Protein AF-A0A8S3D7Y6-F1 (afdb_monomer)

Radius of gyration: 38.4 Å; Cα contacts (8 Å, |Δi|>4): 483; chains: 1; bounding box: 90×96×100 Å

pLDDT: mean 84.09, std 14.49, range [37.97, 96.81]

Solvent-accessible surface area (backbone atoms only — not comparable to full-atom values): 26790 Å² total; per-residue (Å²): 106,71,67,51,52,53,56,48,54,53,51,51,55,49,44,54,53,48,50,54,42,43,53,51,52,54,58,54,55,74,76,58,75,82,68,70,77,77,54,84,73,83,47,72,82,68,55,43,58,68,57,62,67,68,50,87,51,67,66,55,52,50,36,53,50,51,38,42,45,76,76,41,55,83,48,51,62,57,41,55,50,50,51,53,53,50,52,52,49,52,52,50,52,52,49,52,53,51,52,55,58,51,62,74,69,60,90,73,94,79,87,77,86,89,74,68,84,71,60,84,60,49,69,67,58,50,51,52,53,48,36,60,73,70,60,66,58,90,62,79,60,83,73,71,49,69,59,55,57,37,53,77,61,54,37,60,69,58,43,62,50,74,27,66,53,42,67,48,45,16,52,10,60,68,71,74,43,67,79,55,78,67,51,76,57,92,65,45,67,67,68,62,25,58,82,55,55,40,94,92,24,80,40,48,68,52,32,48,53,47,34,37,51,45,43,16,52,50,38,59,39,27,55,52,39,41,52,47,50,45,53,52,45,63,73,46,24,15,38,30,29,38,54,32,86,59,17,62,72,66,53,40,90,87,34,90,42,38,92,54,43,73,35,71,71,41,48,56,86,73,62,56,64,54,54,54,44,43,50,51,50,33,35,75,72,54,24,34,47,77,46,83,39,65,63,60,94,84,54,94,66,46,70,67,57,58,55,37,58,49,58,50,70,101,52,92,49,70,56,49,50,54,49,34,52,52,43,41,50,19,51,53,48,20,42,69,72,50,46,48,64,48,49,50,51,55,48,51,52,50,49,45,49,53,14,49,52,42,52,53,51,51,54,51,48,56,51,47,56,66,68,64,60,70,82,86,70,83,81,77,63,98,78,67,90,63,90,66,89,70,47,62,25,36,30,38,36,42,39,44,86,50,77,88,47,56,22,40,37,39,34,28,39,46,85,68,46,82,73,51,74,51,81,29,59,35,68,75,60,62,59,91,78,38,76,68,46,37,54,50,26,49,50,38,51,50,51,50,51,52,51,43,70,74,66,60,53,76,42,78,46,80,46,76,58,74,91,129

Sequence (468 aa):
WMIFKSHKDKLISMFERMDKYRNYQYEQLGDTNEDALATRLLTDCDIDKERLTRAQTLDEIADLREQFHVYYNEDIPNMRLREKVLEYREEREKRKKLISNMEQNENDEQPQPTIDDEEELDEEALVDQIRTQLNIKATPLAKTDYYNVCKQARLEGLVKKFGLKPDKLGENLYENYQKNEIDQYPIGPTATCEEFICKQFPTTQTVLQAAIFMHARQLCLDPLVRYVIRREYISRCMINARPTRNGLQSITEDHACYTMKYLVEKPVHTFTKDQFLYLYQSVKDGLMKIEYVIDRKNSQLTYADEIKRSYTRDEYSDNVLEWNKIRAMCIDLMLSKFLYPKFQRELEETLLDEARQYVIKQCSNCLNDWLKVAPYRLSNDENVTSISDVGVRVLSITYSTDPDDASYAVILSSEGQVMDFIRLPNLMLRENYSADNRIKKDKDFEAIRTFISQRVPDVICIGKIIRI

Mean predicted aligned error: 11.93 Å

Organism: NCBI:txid392030

InterPro domains:
  IPR017072 Transcription elongation factor Spt6 [PTHR10145] (1-463)
  IPR023323 Tex-like domain superfamily [G3DSA:1.10.3500.10] (146-405)

Foldseek 3Di:
DVVLVVLLVVLLVVLVLVVVVLVVLVVVVVPDDDPSVLQDRQDCLLSVNVQSVVDDDPVLSVLNVVLNCVRCVVVVLVSVLVVVLVVVVVVVVVVVVVVVVVVVVDPDDDDDDPDDPPDPCPSVNVSVVSCVVSVVDPPPPPPCDLLVVCSVLVLVVVLVQLFDALVQLLVCLLVLHQPDDGDHDPDALLVSQVVRQDPVQNHSVSSLVSSLVNNLVRNLSPSSSLVSVLVLLLQQKFKFKAFDPQLVVVLDPPQPCVVVNGDDRHRLVPDDAQNLVSRVVCVVVRGMDMDIDRDDPPDPADPLNSSLNNSADPDDDPRSVSSSVSSSSSSVCNCPPPRVVVSVVVSSVVSVVNNVVRVVVVVVVVVVVVVPDDQDDDDDPPPPPDPPLQAFWEWEWEDELDLQDWIKIWIAHSVRHTDDIDTQNLCNPDCPPDPVSVVSNVVSVVVVVVVCVVPVGPYYHYHYDDDD

Secondary structure (DSSP, 8-state):
-HHHHHHHHHHHHHHHHHHHHHHHHHHHHTTS-SGGGSS-PPPTTTS-HHHHHH--SHHHHHHHHHHHHHHHTTTHHHHHHHHHHHHHHHHHHHHHHHHHHHHTT-----------------HHHHHHHHHHHTT------TT--HHHHHHHTTTHHHHGGGS--HHHHHHHHHHTS--S-----SS-HHHHHHTT--SS--SHHHHHHHHHHHHHHHHHH-HHHHHHHHHHHHHH-EEEEEE-HHHHHH--TTSTTGGGSSEEEEEGGG--TTHHHHHHHHHHTTSEEEEEESS-TT-SS-HHHHHHHTT------HHHHHHHHHHHHHHHHIIIIIIHHHHHHHHHHHHHHHHHHHHHHHHHHHHHHHHT-PPP-PPPPTT-------PPPEEEEEEESSTTSPEEEEEE-TTS-EEEEEEETTTT--GGG-HHHHHHHHHHHHHHHHHHHHH--SEEEEEEE---

Structure (mmCIF, N/CA/C/O backbone):
data_AF-A0A8S3D7Y6-F1
#
_entry.id   AF-A0A8S3D7Y6-F1
#
loop_
_atom_site.group_PDB
_atom_site.id
_atom_site.type_symbol
_atom_site.label_atom_id
_atom_site.label_alt_id
_atom_site.label_comp_id
_atom_site.label_asym_id
_atom_site.label_entity_id
_atom_site.label_seq_id
_atom_site.pdbx_PDB_ins_code
_atom_site.Cartn_x
_atom_site.Cartn_y
_atom_site.Cartn_z
_atom_site.occupancy
_atom_site.B_iso_or_equiv
_atom_site.auth_seq_id
_atom_site.auth_comp_id
_atom_site.auth_asym_id
_atom_site.auth_atom_id
_atom_site.pdbx_PDB_model_num
ATOM 1 N N . TRP A 1 1 ? 9.955 15.072 -0.116 1.00 87.75 1 TRP A N 1
ATOM 2 C CA . TRP A 1 1 ? 10.031 15.782 1.181 1.00 87.75 1 TRP A CA 1
ATOM 3 C C . TRP A 1 1 ? 9.042 16.945 1.308 1.00 87.75 1 TRP A C 1
ATOM 5 O O . TRP A 1 1 ? 8.228 16.902 2.217 1.00 87.75 1 TRP A O 1
ATOM 15 N N . MET A 1 2 ? 9.032 17.951 0.416 1.00 92.88 2 MET A N 1
ATOM 16 C CA . MET A 1 2 ? 8.095 19.092 0.544 1.00 92.88 2 MET A CA 1
ATOM 17 C C . MET A 1 2 ? 6.614 18.673 0.578 1.00 92.88 2 MET A C 1
ATOM 19 O O . MET A 1 2 ? 5.852 19.199 1.381 1.00 92.88 2 MET A O 1
ATOM 23 N N . ILE A 1 3 ? 6.225 17.682 -0.236 1.00 92.31 3 ILE A N 1
ATOM 24 C CA . ILE A 1 3 ? 4.872 17.095 -0.221 1.00 92.31 3 ILE A CA 1
ATOM 25 C C . ILE A 1 3 ? 4.545 16.535 1.170 1.00 92.31 3 ILE A C 1
ATOM 27 O O . ILE A 1 3 ? 3.536 16.907 1.762 1.00 92.31 3 ILE A O 1
ATOM 31 N N . PHE A 1 4 ? 5.434 15.706 1.722 1.00 91.75 4 PHE A N 1
ATOM 32 C CA . PHE A 1 4 ? 5.307 15.155 3.072 1.00 91.75 4 PHE A CA 1
ATOM 33 C C . PHE A 1 4 ? 5.130 16.249 4.130 1.00 91.75 4 PHE A C 1
ATOM 35 O O . PHE A 1 4 ? 4.166 16.203 4.892 1.00 91.75 4 PHE A O 1
ATOM 42 N N . LYS A 1 5 ? 5.987 17.278 4.116 1.00 92.12 5 LYS A N 1
ATOM 43 C CA . LYS A 1 5 ? 5.881 18.418 5.034 1.00 92.12 5 LYS A CA 1
ATOM 44 C C . LYS A 1 5 ? 4.535 19.136 4.894 1.00 92.12 5 LYS A C 1
ATOM 46 O O . LYS A 1 5 ? 3.855 19.340 5.887 1.00 92.12 5 LYS A O 1
ATOM 51 N N . SER A 1 6 ? 4.094 19.429 3.669 1.00 93.44 6 SER A N 1
ATOM 52 C CA . SER A 1 6 ? 2.803 20.088 3.431 1.00 93.44 6 SER A CA 1
ATOM 53 C C . SER A 1 6 ? 1.617 19.279 3.969 1.00 93.44 6 SER A C 1
ATOM 55 O O . SER A 1 6 ? 0.712 19.849 4.575 1.00 93.44 6 SER A O 1
ATOM 57 N N . HIS A 1 7 ? 1.605 17.957 3.773 1.00 91.31 7 HIS A N 1
ATOM 58 C CA . HIS A 1 7 ? 0.551 17.096 4.319 1.00 91.31 7 HIS A CA 1
ATOM 59 C C . HIS A 1 7 ? 0.581 17.039 5.849 1.00 91.31 7 HIS A C 1
ATOM 61 O O . HIS A 1 7 ? -0.482 17.079 6.469 1.00 91.31 7 HIS A O 1
ATOM 67 N N . LYS A 1 8 ? 1.779 16.984 6.439 1.00 91.19 8 LYS A N 1
ATOM 68 C CA . LYS A 1 8 ? 1.982 17.014 7.888 1.00 91.19 8 LYS A CA 1
ATOM 69 C C . LYS A 1 8 ? 1.480 18.324 8.490 1.00 91.19 8 LYS A C 1
ATOM 71 O O . LYS A 1 8 ? 0.623 18.288 9.363 1.00 91.19 8 LYS A O 1
ATOM 76 N N . ASP A 1 9 ? 1.921 19.460 7.955 1.00 91.31 9 ASP A N 1
ATOM 77 C CA . ASP A 1 9 ? 1.555 20.798 8.432 1.00 91.31 9 ASP A CA 1
ATOM 78 C C . ASP A 1 9 ? 0.037 21.039 8.326 1.00 91.31 9 ASP A C 1
ATOM 80 O O . ASP A 1 9 ? -0.582 21.569 9.247 1.00 91.31 9 ASP A O 1
ATOM 84 N N . LYS A 1 10 ? -0.602 20.575 7.239 1.00 91.56 10 LYS A N 1
ATOM 85 C CA . LYS A 1 10 ? -2.068 20.637 7.083 1.00 91.56 10 LYS A CA 1
ATOM 86 C C . LYS A 1 10 ? -2.807 19.837 8.156 1.00 91.56 10 LYS A C 1
ATOM 88 O O . LYS A 1 10 ? -3.838 20.296 8.643 1.00 91.56 10 LYS A O 1
ATOM 93 N N . LEU A 1 11 ? -2.314 18.645 8.497 1.00 89.81 11 LEU A N 1
ATOM 94 C CA . LEU A 1 11 ? -2.941 17.807 9.518 1.00 89.81 11 LEU A CA 1
ATOM 95 C C . LEU A 1 11 ? -2.701 18.368 10.926 1.00 89.81 11 LEU A C 1
ATOM 97 O O . LEU A 1 11 ? -3.635 18.392 11.718 1.00 89.81 11 LEU A O 1
ATOM 101 N N . ILE A 1 12 ? -1.507 18.906 11.202 1.00 89.00 12 ILE A N 1
ATOM 102 C CA . ILE A 1 12 ? -1.200 19.610 12.458 1.00 89.00 12 ILE A CA 1
ATOM 103 C C . ILE A 1 12 ? -2.153 20.794 12.641 1.00 89.00 12 ILE A C 1
ATOM 105 O O . ILE A 1 12 ? -2.812 20.896 13.672 1.00 89.00 12 ILE A O 1
ATOM 109 N N . SER A 1 13 ? -2.300 21.636 11.615 1.00 90.12 13 SER A N 1
ATOM 110 C CA . SER A 1 13 ? -3.223 22.773 11.656 1.00 90.12 13 SER A CA 1
ATOM 111 C C . SER A 1 13 ? -4.672 22.331 11.895 1.00 90.12 13 SER A C 1
ATOM 113 O O . SER A 1 13 ? -5.389 22.949 12.677 1.00 90.12 13 SER A O 1
ATOM 115 N N . MET A 1 14 ? -5.114 21.233 11.272 1.00 87.81 14 MET A N 1
ATOM 116 C CA . MET A 1 14 ? -6.442 20.668 11.530 1.00 87.81 14 MET A CA 1
ATOM 117 C C . MET A 1 14 ? -6.597 20.214 12.990 1.00 87.81 14 MET A C 1
ATOM 119 O O . MET A 1 14 ? -7.618 20.499 13.611 1.00 87.81 14 MET A O 1
ATOM 123 N N . PHE A 1 15 ? -5.587 19.540 13.540 1.00 86.81 15 PHE A N 1
ATOM 124 C CA . PHE A 1 15 ? -5.579 19.061 14.922 1.00 86.81 15 PHE A CA 1
ATOM 125 C C . PHE A 1 15 ? -5.625 20.220 15.921 1.00 86.81 15 PHE A C 1
ATOM 127 O O . PHE A 1 15 ? -6.388 20.163 16.876 1.00 86.81 15 PHE A O 1
ATOM 134 N N . GLU A 1 16 ? -4.881 21.300 15.684 1.00 86.31 16 GLU A N 1
ATOM 135 C CA . GLU A 1 16 ? -4.927 22.518 16.509 1.00 86.31 16 GLU A CA 1
ATOM 136 C C . GLU A 1 16 ? -6.301 23.196 16.490 1.00 86.31 16 GLU A C 1
ATOM 138 O O . GLU A 1 16 ? -6.793 23.639 17.527 1.00 86.31 16 GLU A O 1
ATOM 143 N N . ARG A 1 17 ? -6.943 23.262 15.322 1.00 87.56 17 ARG A N 1
ATOM 144 C CA . ARG A 1 17 ? -8.296 23.819 15.175 1.00 87.56 17 ARG A CA 1
ATOM 145 C C . ARG A 1 17 ? -9.339 22.994 15.926 1.00 87.56 17 ARG A C 1
ATOM 147 O O . ARG A 1 17 ? -10.198 23.544 16.610 1.00 87.56 17 ARG A O 1
ATOM 154 N N . MET A 1 18 ? -9.227 21.671 15.853 1.00 84.31 18 MET A N 1
ATOM 155 C CA . MET A 1 18 ? -10.120 20.755 16.568 1.00 84.31 18 MET A CA 1
ATOM 156 C C . MET A 1 18 ? -9.869 20.747 18.074 1.00 84.31 18 MET A C 1
ATOM 158 O O . MET A 1 18 ? -10.817 20.631 18.839 1.00 84.31 18 MET A O 1
ATOM 162 N N . ASP A 1 19 ? -8.628 20.950 18.509 1.00 82.25 19 ASP A N 1
ATOM 163 C CA . ASP A 1 19 ? -8.268 21.105 19.921 1.00 82.25 19 ASP A CA 1
ATOM 164 C C . ASP A 1 19 ? -8.908 22.364 20.535 1.00 82.25 19 ASP A C 1
ATOM 166 O O . ASP A 1 19 ? -9.484 22.321 21.621 1.00 82.25 19 ASP A O 1
ATOM 170 N N . LYS A 1 20 ? -8.927 23.478 19.790 1.00 83.94 20 LYS A N 1
ATOM 171 C CA . LYS A 1 20 ? -9.677 24.683 20.188 1.00 83.94 20 LYS A CA 1
ATOM 172 C C . LYS A 1 20 ? -11.180 24.421 20.278 1.00 83.94 20 LYS A C 1
ATOM 174 O O . LYS A 1 20 ? -11.822 24.857 21.231 1.00 83.94 20 LYS A O 1
ATOM 179 N N . TYR A 1 21 ? -11.743 23.708 19.302 1.00 83.56 21 TYR A N 1
ATOM 180 C CA . TYR A 1 21 ? -13.161 23.347 19.315 1.00 83.56 21 TYR A CA 1
ATOM 181 C C . TYR A 1 21 ? -13.512 22.422 20.489 1.00 83.56 21 TYR A C 1
ATOM 183 O O . TYR A 1 21 ? -14.539 22.611 21.135 1.00 83.56 21 TYR A O 1
ATOM 191 N N . ARG A 1 22 ? -12.628 21.481 20.821 1.00 78.88 22 ARG A N 1
ATOM 192 C CA . ARG A 1 22 ? -12.744 20.621 21.999 1.00 78.88 22 ARG A CA 1
ATOM 193 C C . ARG A 1 22 ? -12.804 21.430 23.296 1.00 78.88 22 ARG A C 1
ATOM 195 O O . ARG A 1 22 ? -13.676 21.176 24.118 1.00 78.88 22 ARG A O 1
ATOM 202 N N . ASN A 1 23 ? -11.914 22.406 23.481 1.00 79.00 23 ASN A N 1
ATOM 203 C CA . ASN A 1 23 ? -11.938 23.261 24.675 1.00 79.00 23 ASN A CA 1
ATOM 204 C C . ASN A 1 23 ? -13.271 24.009 24.803 1.00 79.00 23 ASN A C 1
ATOM 206 O O . ASN A 1 23 ? -13.848 24.051 25.883 1.00 79.00 23 ASN A O 1
ATOM 210 N N . TYR A 1 24 ? -13.814 24.491 23.684 1.00 80.00 24 TYR A N 1
ATOM 211 C CA . TYR A 1 24 ? -15.149 25.084 23.658 1.00 80.00 24 TYR A CA 1
ATOM 212 C C . TYR A 1 24 ? -16.252 24.088 24.058 1.00 80.00 24 TYR A C 1
ATOM 214 O O . TYR A 1 24 ? -17.142 24.443 24.826 1.00 80.00 24 TYR A O 1
ATOM 222 N N . GLN A 1 25 ? -16.200 22.837 23.587 1.00 75.50 25 GLN A N 1
ATOM 223 C CA . GLN A 1 25 ? -17.158 21.810 24.018 1.00 75.50 25 GLN A CA 1
ATOM 224 C C . GLN A 1 25 ? -17.102 21.586 25.537 1.00 75.50 25 GLN A C 1
ATOM 226 O O . GLN A 1 25 ? -18.152 21.475 26.163 1.00 75.50 25 GLN A O 1
ATOM 231 N N . TYR A 1 26 ? -15.904 21.567 26.133 1.00 73.38 26 TYR A N 1
ATOM 232 C CA . TYR A 1 26 ? -15.737 21.454 27.586 1.00 73.38 26 TYR A CA 1
ATOM 233 C C . TYR A 1 26 ? -16.300 22.655 28.354 1.00 73.38 26 TYR A C 1
ATOM 235 O O . TYR A 1 26 ? -16.926 22.457 29.391 1.00 73.38 26 TYR A O 1
ATOM 243 N N . GLU A 1 27 ? -16.114 23.876 27.850 1.00 76.31 27 GLU A N 1
ATOM 244 C CA . GLU A 1 27 ? -16.692 25.088 28.447 1.00 76.31 27 GLU A CA 1
ATOM 245 C C . GLU A 1 27 ? -18.228 25.030 28.458 1.00 76.31 27 GLU A C 1
ATOM 247 O O . GLU A 1 27 ? -18.841 25.305 29.482 1.00 76.31 27 GLU A O 1
ATOM 252 N N . GLN A 1 28 ? -18.853 24.593 27.359 1.00 68.50 28 GLN A N 1
ATOM 253 C CA . GLN A 1 28 ? -20.317 24.454 27.259 1.00 68.50 28 GLN A CA 1
ATOM 254 C C . GLN A 1 28 ? -20.879 23.376 28.199 1.00 68.50 28 GLN A C 1
ATOM 256 O O . GLN A 1 28 ? -21.952 23.530 28.781 1.00 68.50 28 GLN A O 1
ATOM 261 N N . LEU A 1 29 ? -20.131 22.285 28.368 1.00 62.84 29 LEU A N 1
ATOM 262 C CA . LEU A 1 29 ? -20.435 21.186 29.286 1.00 62.84 29 LEU A CA 1
ATOM 263 C C . LEU A 1 29 ? -20.430 21.604 30.762 1.00 62.84 29 LEU A C 1
ATOM 265 O O . LEU A 1 29 ? -21.096 20.964 31.573 1.00 62.84 29 LEU A O 1
ATOM 269 N N . GLY A 1 30 ? -19.686 22.658 31.110 1.00 56.19 30 GLY A N 1
ATOM 270 C CA . GLY A 1 30 ? -19.709 23.248 32.447 1.00 56.19 30 GLY A CA 1
ATOM 271 C C . GLY A 1 30 ? -21.059 23.872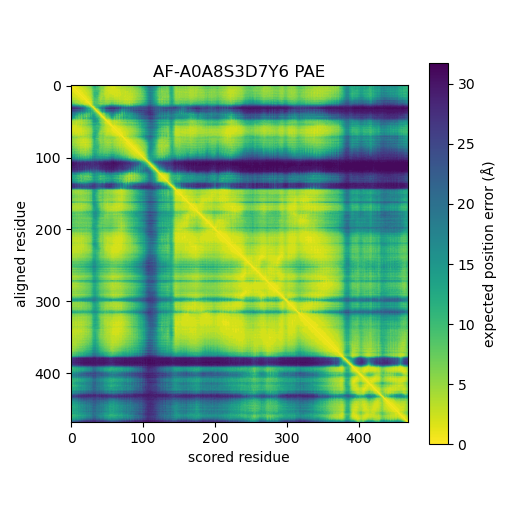 32.815 1.00 56.19 30 GLY A C 1
ATOM 272 O O . GLY A 1 30 ? -21.357 23.969 34.003 1.00 56.19 30 GLY A O 1
ATOM 273 N N . ASP A 1 31 ? -21.883 24.221 31.816 1.00 53.62 31 ASP A N 1
ATOM 274 C CA . ASP A 1 31 ? -23.102 25.015 31.995 1.00 53.62 31 ASP A CA 1
ATOM 275 C C . ASP A 1 31 ? -24.427 24.252 31.756 1.00 53.62 31 ASP A C 1
ATOM 277 O O . ASP A 1 31 ? -25.472 24.758 32.164 1.00 53.62 31 ASP A O 1
ATOM 281 N N . THR A 1 32 ? -24.464 23.039 31.167 1.00 43.94 32 THR A N 1
ATOM 282 C CA . THR A 1 32 ? -25.739 22.289 30.972 1.00 43.94 32 THR A CA 1
ATOM 283 C C . THR A 1 32 ? -25.667 20.744 30.939 1.00 43.94 32 THR A C 1
ATOM 285 O O . THR A 1 32 ? -24.678 20.134 30.543 1.00 43.94 32 THR A O 1
ATOM 288 N N . ASN A 1 33 ? -26.791 20.145 31.376 1.00 49.88 33 ASN A N 1
ATOM 289 C CA . ASN A 1 33 ? -27.127 18.736 31.673 1.00 49.88 33 ASN A CA 1
ATOM 290 C C . ASN A 1 33 ? -26.966 17.675 30.555 1.00 49.88 33 ASN A C 1
ATOM 292 O O . ASN A 1 33 ? -27.147 17.958 29.378 1.00 49.88 33 ASN A O 1
ATOM 296 N N . GLU A 1 34 ? -26.776 16.423 31.011 1.00 49.28 34 GLU A N 1
ATOM 297 C CA . GLU A 1 34 ? -27.072 15.071 30.461 1.00 49.28 34 GLU A CA 1
ATOM 298 C C . GLU A 1 34 ? -26.863 14.728 28.962 1.00 49.28 34 GLU A C 1
ATOM 300 O O . GLU A 1 34 ? -26.354 13.641 28.681 1.00 49.28 34 GLU A O 1
ATOM 305 N N . ASP A 1 35 ? -27.171 15.595 27.993 1.00 45.34 35 ASP A N 1
ATOM 306 C CA . ASP A 1 35 ? -27.055 15.294 26.547 1.00 45.34 35 ASP A CA 1
ATOM 307 C C . ASP A 1 35 ? -25.598 15.222 26.059 1.00 45.34 35 ASP A C 1
ATOM 309 O O . ASP A 1 35 ? -25.268 14.545 25.080 1.00 45.34 35 ASP A O 1
ATOM 313 N N . ALA A 1 36 ? -24.681 15.849 26.791 1.00 44.50 36 ALA A N 1
ATOM 314 C CA . ALA A 1 36 ? -23.260 15.842 26.480 1.00 44.50 36 ALA A CA 1
ATOM 315 C C . ALA A 1 36 ? -22.550 14.500 26.782 1.00 44.50 36 ALA A C 1
ATOM 317 O O . ALA A 1 36 ? -21.395 14.315 26.402 1.00 44.50 36 ALA A O 1
ATOM 318 N N . LEU A 1 37 ? -23.244 13.526 27.392 1.00 42.09 37 LEU A N 1
ATOM 319 C CA . LEU A 1 37 ? -22.770 12.138 27.512 1.00 42.09 37 LEU A CA 1
ATOM 320 C C . LEU A 1 37 ? -22.942 11.316 26.221 1.00 42.09 37 LEU A C 1
ATOM 322 O O . LEU A 1 37 ? -22.336 10.247 26.102 1.00 42.09 37 LEU A O 1
ATOM 326 N N . ALA A 1 38 ? -23.761 11.774 25.267 1.00 42.41 38 ALA A N 1
ATOM 327 C CA . ALA A 1 38 ? -24.013 11.056 24.015 1.00 42.41 38 ALA A CA 1
ATOM 328 C C . ALA A 1 38 ? -22.934 11.309 22.948 1.00 42.41 38 ALA A C 1
ATOM 330 O O . ALA A 1 38 ? -22.697 10.453 22.092 1.00 42.41 38 ALA A O 1
ATOM 331 N N . THR A 1 39 ? -22.256 12.456 23.013 1.00 49.38 39 THR A N 1
ATOM 332 C CA . THR A 1 39 ? -21.180 12.823 22.087 1.00 49.38 39 THR A CA 1
ATOM 333 C C . THR A 1 39 ? -19.839 12.475 22.719 1.00 49.38 39 THR A C 1
ATOM 335 O O . THR A 1 39 ? -19.465 13.018 23.756 1.00 49.38 39 THR A O 1
ATOM 338 N N . ARG A 1 40 ? -19.087 11.554 22.106 1.00 57.34 40 ARG A N 1
ATOM 339 C CA . ARG A 1 40 ? -17.716 11.256 22.536 1.00 57.34 40 ARG A CA 1
ATOM 340 C C . ARG A 1 40 ? -16.870 12.527 22.406 1.00 57.34 40 ARG A C 1
ATOM 342 O O . ARG A 1 40 ? -16.589 12.961 21.294 1.00 57.34 40 ARG A O 1
ATOM 349 N N . LEU A 1 41 ? -16.437 13.079 23.536 1.00 59.03 41 LEU A N 1
ATOM 350 C CA . LEU A 1 41 ? -15.493 14.194 23.574 1.00 59.03 41 LEU A CA 1
ATOM 351 C C . LEU A 1 41 ? -14.163 13.793 22.927 1.00 59.03 41 LEU A C 1
ATOM 353 O O . LEU A 1 41 ? -13.693 12.667 23.122 1.00 59.03 41 LEU A O 1
ATOM 357 N N . LEU A 1 42 ? -13.553 14.719 22.180 1.00 60.75 42 LEU A N 1
ATOM 358 C CA . LEU A 1 42 ? -12.198 14.534 21.661 1.00 60.75 42 LEU A CA 1
ATOM 359 C C . LEU A 1 42 ? -11.247 14.303 22.845 1.00 60.75 42 LEU A C 1
ATOM 361 O O . LEU A 1 42 ? -11.151 15.140 23.737 1.00 60.75 42 LEU A O 1
ATOM 365 N N . THR A 1 43 ? -10.513 13.194 22.867 1.00 60.91 43 THR A N 1
ATOM 366 C CA . THR A 1 43 ? -9.494 12.958 23.904 1.00 60.91 43 THR A CA 1
ATOM 367 C C . THR A 1 43 ? -8.099 13.328 23.407 1.00 60.91 43 THR A C 1
ATOM 369 O O . THR A 1 43 ? -7.880 13.502 22.210 1.00 60.91 43 THR A O 1
ATOM 372 N N . ASP A 1 44 ? -7.123 13.452 24.307 1.00 59.78 44 ASP A N 1
ATOM 373 C CA . ASP A 1 44 ? -5.725 13.692 23.907 1.00 59.78 44 ASP A CA 1
ATOM 374 C C . ASP A 1 44 ? -5.153 12.549 23.057 1.00 59.78 44 ASP A C 1
ATOM 376 O O . ASP A 1 44 ? -4.286 12.776 22.220 1.00 59.78 44 ASP A O 1
ATOM 380 N N . CYS A 1 45 ? -5.696 11.335 23.201 1.00 59.09 45 CYS A N 1
ATOM 381 C CA . CYS A 1 45 ? -5.361 10.194 22.345 1.00 59.09 45 CYS A CA 1
ATOM 382 C C . CYS A 1 45 ? -5.876 10.367 20.904 1.00 59.09 45 CYS A C 1
ATOM 384 O O . CYS A 1 45 ? -5.356 9.752 19.981 1.00 59.09 45 CYS A O 1
ATOM 386 N N . ASP A 1 46 ? -6.897 11.202 20.702 1.00 59.12 46 ASP A N 1
ATOM 387 C CA . ASP A 1 46 ? -7.522 11.445 19.402 1.00 59.12 46 ASP A CA 1
ATOM 388 C C . ASP A 1 46 ? -6.863 12.593 18.624 1.00 59.12 46 ASP A C 1
ATOM 390 O O . ASP A 1 46 ? -6.867 12.605 17.392 1.00 59.12 46 ASP A O 1
ATOM 394 N N . ILE A 1 47 ? -6.262 13.539 19.351 1.00 65.06 47 ILE A N 1
ATOM 395 C CA . ILE A 1 47 ? -5.408 14.605 18.823 1.00 65.06 47 ILE A CA 1
ATOM 396 C C . ILE A 1 47 ? -3.954 14.271 19.172 1.00 65.06 47 ILE A C 1
ATOM 398 O O . ILE A 1 47 ? -3.271 15.015 19.877 1.00 65.06 47 ILE A O 1
ATOM 402 N N . ASP A 1 48 ? -3.472 13.130 18.680 1.00 68.94 48 ASP A N 1
ATOM 403 C CA . ASP A 1 48 ? -2.125 12.633 18.972 1.00 68.94 48 ASP A CA 1
ATOM 404 C C . ASP A 1 48 ? -1.049 13.443 18.214 1.00 68.94 48 ASP A C 1
ATOM 406 O O . ASP A 1 48 ? -0.434 13.010 17.230 1.00 68.94 48 ASP A O 1
ATOM 410 N N . LYS A 1 49 ? -0.852 14.693 18.659 1.00 73.25 49 LYS A N 1
ATOM 411 C CA . LYS A 1 49 ? 0.140 15.634 18.121 1.00 73.25 49 LYS A CA 1
ATOM 412 C C . LYS A 1 49 ? 1.549 15.077 18.274 1.00 73.25 49 LYS A C 1
ATOM 414 O O . LYS A 1 49 ? 2.376 15.296 17.388 1.00 73.25 49 LYS A O 1
ATOM 419 N N . GLU A 1 50 ? 1.834 14.346 19.352 1.00 76.75 50 GLU A N 1
ATOM 420 C CA . GLU A 1 50 ? 3.146 13.731 19.557 1.00 76.75 50 GLU A CA 1
ATOM 421 C C . GLU A 1 50 ? 3.462 12.738 18.446 1.00 76.75 50 GLU A C 1
ATOM 423 O O . GLU A 1 50 ? 4.521 12.805 17.815 1.00 76.75 50 GLU A O 1
ATOM 428 N N . ARG A 1 51 ? 2.524 11.843 18.154 1.00 78.38 51 ARG A N 1
ATOM 429 C CA . ARG A 1 51 ? 2.696 10.840 17.115 1.00 78.38 51 ARG A CA 1
ATOM 430 C C . ARG A 1 51 ? 2.726 11.434 15.722 1.00 78.38 51 ARG A C 1
ATOM 432 O O . ARG A 1 51 ? 3.575 11.039 14.924 1.00 78.38 51 ARG A O 1
ATOM 439 N N . LEU A 1 52 ? 1.884 12.427 15.442 1.00 84.00 52 LEU A N 1
ATOM 440 C CA . LEU A 1 52 ? 1.957 13.173 14.187 1.00 84.00 52 LEU A CA 1
ATOM 441 C C . LEU A 1 52 ? 3.324 13.851 14.024 1.00 84.00 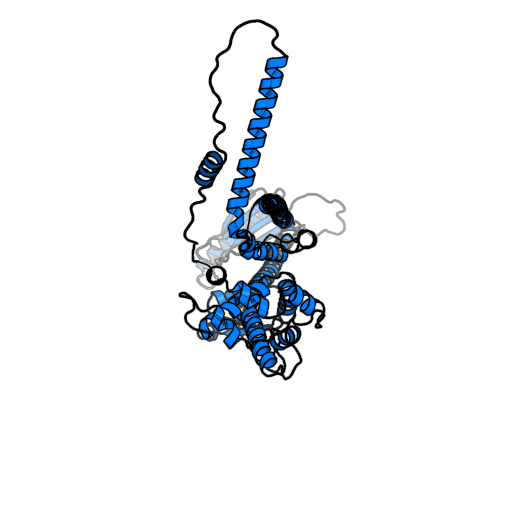52 LEU A C 1
ATOM 443 O O . LEU A 1 52 ? 3.903 13.847 12.937 1.00 84.00 52 LEU A O 1
ATOM 447 N N . THR A 1 53 ? 3.887 14.378 15.111 1.00 84.44 53 THR A N 1
ATOM 448 C CA . THR A 1 53 ? 5.224 14.981 15.116 1.00 84.44 53 THR A CA 1
ATOM 449 C C . THR A 1 53 ? 6.315 13.939 14.872 1.00 84.44 53 THR A C 1
ATOM 451 O O . THR A 1 53 ? 7.255 14.222 14.125 1.00 84.44 53 THR A O 1
ATOM 454 N N . ARG A 1 54 ? 6.172 12.722 15.408 1.00 85.75 54 ARG A N 1
ATOM 455 C CA . ARG A 1 54 ? 7.104 11.603 15.177 1.00 85.75 54 ARG A CA 1
ATOM 456 C C . ARG A 1 54 ? 6.947 10.929 13.811 1.00 85.75 54 ARG A C 1
ATOM 458 O O . ARG A 1 54 ? 7.898 10.283 13.382 1.00 85.75 54 ARG A O 1
ATOM 465 N N . ALA A 1 55 ? 5.812 11.097 13.128 1.00 87.25 55 ALA A N 1
ATOM 466 C CA . ALA A 1 55 ? 5.561 10.482 11.826 1.00 87.25 55 ALA A CA 1
ATOM 467 C C . ALA A 1 55 ? 6.632 10.875 10.796 1.00 87.25 55 ALA A C 1
ATOM 469 O O . ALA A 1 55 ? 7.015 12.054 10.717 1.00 87.25 55 ALA A O 1
ATOM 470 N N . GLN A 1 56 ? 7.079 9.893 10.009 1.00 87.44 56 GLN A N 1
ATOM 471 C CA . GLN A 1 56 ? 8.171 9.992 9.030 1.00 87.44 56 GLN A CA 1
ATOM 472 C C . GLN A 1 56 ? 7.733 9.663 7.599 1.00 87.44 56 GLN A C 1
ATOM 474 O O . GLN A 1 56 ? 8.393 10.087 6.649 1.00 87.44 56 GLN A O 1
ATOM 479 N N . THR A 1 57 ? 6.621 8.945 7.427 1.00 89.06 57 THR A N 1
ATOM 480 C CA . THR A 1 57 ? 6.132 8.503 6.112 1.00 89.06 57 THR A CA 1
ATOM 481 C C . THR A 1 57 ? 4.780 9.123 5.755 1.00 89.06 57 THR A C 1
ATOM 483 O O . THR A 1 57 ? 4.014 9.562 6.616 1.00 89.06 57 THR A O 1
ATOM 486 N N . LEU A 1 58 ? 4.478 9.196 4.454 1.00 90.19 58 LEU A N 1
ATOM 487 C CA . LEU A 1 58 ? 3.169 9.666 3.984 1.00 90.19 58 LEU A CA 1
ATOM 488 C C . LEU A 1 58 ? 2.036 8.735 4.437 1.00 90.19 58 LEU A C 1
ATOM 490 O O . LEU A 1 58 ? 0.943 9.223 4.726 1.00 90.19 58 LEU A O 1
ATOM 494 N N . ASP A 1 59 ? 2.316 7.437 4.554 1.00 90.31 59 ASP A N 1
ATOM 495 C CA . ASP A 1 59 ? 1.348 6.423 4.973 1.00 90.31 59 ASP A CA 1
ATOM 496 C C . ASP A 1 59 ? 0.955 6.587 6.443 1.00 90.31 59 ASP A C 1
ATOM 498 O O . ASP A 1 59 ? -0.227 6.529 6.773 1.00 90.31 59 ASP A O 1
ATOM 502 N N . GLU A 1 60 ? 1.910 6.909 7.322 1.00 89.62 60 GLU A N 1
ATOM 503 C CA . GLU A 1 60 ? 1.632 7.227 8.730 1.00 89.62 60 GLU A CA 1
ATOM 504 C C . GLU A 1 60 ? 0.747 8.473 8.877 1.00 89.62 60 GLU A C 1
ATOM 506 O O . GLU A 1 60 ? -0.197 8.483 9.669 1.00 89.62 60 GLU A O 1
ATOM 511 N N . ILE A 1 61 ? 1.002 9.522 8.084 1.00 91.12 61 ILE A N 1
ATOM 512 C CA . ILE A 1 61 ? 0.152 10.724 8.071 1.00 91.12 61 ILE A CA 1
ATOM 513 C C . ILE A 1 61 ? -1.245 10.384 7.541 1.00 91.12 61 ILE A C 1
ATOM 515 O O . ILE A 1 61 ? -2.249 10.877 8.059 1.00 91.12 61 ILE A O 1
ATOM 519 N N . ALA A 1 62 ? -1.329 9.558 6.496 1.00 90.50 62 ALA A N 1
ATOM 520 C CA . ALA A 1 62 ? -2.600 9.117 5.939 1.00 90.50 62 ALA A CA 1
ATOM 521 C C . ALA A 1 62 ? -3.399 8.271 6.941 1.00 90.50 62 ALA A C 1
ATOM 523 O O . ALA A 1 62 ? -4.619 8.417 7.000 1.00 90.50 62 ALA A O 1
ATOM 524 N N . ASP A 1 63 ? -2.729 7.446 7.747 1.00 91.06 63 ASP A N 1
ATOM 525 C CA . ASP A 1 63 ? -3.349 6.648 8.802 1.00 91.06 63 ASP A CA 1
ATOM 526 C C . ASP A 1 63 ? -3.956 7.510 9.903 1.00 91.06 63 ASP A C 1
ATOM 528 O O . ASP A 1 63 ? -5.139 7.352 10.204 1.00 91.06 63 ASP A O 1
ATOM 532 N N . LEU A 1 64 ? -3.182 8.457 10.439 1.00 88.56 64 LEU A N 1
ATOM 533 C CA . LEU A 1 64 ? -3.660 9.402 11.453 1.00 88.56 64 LEU A CA 1
ATOM 534 C C . LEU A 1 64 ? -4.846 10.217 10.935 1.00 88.56 64 LEU A C 1
ATOM 536 O O . LEU A 1 64 ? -5.841 10.409 11.631 1.00 88.56 64 LEU A O 1
ATOM 540 N N . ARG A 1 65 ? -4.775 10.653 9.674 1.00 88.12 65 ARG A N 1
ATOM 541 C CA . ARG A 1 65 ? -5.873 11.366 9.020 1.00 88.12 65 ARG A CA 1
ATOM 542 C C . ARG A 1 65 ? -7.123 10.493 8.879 1.00 88.12 65 ARG A C 1
ATOM 544 O O . ARG A 1 65 ? -8.227 10.986 9.082 1.00 88.12 65 ARG A O 1
ATOM 551 N N . GLU A 1 66 ? -6.979 9.223 8.501 1.00 88.25 66 GLU A N 1
ATOM 552 C CA . GLU A 1 66 ? -8.115 8.303 8.354 1.00 88.25 66 GLU A CA 1
ATOM 553 C C . GLU A 1 66 ? -8.779 8.013 9.703 1.00 88.25 66 GLU A C 1
ATOM 555 O O . GLU A 1 66 ? -10.002 8.098 9.797 1.00 88.25 66 GLU A O 1
ATOM 560 N N . GLN A 1 67 ? -7.986 7.732 10.743 1.00 86.94 67 GLN A N 1
ATOM 561 C CA . GLN A 1 67 ? -8.484 7.561 12.109 1.00 86.94 67 GLN A CA 1
ATOM 562 C C . GLN A 1 67 ? -9.281 8.793 12.544 1.00 86.94 67 GLN A C 1
ATOM 564 O O . GLN A 1 67 ? -10.432 8.672 12.962 1.00 86.94 67 GLN A O 1
ATOM 569 N N . PHE A 1 68 ? -8.695 9.978 12.360 1.00 84.75 68 PHE A N 1
ATOM 570 C CA . PHE A 1 68 ? -9.329 11.241 12.704 1.00 84.75 68 PHE A CA 1
ATOM 571 C C . PHE A 1 68 ? -10.667 11.438 11.972 1.00 84.75 68 PHE A C 1
ATOM 573 O O . PHE A 1 68 ? -11.677 11.748 12.601 1.00 84.75 68 PHE A O 1
ATOM 580 N N . HIS A 1 69 ? -10.720 11.213 10.655 1.00 84.06 69 HIS A N 1
ATOM 581 C CA . HIS A 1 69 ? -11.965 11.378 9.902 1.00 84.06 69 HIS A CA 1
ATOM 582 C C . HIS A 1 69 ? -13.052 10.384 10.318 1.00 84.06 69 HIS A C 1
ATOM 584 O O . HIS A 1 69 ? -14.214 10.767 10.372 1.00 84.06 69 HIS A O 1
ATOM 590 N N . VAL A 1 70 ? -12.730 9.128 10.629 1.00 83.00 70 VAL A N 1
ATOM 591 C CA . VAL A 1 70 ? -13.785 8.177 11.021 1.00 83.00 70 VAL A CA 1
ATOM 592 C C . VAL A 1 70 ? -14.462 8.594 12.329 1.00 83.00 70 VAL A C 1
ATOM 594 O O . VAL A 1 70 ? -15.677 8.456 12.449 1.00 83.00 70 VAL A O 1
ATOM 597 N N . TYR A 1 71 ? -13.711 9.136 13.289 1.00 79.25 71 TYR A N 1
ATOM 598 C CA . TYR A 1 71 ? -14.283 9.539 14.574 1.00 79.25 71 TYR A CA 1
ATOM 599 C C . TYR A 1 71 ? -14.903 10.943 14.558 1.00 79.25 71 TYR A C 1
ATOM 601 O O . TYR A 1 71 ? -15.969 11.121 15.142 1.00 79.25 71 TYR A O 1
ATOM 609 N N . TYR A 1 72 ? -14.289 11.908 13.862 1.00 78.25 72 TYR A N 1
ATOM 610 C CA . TYR A 1 72 ? -14.595 13.339 14.027 1.00 78.25 72 TYR A CA 1
ATOM 611 C C . TYR A 1 72 ? -15.155 14.030 12.790 1.00 78.25 72 TYR A C 1
ATOM 613 O O . TYR A 1 72 ? -15.346 15.244 12.796 1.00 78.25 72 TYR A O 1
ATOM 621 N N . ASN A 1 73 ? -15.433 13.307 11.702 1.00 81.38 73 ASN A N 1
ATOM 622 C CA . ASN A 1 73 ? -15.954 13.948 10.493 1.00 81.38 73 ASN A CA 1
ATOM 623 C C . ASN A 1 73 ? -17.321 14.626 10.701 1.00 81.38 73 ASN A C 1
ATOM 625 O O . ASN A 1 73 ? -17.618 15.591 10.002 1.00 81.38 73 ASN A O 1
ATOM 629 N N . GLU A 1 74 ? -18.118 14.171 11.673 1.00 79.44 74 GLU A N 1
ATOM 630 C CA . GLU A 1 74 ? -19.380 14.819 12.070 1.00 79.44 74 GLU A CA 1
ATOM 631 C C . GLU A 1 74 ? -19.157 16.166 12.781 1.00 79.44 74 GLU A C 1
ATOM 633 O O . GLU A 1 74 ? -19.976 17.072 12.639 1.00 79.44 74 GLU A O 1
ATOM 638 N N . ASP A 1 75 ? -18.022 16.335 13.465 1.00 80.25 75 ASP A N 1
ATOM 639 C CA . ASP A 1 75 ? -17.695 17.539 14.236 1.00 80.25 75 ASP A CA 1
ATOM 640 C C . ASP A 1 75 ? -16.998 18.619 13.397 1.00 80.25 75 ASP A C 1
ATOM 642 O O . ASP A 1 75 ? -17.044 19.801 13.740 1.00 80.25 75 ASP A O 1
ATOM 646 N N . ILE A 1 76 ? -16.382 18.257 12.262 1.00 84.12 76 ILE A N 1
ATOM 647 C CA . ILE A 1 76 ? -15.665 19.205 11.387 1.00 84.12 76 ILE A CA 1
ATOM 648 C C . ILE A 1 76 ? -16.549 20.388 10.938 1.00 84.12 76 ILE A C 1
ATOM 650 O O . ILE A 1 76 ? -16.068 21.525 10.980 1.00 84.12 76 ILE A O 1
ATOM 654 N N . PRO A 1 77 ? -17.809 20.194 10.492 1.00 85.56 77 PRO A N 1
ATOM 655 C CA . PRO A 1 77 ? -18.684 21.311 10.141 1.00 85.56 77 PRO A CA 1
ATOM 656 C C . PRO A 1 77 ? -18.960 22.241 11.327 1.00 85.56 77 PRO A C 1
ATOM 658 O O . PRO A 1 77 ? -18.932 23.460 11.157 1.00 85.56 77 PRO A O 1
ATOM 661 N N . ASN A 1 78 ? -19.161 21.681 12.522 1.00 83.06 78 ASN A N 1
ATOM 662 C CA . ASN A 1 78 ? -19.432 22.447 13.740 1.00 83.06 78 ASN A CA 1
ATOM 663 C C . ASN A 1 78 ? -18.198 23.230 14.206 1.00 83.06 78 ASN A C 1
ATOM 665 O O . ASN A 1 78 ? -18.317 24.388 14.604 1.00 83.06 78 ASN A O 1
ATOM 669 N N . MET A 1 79 ? -17.005 22.646 14.073 1.00 84.75 79 MET A N 1
ATOM 670 C CA . MET A 1 79 ? -15.742 23.344 14.312 1.00 84.75 79 MET A CA 1
ATOM 671 C C . MET A 1 79 ? -15.580 24.544 13.370 1.00 84.75 79 MET A C 1
ATOM 673 O O . MET A 1 79 ? -15.309 25.651 13.829 1.00 84.75 79 MET A O 1
ATOM 677 N N . ARG A 1 80 ? -15.831 24.369 12.065 1.00 85.88 80 ARG A N 1
ATOM 678 C CA . ARG A 1 80 ? -15.744 25.468 11.080 1.00 85.88 80 ARG A CA 1
ATOM 679 C C . ARG A 1 80 ? -16.765 26.572 11.333 1.00 85.88 80 ARG A C 1
ATOM 681 O O . ARG A 1 80 ? -16.466 27.745 11.129 1.00 85.88 80 ARG A O 1
ATOM 688 N N . LEU A 1 81 ? -17.975 26.191 11.740 1.00 85.12 81 LEU A N 1
ATOM 689 C CA . LEU A 1 81 ? -19.016 27.126 12.151 1.00 85.12 81 LEU A CA 1
ATOM 690 C C . LEU A 1 81 ? -18.533 27.969 13.333 1.00 85.12 81 LEU A C 1
ATOM 692 O O . LEU A 1 81 ? -18.604 29.193 13.275 1.00 85.12 81 LEU A O 1
ATOM 696 N N . ARG A 1 82 ? -17.971 27.325 14.362 1.00 83.56 82 ARG A N 1
ATOM 697 C CA . ARG A 1 82 ? -17.453 28.013 15.546 1.00 83.56 82 ARG A CA 1
ATOM 698 C C . ARG A 1 82 ? -16.306 28.964 15.218 1.00 83.56 82 ARG A C 1
ATOM 700 O O . ARG A 1 82 ? -16.296 30.079 15.726 1.00 83.56 82 ARG A O 1
ATOM 707 N N . GLU A 1 83 ? -15.369 28.556 14.370 1.00 85.19 83 GLU A N 1
ATOM 708 C CA . GLU A 1 83 ? -14.272 29.430 13.940 1.00 85.19 83 GLU A CA 1
ATOM 709 C C . GLU A 1 83 ? -14.784 30.701 13.267 1.00 85.19 83 GLU A C 1
ATOM 711 O O . GLU A 1 83 ? -14.365 31.789 13.642 1.00 85.19 83 GLU A O 1
ATOM 716 N N . LYS A 1 84 ? -15.753 30.582 12.353 1.00 85.38 84 LYS A N 1
ATOM 717 C CA . LYS A 1 84 ? -16.360 31.752 11.706 1.00 85.38 84 LYS A CA 1
ATOM 718 C C . LYS A 1 84 ? -17.096 32.664 12.685 1.00 85.38 84 LYS A C 1
ATOM 720 O O . LYS A 1 84 ? -17.043 33.881 12.538 1.00 85.38 84 LYS A O 1
ATOM 725 N N . VAL A 1 85 ? -17.777 32.096 13.681 1.00 85.00 85 VAL A N 1
ATOM 726 C CA . VAL A 1 85 ? -18.428 32.884 14.741 1.00 85.00 85 VAL A CA 1
ATOM 727 C C . VAL A 1 85 ? -17.383 33.667 15.545 1.00 85.00 85 VAL A C 1
ATOM 729 O O . VAL A 1 85 ? -17.593 34.842 15.837 1.00 85.00 85 VAL A O 1
ATOM 732 N N . LEU A 1 86 ? -16.243 33.049 15.872 1.00 85.06 86 LEU A N 1
ATOM 733 C CA . LEU A 1 86 ? -15.141 33.721 16.567 1.00 85.06 86 LEU A CA 1
ATOM 734 C C . LEU A 1 86 ? -14.495 34.813 15.705 1.00 85.06 86 LEU A C 1
ATOM 736 O O . LEU A 1 86 ? -14.302 35.919 16.199 1.00 85.06 86 LEU A O 1
ATOM 740 N N . GLU A 1 87 ? -14.233 34.545 14.423 1.00 85.62 87 GLU A N 1
ATOM 741 C CA . GLU A 1 87 ? -13.725 35.547 13.472 1.00 85.62 87 GLU A CA 1
ATOM 742 C C . GLU A 1 87 ? -14.654 36.766 13.406 1.00 85.62 87 GLU A C 1
ATOM 744 O O . GLU A 1 87 ? -14.204 37.904 13.534 1.00 85.62 87 GLU A O 1
ATOM 749 N N . TYR A 1 88 ? -15.966 36.536 13.308 1.00 82.56 88 TYR A N 1
ATOM 750 C CA . TYR A 1 88 ? -16.959 37.607 13.284 1.00 82.56 88 TYR A CA 1
ATOM 751 C C . TYR A 1 88 ? -16.999 38.405 14.598 1.00 82.56 88 TYR A C 1
ATOM 753 O O . TYR A 1 88 ? -17.069 39.636 14.578 1.00 82.56 88 TYR A O 1
ATOM 761 N N . ARG A 1 89 ? -16.909 37.730 15.754 1.00 81.06 89 ARG A N 1
ATOM 762 C CA . ARG A 1 89 ? -16.810 38.390 17.070 1.00 81.06 89 ARG A CA 1
ATOM 763 C C . ARG A 1 89 ? -15.562 39.273 17.157 1.00 81.06 89 ARG A C 1
ATOM 765 O O . ARG A 1 89 ? -15.668 40.435 17.547 1.00 81.06 89 ARG A O 1
ATOM 772 N N . GLU A 1 90 ? -14.403 38.768 16.739 1.00 84.81 90 GLU A N 1
ATOM 773 C CA . GLU A 1 90 ? -13.156 39.540 16.731 1.00 84.81 90 GLU A CA 1
ATOM 774 C C . GLU A 1 90 ? -13.222 40.752 15.792 1.00 84.81 90 GLU A C 1
ATOM 776 O O . GLU A 1 90 ? -12.727 41.829 16.132 1.00 84.81 90 GLU A O 1
ATOM 781 N N . GLU A 1 91 ? -13.826 40.605 14.610 1.00 84.69 91 GLU A N 1
ATOM 782 C CA . GLU A 1 91 ? -14.038 41.713 13.675 1.00 84.69 91 GLU A CA 1
ATOM 783 C C . GLU A 1 91 ? -14.963 42.785 14.264 1.00 84.69 91 GLU A C 1
ATOM 785 O O . GLU A 1 91 ? -14.654 43.977 14.160 1.00 84.69 91 GLU A O 1
ATOM 790 N N . ARG A 1 92 ? -16.047 42.388 14.947 1.00 78.56 92 ARG A N 1
ATOM 791 C CA . ARG A 1 92 ? -16.927 43.321 15.673 1.00 78.56 92 ARG A CA 1
ATOM 792 C C . ARG A 1 92 ? -16.178 44.058 16.775 1.00 78.56 92 ARG A C 1
ATOM 794 O O . ARG A 1 92 ? -16.297 45.276 16.873 1.00 78.56 92 ARG A O 1
ATOM 801 N N . GLU A 1 93 ? -15.384 43.362 17.584 1.00 80.69 93 GLU A N 1
ATOM 802 C CA . GLU A 1 93 ? -14.593 44.004 18.639 1.00 80.69 93 GLU A CA 1
ATOM 803 C C . GLU A 1 93 ? -13.559 44.986 18.082 1.00 80.69 93 GLU A C 1
ATOM 805 O O . GLU A 1 93 ? -13.389 46.077 18.628 1.00 80.69 93 GLU A O 1
ATOM 810 N N . LYS A 1 94 ? -12.881 44.631 16.983 1.00 84.81 94 LYS A N 1
ATOM 811 C CA . LYS A 1 94 ? -11.939 45.528 16.296 1.00 84.81 94 LYS A CA 1
ATOM 812 C C . LYS A 1 94 ? -12.652 46.775 15.771 1.00 84.81 94 LYS A C 1
ATOM 814 O O . LYS A 1 94 ? -12.141 47.874 15.969 1.00 84.81 94 LYS A O 1
ATOM 819 N N . ARG A 1 95 ? -13.845 46.632 15.178 1.00 79.25 95 ARG A N 1
ATOM 820 C CA . ARG A 1 95 ? -14.678 47.768 14.741 1.00 79.25 95 ARG A CA 1
ATOM 821 C C . ARG A 1 95 ? -15.100 48.656 15.912 1.00 79.25 95 ARG A C 1
ATOM 823 O O . ARG A 1 95 ? -14.891 49.861 15.841 1.00 79.25 95 ARG A O 1
ATOM 830 N N . LYS A 1 96 ? -15.595 48.077 17.013 1.00 80.31 96 LYS A N 1
ATOM 831 C CA . LYS A 1 96 ? -15.964 48.829 18.229 1.00 80.31 96 LYS A CA 1
ATOM 832 C C . LYS A 1 96 ? -14.779 49.614 18.803 1.00 80.31 96 LYS A C 1
ATOM 834 O O . LYS A 1 96 ? -14.924 50.785 19.135 1.00 80.31 96 LYS A O 1
ATOM 839 N N . LYS A 1 97 ? -13.590 49.000 18.867 1.00 82.19 97 LYS A N 1
ATOM 840 C CA . LYS A 1 97 ? -12.356 49.666 19.326 1.00 82.19 97 LYS A CA 1
ATOM 841 C C . LYS A 1 97 ? -11.929 50.810 18.400 1.00 82.19 97 LYS A C 1
ATOM 843 O O . LYS A 1 97 ? -11.468 51.835 18.886 1.00 82.19 97 LYS A O 1
ATOM 848 N N . LEU A 1 98 ? -12.087 50.655 17.084 1.00 80.75 98 LEU A N 1
ATOM 849 C CA . LEU A 1 98 ? -11.789 51.717 16.116 1.00 80.75 98 LEU A CA 1
ATOM 850 C C . LEU A 1 98 ? -12.737 52.911 16.265 1.00 80.75 98 LEU A C 1
ATOM 852 O O . LEU A 1 98 ? -12.260 54.040 16.287 1.00 80.75 98 LEU A O 1
ATOM 856 N N . ILE A 1 99 ? -14.039 52.659 16.421 1.00 77.81 99 ILE A N 1
ATOM 857 C CA . ILE A 1 99 ? -15.052 53.707 16.618 1.00 77.81 99 ILE A CA 1
ATOM 858 C C . ILE A 1 99 ? -14.786 54.462 17.927 1.00 77.81 99 ILE A C 1
ATOM 860 O O . ILE A 1 99 ? -14.672 55.682 17.913 1.00 77.81 99 ILE A O 1
ATOM 864 N N . SER A 1 100 ? -14.546 53.746 19.030 1.00 75.31 100 SER A N 1
ATOM 865 C CA . SER A 1 100 ? -14.216 54.369 20.320 1.00 75.31 100 SER A CA 1
ATOM 866 C C . SER A 1 100 ? -12.939 55.225 20.267 1.00 75.31 100 SER A C 1
ATOM 868 O O . SER A 1 100 ? -12.876 56.285 20.884 1.00 75.31 100 SER A O 1
ATOM 870 N N . ASN A 1 101 ? -11.927 54.813 19.495 1.00 74.56 101 ASN A N 1
ATOM 871 C CA . ASN A 1 101 ? -10.707 55.602 19.301 1.00 74.56 101 ASN A CA 1
ATOM 872 C C . ASN A 1 101 ? -10.913 56.832 18.393 1.00 74.56 101 ASN A C 1
ATOM 874 O O . ASN A 1 101 ? -10.142 57.786 18.490 1.00 74.56 101 ASN A O 1
ATOM 878 N N . MET A 1 102 ? -11.906 56.814 17.498 1.00 66.38 102 MET A N 1
ATOM 879 C CA . MET A 1 102 ? -12.291 57.979 16.691 1.00 66.38 102 MET A CA 1
ATOM 880 C C . MET A 1 102 ? -13.064 58.998 17.539 1.00 66.38 102 MET A C 1
ATOM 882 O O . MET A 1 102 ? -12.738 60.180 17.497 1.00 66.38 102 MET A O 1
ATOM 886 N N . GLU A 1 103 ? -13.978 58.536 18.396 1.00 61.69 103 GLU A N 1
ATOM 887 C CA . GLU A 1 103 ? -14.736 59.379 19.336 1.00 61.69 103 GLU A CA 1
ATOM 888 C C . GLU A 1 103 ? -13.842 60.093 20.366 1.00 61.69 103 GLU A C 1
ATOM 890 O O . GLU A 1 103 ? -14.158 61.194 20.804 1.00 61.69 103 GLU A O 1
ATOM 895 N N . GLN A 1 104 ? -12.696 59.512 20.741 1.00 58.19 104 GLN A N 1
ATOM 896 C CA . GLN A 1 104 ? -11.741 60.153 21.659 1.00 58.19 104 GLN A CA 1
ATOM 897 C C . GLN A 1 104 ? -10.858 61.233 21.006 1.00 58.19 104 GLN A C 1
ATOM 899 O O . GLN A 1 104 ? -10.187 61.972 21.726 1.00 58.19 104 GLN A O 1
ATOM 904 N N . ASN A 1 105 ? -10.843 61.337 19.672 1.00 56.16 105 ASN A N 1
ATOM 905 C CA . ASN A 1 105 ? -10.034 62.317 18.938 1.00 56.16 105 ASN A CA 1
ATOM 906 C C . ASN A 1 105 ? -10.834 63.525 18.417 1.00 56.16 105 ASN A C 1
ATOM 908 O O . ASN A 1 105 ? -10.216 64.500 17.989 1.00 56.16 105 ASN A O 1
ATOM 912 N N . GLU A 1 106 ? -12.169 63.508 18.480 1.00 52.56 106 GLU A N 1
ATOM 913 C CA . GLU A 1 106 ? -13.027 64.632 18.080 1.00 52.56 106 GLU A CA 1
ATOM 914 C C . GLU A 1 106 ? -13.662 65.313 19.305 1.00 52.56 106 GLU A C 1
ATOM 916 O O . GLU A 1 106 ? -14.754 64.972 19.749 1.00 52.56 106 GLU A O 1
ATOM 921 N N . ASN A 1 107 ? -12.972 66.326 19.839 1.00 49.53 107 ASN A N 1
ATOM 922 C CA . ASN A 1 107 ? -13.622 67.431 20.545 1.00 49.53 107 ASN A CA 1
ATOM 923 C C . ASN A 1 107 ? -14.001 68.489 19.497 1.00 49.53 107 ASN A C 1
ATOM 925 O O . ASN A 1 107 ? -13.169 69.338 19.192 1.00 49.53 107 ASN A O 1
ATOM 929 N N . ASP A 1 108 ? -15.210 68.427 18.941 1.00 45.34 108 ASP A N 1
ATOM 930 C CA . ASP A 1 108 ? -15.987 69.623 18.585 1.00 45.34 108 ASP A CA 1
ATOM 931 C C . ASP A 1 108 ? -17.455 69.264 18.293 1.00 45.34 108 ASP A C 1
ATOM 933 O O . ASP A 1 108 ? -17.785 68.208 17.758 1.00 45.34 108 ASP A O 1
ATOM 937 N N . GLU A 1 109 ? -18.344 70.153 18.733 1.00 54.88 109 GLU A N 1
ATOM 938 C CA . GLU A 1 109 ? -19.797 70.000 18.822 1.00 54.88 109 GLU A CA 1
ATOM 939 C C . GLU A 1 109 ? -20.491 69.741 17.469 1.00 54.88 109 GLU A C 1
ATOM 941 O O . GLU A 1 109 ? -20.433 70.590 16.582 1.00 54.88 109 GLU A O 1
ATOM 946 N N . GLN A 1 110 ? -21.273 68.653 17.360 1.00 39.47 110 GLN A N 1
ATOM 947 C CA . GLN A 1 110 ? -22.649 68.655 16.817 1.00 39.47 110 GLN A CA 1
ATOM 948 C C . GLN A 1 110 ? -23.372 67.297 17.015 1.00 39.47 110 GLN A C 1
ATOM 950 O O . GLN A 1 110 ? -22.718 66.267 17.167 1.00 39.47 110 GLN A O 1
ATOM 955 N N . PRO A 1 111 ? -24.724 67.275 17.069 1.00 46.41 111 PRO A N 1
ATOM 956 C CA . PRO A 1 111 ? -25.492 66.126 17.542 1.00 46.41 111 PRO A CA 1
ATOM 957 C C . PRO A 1 111 ? -25.684 65.025 16.488 1.00 46.41 111 PRO A C 1
ATOM 959 O O . PRO A 1 111 ? -26.032 65.302 15.344 1.00 46.41 111 PRO A O 1
ATOM 962 N N . GLN A 1 112 ? -25.502 63.788 16.964 1.00 47.19 112 GLN A N 1
ATOM 963 C CA . GLN A 1 112 ? -25.927 62.470 16.460 1.00 47.19 112 GLN A CA 1
ATOM 964 C C . GLN A 1 112 ? -26.695 62.390 15.123 1.00 47.19 112 GLN A C 1
ATOM 966 O O . GLN A 1 112 ? -27.759 62.991 14.975 1.00 47.19 112 GLN A O 1
ATOM 971 N N . PRO A 1 113 ? -26.381 61.367 14.311 1.00 38.66 113 PRO A N 1
ATOM 972 C CA . PRO A 1 113 ? -27.362 60.376 13.909 1.00 38.66 113 PRO A CA 1
ATOM 973 C C . PRO A 1 113 ? -27.356 59.214 14.915 1.00 38.66 113 PRO A C 1
ATOM 975 O O . PRO A 1 113 ? -26.413 58.432 14.994 1.00 38.66 113 PRO A O 1
ATOM 978 N N . THR A 1 114 ? -28.431 59.106 15.693 1.00 56.28 114 THR A N 1
ATOM 979 C CA . THR A 1 114 ? -28.884 57.839 16.264 1.00 56.28 114 THR A CA 1
ATOM 980 C C . THR A 1 114 ? -29.428 57.021 15.105 1.00 56.28 114 THR A C 1
ATOM 982 O O . THR A 1 114 ? -30.491 57.338 14.578 1.00 56.28 114 THR A O 1
ATOM 985 N N . ILE A 1 115 ? -28.678 56.015 14.669 1.00 42.81 115 ILE A N 1
ATOM 986 C CA . ILE A 1 115 ? -29.197 54.922 13.847 1.00 42.81 115 ILE A CA 1
ATOM 987 C C . ILE A 1 115 ? -28.572 53.655 14.410 1.00 42.81 115 ILE A C 1
ATOM 989 O O . ILE A 1 115 ? -27.396 53.396 14.178 1.00 42.81 115 ILE A O 1
ATOM 993 N N . ASP A 1 116 ? -29.414 52.971 15.182 1.00 39.09 116 ASP A N 1
ATOM 994 C CA . ASP A 1 116 ? -29.408 51.562 15.547 1.00 39.09 116 ASP A CA 1
ATOM 995 C C . ASP A 1 116 ? -28.125 51.101 16.271 1.00 39.09 116 ASP A C 1
ATOM 997 O O . ASP A 1 116 ? -27.009 51.132 15.766 1.00 39.09 116 ASP A O 1
ATOM 1001 N N . ASP A 1 117 ? -28.195 50.601 17.504 1.00 43.88 117 ASP A N 1
ATOM 1002 C CA . ASP A 1 117 ? -28.708 49.248 17.742 1.00 43.88 117 ASP A CA 1
ATOM 1003 C C . ASP A 1 117 ? -28.605 48.373 16.475 1.00 43.88 117 ASP A C 1
ATOM 1005 O O . ASP A 1 117 ? -29.569 47.711 16.109 1.00 43.88 117 ASP A O 1
ATOM 1009 N N . GLU A 1 118 ? -27.466 48.406 15.752 1.00 45.88 118 GLU A N 1
ATOM 1010 C CA . GLU A 1 118 ? -27.099 47.373 14.786 1.00 45.88 118 GLU A CA 1
ATOM 1011 C C . GLU A 1 118 ? -27.237 46.101 15.590 1.00 45.88 118 GLU A C 1
ATOM 1013 O O . GLU A 1 118 ? -26.432 45.875 16.506 1.00 45.88 118 GLU A O 1
ATOM 1018 N N . GLU A 1 119 ? -28.344 45.409 15.306 1.00 49.66 119 GLU A N 1
ATOM 1019 C CA . GLU A 1 119 ? -28.990 44.443 16.171 1.00 49.66 119 GLU A CA 1
ATOM 1020 C C . GLU A 1 119 ? -27.901 43.665 16.899 1.00 49.66 119 GLU A C 1
ATOM 1022 O O . GLU A 1 119 ? -26.895 43.242 16.302 1.00 49.66 119 GLU A O 1
ATOM 1027 N N . GLU A 1 120 ? -28.045 43.493 18.211 1.00 51.06 120 GLU A N 1
ATOM 1028 C CA . GLU A 1 120 ? -27.424 42.347 18.848 1.00 51.06 120 GLU A CA 1
ATOM 1029 C C . GLU A 1 120 ? -28.001 41.145 18.099 1.00 51.06 120 GLU A C 1
ATOM 1031 O O . GLU A 1 120 ? -29.085 40.673 18.410 1.00 51.06 120 GLU A O 1
ATOM 1036 N N . LEU A 1 121 ? -27.367 40.812 16.967 1.00 51.47 121 LEU A N 1
ATOM 1037 C CA . LEU A 1 121 ? -27.842 39.854 15.999 1.00 51.47 121 LEU A CA 1
ATOM 1038 C C . LEU A 1 121 ? -27.859 38.605 16.832 1.00 51.47 121 LEU A C 1
ATOM 1040 O O . LEU A 1 121 ? -26.779 38.172 17.258 1.00 51.47 121 LEU A O 1
ATOM 1044 N N . ASP A 1 122 ? -29.079 38.185 17.174 1.00 64.06 122 ASP A N 1
ATOM 1045 C CA . ASP A 1 122 ? -29.322 37.165 18.177 1.00 64.06 122 ASP A CA 1
ATOM 1046 C C . ASP A 1 122 ? -28.333 36.052 17.871 1.00 64.06 122 ASP A C 1
ATOM 1048 O O . ASP A 1 122 ? -28.180 35.679 16.701 1.00 64.06 122 ASP A O 1
ATOM 1052 N N . GLU A 1 123 ? -27.517 35.648 18.841 1.00 63.31 123 GLU A N 1
ATOM 1053 C CA . GLU A 1 123 ? -26.312 34.879 18.518 1.00 63.31 123 GLU A CA 1
ATOM 1054 C C . GLU A 1 123 ? -26.676 33.601 17.736 1.00 63.31 123 GLU A C 1
ATOM 1056 O O . GLU A 1 123 ? -25.954 33.144 16.847 1.00 63.31 123 GLU A O 1
ATOM 1061 N N . GLU A 1 124 ? -27.882 33.110 18.002 1.00 68.00 124 GLU A N 1
ATOM 1062 C CA . GLU A 1 124 ? -28.582 32.047 17.303 1.00 68.00 124 GLU A CA 1
ATOM 1063 C C . GLU A 1 124 ? -28.877 32.361 15.817 1.00 68.00 124 GLU A C 1
ATOM 1065 O O . GLU A 1 124 ? -28.580 31.543 14.944 1.00 68.00 124 GLU A O 1
ATOM 1070 N N . ALA A 1 125 ? -29.341 33.570 15.485 1.00 74.94 125 ALA A N 1
ATOM 1071 C CA . ALA A 1 125 ? -29.555 34.029 14.110 1.00 74.94 125 ALA A CA 1
ATOM 1072 C C . ALA A 1 125 ? -28.239 34.191 13.321 1.00 74.94 125 ALA A C 1
ATOM 1074 O O . ALA A 1 125 ? -28.184 33.847 12.134 1.00 74.94 125 ALA A O 1
ATOM 1075 N N . LEU A 1 126 ? -27.151 34.635 13.968 1.00 76.19 126 LEU A N 1
ATOM 1076 C CA . LEU A 1 126 ? -25.817 34.678 13.349 1.00 76.19 126 LEU A CA 1
ATOM 1077 C C . LEU A 1 126 ? -25.319 33.261 13.032 1.00 76.19 126 LEU A C 1
ATOM 1079 O O . LEU A 1 126 ? -24.811 32.992 11.938 1.00 76.19 126 LEU A O 1
ATOM 1083 N N . VAL A 1 127 ? -25.477 32.342 13.986 1.00 77.62 127 VAL A N 1
ATOM 1084 C CA . VAL A 1 127 ? -25.127 30.928 13.821 1.00 77.62 127 VAL A CA 1
ATOM 1085 C C . VAL A 1 127 ? -25.903 30.310 12.656 1.00 77.62 127 VAL A C 1
ATOM 1087 O O . VAL A 1 127 ? -25.298 29.632 11.821 1.00 77.62 127 VAL A O 1
ATOM 1090 N N . ASP A 1 128 ? -27.200 30.581 12.532 1.00 76.44 128 ASP A N 1
ATOM 1091 C CA . ASP A 1 128 ? -28.028 30.059 11.442 1.00 76.44 128 ASP A CA 1
ATOM 1092 C C . ASP A 1 128 ? -27.691 30.675 10.075 1.00 76.44 128 ASP A C 1
ATOM 1094 O O . ASP A 1 128 ? -27.644 29.964 9.057 1.00 76.44 128 ASP A O 1
ATOM 1098 N N . GLN A 1 129 ? -27.338 31.962 10.034 1.00 78.62 129 GLN A N 1
ATOM 1099 C CA . GLN A 1 129 ? -26.826 32.599 8.823 1.00 78.62 129 GLN A CA 1
ATOM 1100 C C . GLN A 1 129 ? -25.509 31.946 8.371 1.00 78.62 129 GLN A C 1
ATOM 1102 O O . GLN A 1 129 ? -25.357 31.589 7.196 1.00 78.62 129 GLN A O 1
ATOM 1107 N N . ILE A 1 130 ? -24.566 31.724 9.293 1.00 77.44 130 ILE A N 1
ATOM 1108 C CA . ILE A 1 130 ? -23.270 31.103 8.985 1.00 77.44 130 ILE A CA 1
ATOM 1109 C C . ILE A 1 130 ? -23.439 29.622 8.614 1.00 77.44 130 ILE A C 1
ATOM 1111 O O . ILE A 1 130 ? -22.786 29.160 7.674 1.00 77.44 130 ILE A O 1
ATOM 1115 N N . ARG A 1 131 ? -24.334 28.872 9.273 1.00 76.50 131 ARG A N 1
ATOM 1116 C CA . ARG A 1 131 ? -24.689 27.489 8.891 1.00 76.50 131 ARG A CA 1
ATOM 1117 C C . ARG A 1 131 ? -25.173 27.414 7.449 1.00 76.50 131 ARG A C 1
ATOM 1119 O O . ARG A 1 131 ? -24.728 26.546 6.692 1.00 76.50 131 ARG A O 1
ATOM 1126 N N . THR A 1 132 ? -26.033 28.355 7.062 1.00 76.25 132 THR A N 1
ATOM 1127 C CA . THR A 1 132 ? -26.565 28.460 5.700 1.00 76.25 132 THR A CA 1
ATOM 1128 C C . THR A 1 132 ? -25.456 28.795 4.697 1.00 76.25 132 THR A C 1
ATOM 1130 O O . THR A 1 132 ? -25.353 28.140 3.660 1.00 76.25 132 THR A O 1
ATOM 1133 N N . GLN A 1 133 ? -24.559 29.735 5.023 1.00 75.25 133 GLN A N 1
ATOM 1134 C CA . GLN A 1 133 ? -23.400 30.080 4.182 1.00 75.25 133 GLN A CA 1
ATOM 1135 C C . GLN A 1 133 ? -22.397 28.933 4.023 1.00 75.25 133 GLN A C 1
ATOM 1137 O O . GLN A 1 133 ? -21.849 28.721 2.943 1.00 75.25 133 GLN A O 1
ATOM 1142 N N . LEU A 1 134 ? -22.130 28.192 5.099 1.00 69.50 134 LEU A N 1
ATOM 1143 C CA . LEU A 1 134 ? -21.268 27.012 5.076 1.00 69.50 134 LEU A CA 1
ATOM 1144 C C . LEU A 1 134 ? -21.933 25.819 4.375 1.00 69.50 134 LEU A C 1
ATOM 1146 O O . LEU A 1 134 ? -21.292 24.780 4.217 1.00 69.50 134 LEU A O 1
ATOM 1150 N N . ASN A 1 135 ? -23.193 25.972 3.947 1.00 66.88 135 ASN A N 1
ATOM 1151 C CA . ASN A 1 135 ? -24.019 24.928 3.363 1.00 66.88 135 ASN A CA 1
ATOM 1152 C C . ASN A 1 135 ? -23.979 23.655 4.223 1.00 66.88 135 ASN A C 1
ATOM 1154 O O . ASN A 1 135 ? -23.927 22.540 3.698 1.00 66.88 135 ASN A O 1
ATOM 1158 N N . ILE A 1 136 ? -24.001 23.830 5.553 1.00 62.56 136 ILE A N 1
ATOM 1159 C CA . ILE A 1 136 ? -24.183 22.749 6.527 1.00 62.56 136 ILE A CA 1
ATOM 1160 C C . ILE A 1 136 ? -25.658 22.348 6.455 1.00 62.56 136 ILE A C 1
ATOM 1162 O O . ILE A 1 136 ? -26.435 22.516 7.387 1.00 62.56 136 ILE A O 1
ATOM 1166 N N . LYS A 1 137 ? -26.097 21.860 5.295 1.00 53.12 137 LYS A N 1
ATOM 1167 C CA . LYS A 1 137 ? -27.316 21.068 5.233 1.00 53.12 137 LYS A CA 1
ATOM 1168 C C . LYS A 1 137 ? -27.008 19.776 5.973 1.00 53.12 137 LYS A C 1
ATOM 1170 O O . LYS A 1 137 ? -25.899 19.247 5.833 1.00 53.12 137 LYS A O 1
ATOM 1175 N N . ALA A 1 138 ? -27.990 19.256 6.708 1.00 47.78 138 ALA A N 1
ATOM 1176 C CA . ALA A 1 138 ? -28.049 17.848 7.084 1.00 47.78 138 ALA A CA 1
ATOM 1177 C C . ALA A 1 138 ? -27.998 17.037 5.783 1.00 47.78 138 ALA A C 1
ATOM 1179 O O . ALA A 1 138 ? -29.012 16.721 5.165 1.00 47.78 138 ALA A O 1
ATOM 1180 N N . THR A 1 139 ? -26.791 16.852 5.264 1.00 39.38 139 THR A N 1
ATOM 1181 C CA . THR A 1 139 ? -26.574 16.227 3.976 1.00 39.38 139 THR A CA 1
ATOM 1182 C C . THR A 1 139 ? -26.899 14.768 4.235 1.00 39.38 139 THR A C 1
ATOM 1184 O O . THR A 1 139 ? -26.277 14.189 5.130 1.00 39.38 139 THR A O 1
ATOM 1187 N N . PRO A 1 140 ? -27.874 14.160 3.538 1.00 37.97 140 PRO A N 1
ATOM 1188 C CA . PRO A 1 140 ? -28.047 12.722 3.629 1.00 37.97 140 PRO A CA 1
ATOM 1189 C C . PRO A 1 140 ? -26.696 12.113 3.262 1.00 37.97 140 PRO A C 1
ATOM 1191 O O . PRO A 1 140 ? -26.195 12.354 2.161 1.00 37.97 140 PRO A O 1
ATOM 1194 N N . LEU A 1 141 ? -26.070 11.450 4.241 1.00 42.88 141 LEU A N 1
ATOM 1195 C CA . LEU A 1 141 ? -24.716 10.915 4.152 1.00 42.88 141 LEU A CA 1
ATOM 1196 C C . LEU A 1 141 ? -24.533 10.260 2.782 1.00 42.88 141 LEU A C 1
ATOM 1198 O O . LEU A 1 141 ? -25.249 9.317 2.437 1.00 42.88 141 LEU A O 1
ATOM 1202 N N . ALA A 1 142 ? -23.575 10.759 2.002 1.00 43.50 142 ALA A N 1
ATOM 1203 C CA . ALA A 1 142 ? -23.087 10.054 0.829 1.00 43.50 142 ALA A CA 1
ATOM 1204 C C . ALA A 1 142 ? -22.770 8.613 1.259 1.00 43.50 142 ALA A C 1
ATOM 1206 O O . ALA A 1 142 ? -21.884 8.437 2.083 1.00 43.50 142 ALA A O 1
ATOM 1207 N N . LYS A 1 143 ? -23.555 7.629 0.779 1.00 43.94 143 LYS A N 1
ATOM 1208 C CA . LYS A 1 143 ? -23.549 6.212 1.209 1.00 43.94 143 LYS A CA 1
ATOM 1209 C C . LYS A 1 143 ? -23.193 6.045 2.694 1.00 43.94 143 LYS A C 1
ATOM 1211 O O . LYS A 1 143 ? -22.027 5.832 3.003 1.00 43.94 143 LYS A O 1
ATOM 1216 N N . THR A 1 144 ? -24.184 6.119 3.586 1.00 54.06 144 THR A N 1
ATOM 1217 C CA . THR A 1 144 ? -24.036 5.870 5.031 1.00 54.06 144 THR A CA 1
ATOM 1218 C C . THR A 1 144 ? -23.012 4.766 5.302 1.00 54.06 144 THR A C 1
ATOM 1220 O O . THR A 1 144 ? -23.268 3.598 5.002 1.00 54.06 144 THR A O 1
ATOM 1223 N N . ASP A 1 145 ? -21.831 5.147 5.803 1.00 76.12 145 ASP A N 1
ATOM 1224 C CA . ASP A 1 145 ? -20.793 4.189 6.178 1.00 76.12 145 ASP A CA 1
ATOM 1225 C C . ASP A 1 145 ? -21.405 3.215 7.192 1.00 76.12 145 ASP A C 1
ATOM 1227 O O . ASP A 1 145 ? -22.117 3.633 8.110 1.00 76.12 145 ASP A O 1
ATOM 1231 N N . TYR A 1 146 ? -21.175 1.914 7.020 1.00 86.31 146 TYR A N 1
ATOM 1232 C CA . TYR A 1 146 ? -21.766 0.891 7.886 1.00 86.31 146 TYR A CA 1
ATOM 1233 C C . TYR A 1 146 ? -21.335 1.096 9.350 1.00 86.31 146 TYR A C 1
ATOM 1235 O O . TYR A 1 146 ? -22.103 0.817 10.270 1.00 86.31 146 TYR A O 1
ATOM 1243 N N . TYR A 1 147 ? -20.159 1.700 9.566 1.00 87.12 147 TYR A N 1
ATOM 1244 C CA . TYR A 1 147 ? -19.719 2.173 10.879 1.00 87.12 147 TYR A CA 1
ATOM 1245 C C . TYR A 1 147 ? -20.679 3.206 11.499 1.00 87.12 147 TYR A C 1
ATOM 1247 O O . TYR A 1 147 ? -21.058 3.074 12.661 1.00 87.12 147 TYR A O 1
ATOM 1255 N N . ASN A 1 148 ? -21.146 4.187 10.720 1.00 85.31 148 ASN A N 1
ATOM 1256 C CA . ASN A 1 148 ? -22.081 5.211 11.196 1.00 85.31 148 ASN A CA 1
ATOM 1257 C C . ASN A 1 148 ? -23.464 4.624 11.495 1.00 85.31 148 ASN A C 1
ATOM 1259 O O . ASN A 1 148 ? -24.107 5.040 12.454 1.00 85.31 148 ASN A O 1
ATOM 1263 N N . VAL A 1 149 ? -23.903 3.611 10.739 1.00 88.50 149 VAL A N 1
ATOM 1264 C CA . VAL A 1 149 ? -25.128 2.856 11.064 1.00 88.50 149 VAL A CA 1
ATOM 1265 C C . VAL A 1 149 ? -24.992 2.168 12.429 1.00 88.50 149 VAL A C 1
ATOM 1267 O O . VAL A 1 149 ? -25.907 2.232 13.249 1.00 88.50 149 VAL A O 1
ATOM 1270 N N . CYS A 1 150 ? -23.833 1.563 12.709 1.00 89.19 150 CYS A N 1
ATOM 1271 C CA . CYS A 1 150 ? -23.546 0.945 14.008 1.00 89.19 150 CYS A CA 1
ATOM 1272 C C . CYS A 1 150 ? -23.500 1.982 15.146 1.00 89.19 150 CYS A C 1
ATOM 1274 O O . CYS A 1 150 ? -24.033 1.731 16.230 1.00 89.19 150 CYS A O 1
ATOM 1276 N N . LYS A 1 151 ? -22.925 3.165 14.885 1.00 86.88 151 LYS A N 1
ATOM 1277 C CA . LYS A 1 151 ? -22.890 4.300 15.822 1.00 86.88 151 LYS A CA 1
ATOM 1278 C C . LYS A 1 151 ? -24.299 4.801 16.156 1.00 86.88 151 LYS A C 1
ATOM 1280 O O . LYS A 1 151 ? -24.640 4.924 17.328 1.00 86.88 151 LYS A O 1
ATOM 1285 N N . GLN A 1 152 ? -25.154 4.995 15.148 1.00 86.25 152 GLN A N 1
ATOM 1286 C CA . GLN A 1 152 ? -26.556 5.406 15.329 1.00 86.25 152 GLN A CA 1
ATOM 1287 C C . GLN A 1 152 ? -27.374 4.386 16.135 1.00 86.25 152 GLN A C 1
ATOM 1289 O O . GLN A 1 152 ? -28.255 4.767 16.903 1.00 86.25 152 GLN A O 1
ATOM 1294 N N . ALA A 1 153 ? -27.053 3.096 16.009 1.00 87.69 153 ALA A N 1
ATOM 1295 C CA . ALA A 1 153 ? -27.648 2.024 16.805 1.00 87.69 153 ALA A CA 1
ATOM 1296 C C . ALA A 1 153 ? -27.049 1.883 18.222 1.00 87.69 153 ALA A C 1
ATOM 1298 O O . ALA A 1 153 ? -27.403 0.950 18.938 1.00 87.69 153 ALA A O 1
ATOM 1299 N N . ARG A 1 154 ? -26.155 2.793 18.642 1.00 88.44 154 ARG A N 1
ATOM 1300 C CA . ARG A 1 154 ? -25.506 2.816 19.968 1.00 88.44 154 ARG A CA 1
ATOM 1301 C C . ARG A 1 154 ? -24.708 1.546 20.299 1.00 88.44 154 ARG A C 1
ATOM 1303 O O . ARG A 1 154 ? -24.493 1.231 21.470 1.00 88.44 154 ARG A O 1
ATOM 1310 N N . LEU A 1 155 ? -24.194 0.850 19.279 1.00 90.50 155 LEU A N 1
ATOM 1311 C CA . LEU A 1 155 ? -23.397 -0.371 19.463 1.00 90.50 155 LEU A CA 1
ATOM 1312 C C . LEU A 1 155 ? -22.031 -0.117 20.126 1.00 90.50 155 LEU A C 1
ATOM 1314 O O . LEU A 1 155 ? -21.402 -1.060 20.596 1.00 90.50 155 LEU A O 1
ATOM 1318 N N . GLU A 1 156 ? -21.590 1.139 20.254 1.00 87.94 156 GLU A N 1
ATOM 1319 C CA . GLU A 1 156 ? -20.370 1.505 20.993 1.00 87.94 156 GLU A CA 1
ATOM 1320 C C . GLU A 1 156 ? -20.377 0.998 22.439 1.00 87.94 156 GLU A C 1
ATOM 1322 O O . GLU A 1 156 ? -19.342 0.570 22.953 1.00 87.94 156 GLU A O 1
ATOM 1327 N N . GLY A 1 157 ? -21.544 1.017 23.095 1.00 88.31 157 GLY A N 1
ATOM 1328 C CA . GLY A 1 157 ? -21.699 0.498 24.454 1.00 88.31 157 GLY A CA 1
ATOM 1329 C C . GLY A 1 157 ? -21.440 -1.007 24.536 1.00 88.31 157 GLY A C 1
ATOM 1330 O O . GLY A 1 157 ? -20.831 -1.471 25.497 1.00 88.31 157 GLY A O 1
ATOM 1331 N N . LEU A 1 158 ? -21.840 -1.757 23.505 1.00 91.56 158 LEU A N 1
ATOM 1332 C CA . LEU A 1 158 ? -21.583 -3.191 23.385 1.00 91.56 158 LEU A CA 1
ATOM 1333 C C . LEU A 1 158 ? -20.110 -3.468 23.063 1.00 91.56 158 LEU A C 1
ATOM 1335 O O . LEU A 1 158 ? -19.499 -4.323 23.695 1.00 91.56 158 LEU A O 1
ATOM 1339 N N . VAL A 1 159 ? -19.517 -2.715 22.134 1.00 92.00 159 VAL A N 1
ATOM 1340 C CA . VAL A 1 159 ? -18.113 -2.883 21.724 1.00 92.00 159 VAL A CA 1
ATOM 1341 C C . VAL A 1 159 ? -17.145 -2.658 22.889 1.00 92.00 159 VAL A C 1
ATOM 1343 O O . VAL A 1 159 ? -16.197 -3.421 23.056 1.00 92.00 159 VAL A O 1
ATOM 1346 N N . LYS A 1 160 ? -17.419 -1.693 23.777 1.00 90.50 160 LYS A N 1
ATOM 1347 C CA . LYS A 1 160 ? -16.622 -1.487 25.003 1.00 90.50 160 LYS A CA 1
ATOM 1348 C C . LYS A 1 160 ? -16.567 -2.731 25.902 1.00 90.50 160 LYS A C 1
ATOM 1350 O O . LYS A 1 160 ? -15.574 -2.926 26.595 1.00 90.50 160 LYS A O 1
ATOM 1355 N N . LYS A 1 161 ? -17.587 -3.600 25.863 1.00 92.25 161 LYS A N 1
ATOM 1356 C CA . LYS A 1 161 ? -17.647 -4.851 26.644 1.00 92.25 161 LYS A CA 1
ATOM 1357 C C . LYS A 1 161 ? -16.750 -5.966 26.066 1.00 92.25 161 LYS A C 1
ATOM 1359 O O . LYS A 1 161 ? -16.575 -6.994 26.710 1.00 92.25 161 LYS A O 1
ATOM 1364 N N . PHE A 1 162 ? -16.139 -5.775 24.888 1.00 91.25 162 PHE A N 1
ATOM 1365 C CA . PHE A 1 162 ? -15.236 -6.761 24.270 1.00 91.25 162 PHE A CA 1
ATOM 1366 C C . PHE A 1 162 ? -13.874 -6.834 24.985 1.00 91.25 162 PHE A C 1
ATOM 1368 O O . PHE A 1 162 ? -13.122 -7.794 24.788 1.00 91.25 162 PHE A O 1
ATOM 1375 N N . GLY A 1 163 ? -13.543 -5.844 25.817 1.00 87.94 163 GLY A N 1
ATOM 1376 C CA . GLY A 1 163 ? -12.412 -5.865 26.744 1.00 87.94 163 GLY A CA 1
ATOM 1377 C C . GLY A 1 163 ? -11.317 -4.861 26.402 1.00 87.94 163 GLY A C 1
ATOM 1378 O O . GLY A 1 163 ? -11.234 -3.815 27.031 1.00 87.94 163 GLY A O 1
ATOM 1379 N N . LEU A 1 164 ? -10.469 -5.145 25.408 1.00 88.75 164 LEU A N 1
ATOM 1380 C CA . LEU A 1 164 ? -9.370 -4.237 25.056 1.00 88.75 164 LEU A CA 1
ATOM 1381 C C . LEU A 1 164 ? -9.816 -3.085 24.154 1.00 88.75 164 LEU A C 1
ATOM 1383 O O . LEU A 1 164 ? -10.498 -3.281 23.145 1.00 88.75 164 LEU A O 1
ATOM 1387 N N . LYS A 1 165 ? -9.330 -1.885 24.481 1.00 89.81 165 LYS A N 1
ATOM 1388 C CA . LYS A 1 165 ? -9.360 -0.729 23.578 1.00 89.81 165 LYS A CA 1
ATOM 1389 C C . LYS A 1 165 ? -8.348 -0.907 22.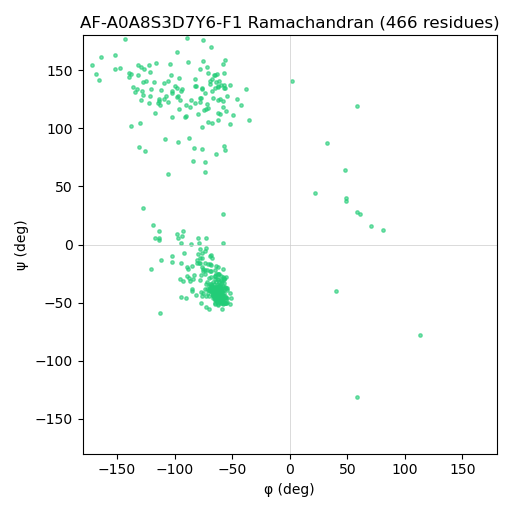431 1.00 89.81 165 LYS A C 1
ATOM 1391 O O . LYS A 1 165 ? -7.315 -1.546 22.651 1.00 89.81 165 LYS A O 1
ATOM 1396 N N . PRO A 1 166 ? -8.589 -0.300 21.251 1.00 90.44 166 PRO A N 1
ATOM 1397 C CA . PRO A 1 166 ? -7.662 -0.353 20.117 1.00 90.44 166 PRO A CA 1
ATOM 1398 C C . PRO A 1 166 ? -6.219 0.024 20.474 1.00 90.44 166 PRO A C 1
ATOM 1400 O O . PRO A 1 166 ? -5.305 -0.736 20.169 1.00 90.44 166 PRO A O 1
ATOM 1403 N N . ASP A 1 167 ? -6.027 1.115 21.216 1.00 88.06 167 ASP A N 1
ATOM 1404 C CA . ASP A 1 167 ? -4.700 1.613 21.607 1.00 88.06 167 ASP A CA 1
ATOM 1405 C C . ASP A 1 167 ? -3.928 0.578 22.449 1.00 88.06 167 ASP A C 1
ATOM 1407 O O . ASP A 1 167 ? -2.730 0.359 22.272 1.00 88.06 167 ASP A O 1
ATOM 1411 N N . LYS A 1 168 ? -4.642 -0.130 23.336 1.00 90.88 168 LYS A N 1
ATOM 1412 C CA . LYS A 1 168 ? -4.078 -1.168 24.212 1.00 90.88 168 LYS A CA 1
ATOM 1413 C C . LYS A 1 168 ? -3.732 -2.446 23.464 1.00 90.88 168 LYS A C 1
ATOM 1415 O O . LYS A 1 168 ? -2.724 -3.078 23.782 1.00 90.88 168 LYS A O 1
ATOM 1420 N N . LEU A 1 169 ? -4.514 -2.799 22.442 1.00 93.06 169 LEU A N 1
ATOM 1421 C CA . LEU A 1 169 ? -4.128 -3.857 21.511 1.00 93.06 169 LEU A CA 1
ATOM 1422 C C . LEU A 1 169 ? -2.869 -3.455 20.735 1.00 93.06 169 LEU A C 1
ATOM 1424 O O . LEU A 1 169 ? -1.959 -4.268 20.605 1.00 93.06 169 LEU A O 1
ATOM 1428 N N . GLY A 1 170 ? -2.795 -2.208 20.263 1.00 91.94 170 GLY A N 1
ATOM 1429 C CA . GLY A 1 170 ? -1.613 -1.669 19.593 1.00 91.94 170 GLY A CA 1
ATOM 1430 C C . GLY A 1 170 ? -0.349 -1.810 20.443 1.00 91.94 170 GLY A C 1
ATOM 1431 O O . GLY A 1 170 ? 0.662 -2.303 19.948 1.00 91.94 170 GLY A O 1
ATOM 1432 N N . GLU A 1 171 ? -0.419 -1.457 21.730 1.00 91.88 171 GLU A N 1
ATOM 1433 C CA . GLU A 1 171 ? 0.681 -1.657 22.686 1.00 91.88 171 GLU A CA 1
ATOM 1434 C C . GLU A 1 171 ? 1.068 -3.142 22.817 1.00 91.88 171 GLU A C 1
ATOM 1436 O O . GLU A 1 171 ? 2.250 -3.468 22.732 1.00 91.88 171 GLU A O 1
ATOM 1441 N N . ASN A 1 172 ? 0.094 -4.051 22.959 1.00 93.75 172 ASN A N 1
ATOM 1442 C CA . ASN A 1 172 ? 0.365 -5.494 23.056 1.00 93.75 172 ASN A CA 1
ATOM 1443 C C . ASN A 1 172 ? 1.058 -6.038 21.797 1.00 93.75 172 ASN A C 1
ATOM 1445 O O . ASN A 1 172 ? 1.971 -6.858 21.882 1.00 93.75 172 ASN A O 1
ATOM 1449 N N . LEU A 1 173 ? 0.631 -5.585 20.614 1.00 93.50 173 LEU A N 1
ATOM 1450 C CA . LEU A 1 173 ? 1.232 -5.991 19.343 1.00 93.50 173 LEU A CA 1
ATOM 1451 C C . LEU A 1 173 ? 2.638 -5.422 19.165 1.00 93.50 173 LEU A C 1
ATOM 1453 O O . LEU A 1 173 ? 3.518 -6.117 18.665 1.00 93.50 173 LEU A O 1
ATOM 1457 N N . TYR A 1 174 ? 2.856 -4.173 19.572 1.00 91.81 174 TYR A N 1
ATOM 1458 C CA . TYR A 1 174 ? 4.155 -3.520 19.459 1.00 91.81 174 TYR A CA 1
ATOM 1459 C C . TYR A 1 174 ? 5.210 -4.175 20.356 1.00 91.81 174 TYR A C 1
ATOM 1461 O O . TYR A 1 174 ? 6.337 -4.400 19.918 1.00 91.81 174 TYR A O 1
ATOM 1469 N N . GLU A 1 175 ? 4.826 -4.517 21.585 1.00 90.69 175 GLU A N 1
ATOM 1470 C CA . GLU A 1 175 ? 5.692 -5.161 22.576 1.00 90.69 175 GLU A CA 1
ATOM 1471 C C . GLU A 1 175 ? 5.869 -6.670 22.329 1.00 90.69 175 GLU A C 1
ATOM 1473 O O . GLU A 1 175 ? 6.796 -7.282 22.855 1.00 90.69 175 GLU A O 1
ATOM 1478 N N . ASN A 1 176 ? 5.009 -7.276 21.501 1.00 87.06 176 ASN A N 1
ATOM 1479 C CA . ASN A 1 176 ? 4.990 -8.711 21.197 1.00 87.06 176 ASN A CA 1
ATOM 1480 C C . ASN A 1 176 ? 4.740 -9.614 22.429 1.00 87.06 176 ASN A C 1
ATOM 1482 O O . ASN A 1 176 ? 5.141 -10.778 22.462 1.00 87.06 176 ASN A O 1
ATOM 1486 N N . TYR A 1 177 ? 4.066 -9.077 23.447 1.00 86.56 177 TYR A N 1
ATOM 1487 C CA . TYR A 1 177 ? 3.496 -9.812 24.577 1.00 86.56 177 TYR A CA 1
ATOM 1488 C C . TYR A 1 177 ? 2.272 -9.064 25.118 1.00 86.56 177 TYR A C 1
ATOM 1490 O O . TYR A 1 177 ? 2.062 -7.881 24.839 1.00 86.56 177 TYR A O 1
ATOM 1498 N N . GLN A 1 178 ? 1.440 -9.748 25.903 1.00 85.69 178 GLN A N 1
ATOM 1499 C CA . GLN A 1 178 ? 0.236 -9.156 26.479 1.00 85.69 178 GLN A CA 1
ATOM 1500 C C . GLN A 1 178 ? 0.586 -8.239 27.661 1.00 85.69 178 GLN A C 1
ATOM 1502 O O . GLN A 1 178 ? 0.533 -8.642 28.818 1.00 85.69 178 GLN A O 1
ATOM 1507 N N . LYS A 1 179 ? 0.969 -6.995 27.359 1.00 88.94 179 LYS A N 1
ATOM 1508 C CA . LYS A 1 179 ? 1.241 -5.949 28.357 1.00 88.94 179 LYS A CA 1
ATOM 1509 C C . LYS A 1 179 ? -0.033 -5.475 29.057 1.00 88.94 179 LYS A C 1
ATOM 1511 O O . LYS A 1 179 ? -0.018 -5.203 30.252 1.00 88.94 179 L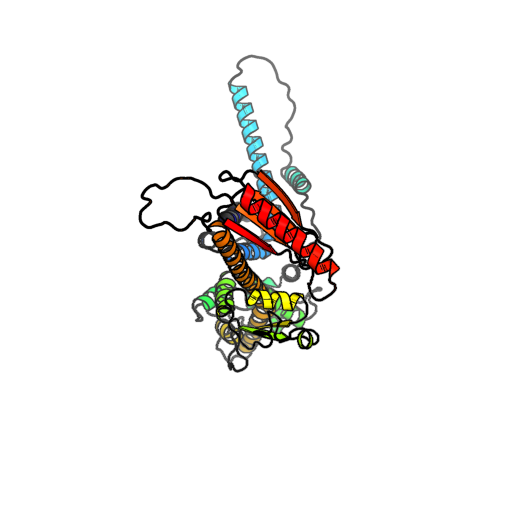YS A O 1
ATOM 1516 N N . ASN A 1 180 ? -1.120 -5.359 28.301 1.00 90.44 180 ASN A N 1
ATOM 1517 C CA . ASN A 1 180 ? -2.436 -4.963 28.777 1.00 90.44 180 ASN A CA 1
ATOM 1518 C C . ASN A 1 180 ? -3.356 -6.185 28.827 1.00 90.44 180 ASN A C 1
ATOM 1520 O O . ASN A 1 180 ? -3.582 -6.853 27.810 1.00 90.44 180 ASN A O 1
ATOM 1524 N N . GLU A 1 181 ? -3.896 -6.456 30.011 1.00 88.62 181 GLU A N 1
ATOM 1525 C CA . GLU A 1 181 ? -4.845 -7.541 30.246 1.00 88.62 181 GLU A CA 1
ATOM 1526 C C . GLU A 1 181 ? -6.241 -7.211 29.707 1.00 88.62 181 GLU A C 1
ATOM 1528 O O . GLU A 1 181 ? -6.599 -6.056 29.479 1.00 88.62 181 GLU A O 1
ATOM 1533 N N . ILE A 1 182 ? -7.032 -8.255 29.464 1.00 90.88 182 ILE A N 1
ATOM 1534 C CA . ILE A 1 182 ? -8.371 -8.119 28.893 1.00 90.88 182 ILE A CA 1
ATOM 1535 C C . ILE A 1 182 ? -9.406 -7.962 30.005 1.00 90.88 182 ILE A C 1
ATOM 1537 O O . ILE A 1 182 ? -9.641 -8.894 30.786 1.00 90.88 182 ILE A O 1
ATOM 1541 N N . ASP A 1 183 ? -10.113 -6.834 29.973 1.00 89.31 183 ASP A N 1
ATOM 1542 C CA . ASP A 1 183 ? -11.289 -6.588 30.805 1.00 89.31 183 ASP A CA 1
ATOM 1543 C C . ASP A 1 183 ? -12.435 -7.522 30.388 1.00 89.31 183 ASP A C 1
ATOM 1545 O O . ASP A 1 183 ? -13.065 -7.368 29.340 1.00 89.31 183 ASP A O 1
ATOM 1549 N N . GLN A 1 184 ? -12.685 -8.556 31.189 1.00 89.38 184 GLN A N 1
ATOM 1550 C CA . GLN A 1 184 ? -13.694 -9.565 30.880 1.00 89.38 184 GLN A CA 1
ATOM 1551 C C . GLN A 1 184 ? -15.073 -9.126 31.366 1.00 89.38 184 GLN A C 1
ATOM 1553 O O . GLN A 1 184 ? -15.278 -8.885 32.555 1.00 89.38 184 GLN A O 1
ATOM 1558 N N . TYR A 1 185 ? -16.045 -9.096 30.454 1.00 91.69 185 TYR A N 1
ATOM 1559 C CA . TYR A 1 185 ? -17.431 -8.835 30.818 1.00 91.69 185 TYR A CA 1
ATOM 1560 C C . TYR A 1 185 ? -18.066 -10.080 31.473 1.00 91.69 185 TYR A C 1
ATOM 1562 O O . TYR A 1 185 ? -17.884 -11.195 30.964 1.00 91.69 185 TYR A O 1
ATOM 1570 N N . PRO A 1 186 ? -18.796 -9.929 32.597 1.00 90.88 186 PRO A N 1
ATOM 1571 C CA . PRO A 1 186 ? -19.308 -11.065 33.366 1.00 90.88 186 PRO A CA 1
ATOM 1572 C C . PRO A 1 186 ? -20.484 -11.787 32.697 1.00 90.88 186 PRO A C 1
ATOM 1574 O O . PRO A 1 186 ? -20.724 -12.951 33.001 1.00 90.88 186 PRO A O 1
ATOM 1577 N N . ILE A 1 187 ? -21.207 -11.122 31.792 1.00 93.12 187 ILE A N 1
ATOM 1578 C CA . ILE A 1 187 ? -22.362 -11.695 31.091 1.00 93.12 187 ILE A CA 1
ATOM 1579 C C . ILE A 1 187 ? -21.910 -12.242 29.732 1.00 93.12 187 ILE A C 1
ATOM 1581 O O . ILE A 1 187 ? -21.060 -11.651 29.057 1.00 93.12 187 ILE A O 1
ATOM 1585 N N . GLY A 1 188 ? -22.511 -13.360 29.324 1.00 91.88 188 GLY A N 1
ATOM 1586 C CA . GLY A 1 188 ? -22.287 -13.966 28.015 1.00 91.88 188 GLY A CA 1
ATOM 1587 C C . GLY A 1 188 ? -22.599 -13.003 26.861 1.00 91.88 188 GLY A C 1
ATOM 1588 O O . GLY A 1 188 ? -23.514 -12.174 26.965 1.00 91.88 188 GLY A O 1
ATOM 1589 N N . PRO A 1 189 ? -21.880 -13.096 25.734 1.00 92.44 189 PRO A N 1
ATOM 1590 C CA . PRO A 1 189 ? -22.038 -12.171 24.618 1.00 92.44 189 PRO A CA 1
ATOM 1591 C C . PRO A 1 189 ? -23.444 -12.197 24.009 1.00 92.44 189 PRO A C 1
ATOM 1593 O O . PRO A 1 189 ? -23.967 -11.143 23.655 1.00 92.44 189 PRO A O 1
ATOM 1596 N N . THR A 1 190 ? -24.086 -13.367 23.933 1.00 92.12 190 THR A N 1
ATOM 1597 C CA . THR A 1 190 ? -25.441 -13.508 23.373 1.00 92.12 190 THR A CA 1
ATOM 1598 C C . THR A 1 190 ? -26.473 -12.735 24.192 1.00 92.12 190 THR A C 1
ATOM 1600 O O . THR A 1 190 ? -27.203 -11.928 23.624 1.00 92.12 190 THR A O 1
ATOM 1603 N N . ALA A 1 191 ? -26.474 -12.914 25.518 1.00 92.81 191 ALA A N 1
ATOM 1604 C CA . ALA A 1 191 ? -27.359 -12.188 26.430 1.00 92.81 191 ALA A CA 1
ATOM 1605 C C . ALA A 1 191 ? -27.054 -10.681 26.425 1.00 92.81 191 ALA A C 1
ATOM 1607 O O . ALA A 1 191 ? -27.956 -9.853 26.407 1.00 92.81 191 ALA A O 1
ATOM 1608 N N . THR A 1 192 ? -25.773 -10.312 26.335 1.00 91.81 192 THR A N 1
ATOM 1609 C CA . THR A 1 192 ? -25.358 -8.905 26.244 1.00 91.81 192 THR A CA 1
ATOM 1610 C C . THR A 1 192 ? -25.879 -8.223 24.968 1.00 91.81 192 THR A C 1
ATOM 1612 O O . THR A 1 192 ? -26.125 -7.020 24.977 1.00 91.81 192 THR A O 1
ATOM 1615 N N . CYS A 1 193 ? -26.064 -8.965 23.869 1.00 92.94 193 CYS A N 1
ATOM 1616 C CA . CYS A 1 193 ? -26.594 -8.428 22.610 1.00 92.94 193 CYS A CA 1
ATOM 1617 C C . CYS A 1 193 ? -28.110 -8.178 22.638 1.00 92.94 193 CYS A C 1
ATOM 1619 O O . CYS A 1 193 ? -28.594 -7.399 21.818 1.00 92.94 193 CYS A O 1
ATOM 1621 N N . GLU A 1 194 ? -28.863 -8.812 23.543 1.00 92.94 194 GLU A N 1
ATOM 1622 C CA . GLU A 1 194 ? -30.326 -8.655 23.630 1.00 92.94 194 GLU A CA 1
ATOM 1623 C C . GLU A 1 194 ? -30.727 -7.208 23.953 1.00 92.94 194 GLU A C 1
ATOM 1625 O O . GLU A 1 194 ? -31.705 -6.702 23.405 1.00 92.94 194 GLU A O 1
ATOM 1630 N N . GLU A 1 195 ? -29.909 -6.506 24.745 1.00 91.25 195 GLU A N 1
ATOM 1631 C CA . GLU A 1 195 ? -30.087 -5.090 25.105 1.00 91.25 195 GLU A CA 1
ATOM 1632 C C . GLU A 1 195 ? -30.000 -4.133 23.900 1.00 91.25 195 GLU A C 1
ATOM 1634 O O . GLU A 1 195 ? -30.449 -2.990 23.981 1.00 91.25 195 GLU A O 1
ATOM 1639 N N . PHE A 1 196 ? -29.420 -4.579 22.781 1.00 90.56 196 PHE A N 1
ATOM 1640 C CA . PHE A 1 196 ? -29.103 -3.745 21.615 1.00 90.56 196 PHE A CA 1
ATOM 1641 C C . PHE A 1 196 ? -29.922 -4.111 20.367 1.00 90.56 196 PHE A C 1
ATOM 1643 O O . PHE A 1 196 ? -29.618 -3.643 19.267 1.00 90.56 196 PHE A O 1
ATOM 1650 N N . ILE A 1 197 ? -30.966 -4.936 20.510 1.00 92.38 197 ILE A N 1
ATOM 1651 C CA . ILE A 1 197 ? -31.880 -5.261 19.410 1.00 92.38 197 ILE A CA 1
ATOM 1652 C C . ILE A 1 197 ? -32.665 -4.007 19.016 1.00 92.38 197 ILE A C 1
ATOM 1654 O O . ILE A 1 197 ? -33.321 -3.364 19.836 1.00 92.38 197 ILE A O 1
ATOM 1658 N N . CYS A 1 198 ? -32.626 -3.663 17.732 1.00 90.25 198 CYS A N 1
ATOM 1659 C CA . CYS A 1 198 ? -33.300 -2.483 17.198 1.00 90.25 198 CYS A CA 1
ATOM 1660 C C . CYS A 1 198 ? -33.882 -2.757 15.806 1.00 90.25 198 CYS A C 1
ATOM 1662 O O . CYS A 1 198 ? -33.707 -3.833 15.237 1.00 90.25 198 CYS A O 1
ATOM 1664 N N . LYS A 1 199 ? -34.582 -1.774 15.221 1.00 89.75 199 LYS A N 1
ATOM 1665 C CA . LYS A 1 199 ? -35.190 -1.924 13.884 1.00 89.75 199 LYS A CA 1
ATOM 1666 C C . LYS A 1 199 ? -34.151 -2.239 12.799 1.00 89.75 199 LYS A C 1
ATOM 1668 O O . LYS A 1 199 ? -34.469 -2.933 11.841 1.00 89.75 199 LYS A O 1
ATOM 1673 N N . GLN A 1 200 ? -32.931 -1.724 12.950 1.00 87.81 200 GLN A N 1
ATOM 1674 C CA . GLN A 1 200 ? -31.811 -1.939 12.034 1.00 87.81 200 GLN A CA 1
ATOM 1675 C C . GLN A 1 200 ? -31.152 -3.315 12.230 1.00 87.81 200 GLN A C 1
ATOM 1677 O O . GLN A 1 200 ? -30.667 -3.898 11.263 1.00 87.81 200 GLN A O 1
ATOM 1682 N N . PHE A 1 201 ? -31.166 -3.843 13.457 1.00 92.38 201 PHE A N 1
ATOM 1683 C CA . PHE A 1 201 ? -30.559 -5.119 13.837 1.00 92.38 201 PHE A CA 1
ATOM 1684 C C . PHE A 1 201 ? -31.572 -5.960 14.636 1.00 92.38 201 PHE A C 1
ATOM 1686 O O . PHE A 1 201 ? -31.571 -5.924 15.868 1.00 92.38 201 PHE A O 1
ATOM 1693 N N . PRO A 1 202 ? -32.468 -6.699 13.953 1.00 92.00 202 PRO A N 1
ATOM 1694 C CA . PRO A 1 202 ? -33.630 -7.329 14.586 1.00 92.00 202 PRO A CA 1
ATOM 1695 C C . PRO A 1 202 ? -33.309 -8.599 15.388 1.00 92.00 202 PRO A C 1
ATOM 1697 O O . PRO A 1 202 ? -34.171 -9.098 16.103 1.00 92.00 202 PRO A O 1
ATOM 1700 N N . THR A 1 203 ? -32.102 -9.158 15.262 1.00 94.69 203 THR A N 1
ATOM 1701 C CA . THR A 1 203 ? -31.701 -10.406 15.937 1.00 94.69 203 THR A CA 1
ATOM 1702 C C . THR A 1 203 ? -30.377 -10.248 16.679 1.00 94.69 203 THR A C 1
ATOM 1704 O O . THR A 1 203 ? -29.509 -9.480 16.251 1.00 94.69 203 THR A O 1
ATOM 1707 N N . THR A 1 204 ? -30.169 -11.038 17.737 1.00 94.19 204 THR A N 1
ATOM 1708 C CA . THR A 1 204 ? -28.898 -11.085 18.488 1.00 94.19 204 THR A CA 1
ATOM 1709 C C . THR A 1 204 ? -27.703 -11.380 17.581 1.00 94.19 204 THR A C 1
ATOM 1711 O O . THR A 1 204 ? -26.652 -10.763 17.722 1.00 94.19 204 THR A O 1
ATOM 1714 N N . GLN A 1 205 ? -27.874 -12.250 16.580 1.00 94.12 205 GLN A N 1
ATOM 1715 C CA . GLN A 1 205 ? -26.838 -12.555 15.591 1.00 94.12 205 GLN A CA 1
ATOM 1716 C C . GLN A 1 205 ? -26.476 -11.339 14.728 1.00 94.12 205 GLN A C 1
ATOM 1718 O O . GLN A 1 205 ? -25.294 -11.066 14.526 1.00 94.12 205 GLN A O 1
ATOM 1723 N N . THR A 1 206 ? -27.470 -10.584 14.245 1.00 94.69 206 THR A N 1
ATOM 1724 C CA . THR A 1 206 ? -27.216 -9.367 13.452 1.00 94.69 206 THR A CA 1
ATOM 1725 C C . THR A 1 206 ? -26.552 -8.266 14.275 1.00 94.69 206 THR A C 1
ATOM 1727 O O . THR A 1 206 ? -25.644 -7.606 13.777 1.00 94.69 206 THR A O 1
ATOM 1730 N N . VAL A 1 207 ? -26.946 -8.115 15.546 1.00 95.44 207 VAL A N 1
ATOM 1731 C CA . VAL A 1 207 ? -26.308 -7.187 16.493 1.00 95.44 207 VAL A CA 1
ATOM 1732 C C . VAL A 1 207 ? -24.849 -7.582 16.711 1.00 95.44 207 VAL A C 1
ATOM 1734 O O . VAL A 1 207 ? -23.960 -6.741 16.597 1.00 95.44 207 VAL A O 1
ATOM 1737 N N . LEU A 1 208 ? -24.584 -8.869 16.954 1.00 94.50 208 LEU A N 1
ATOM 1738 C CA . LEU A 1 208 ? -23.233 -9.376 17.174 1.00 94.50 208 LEU A CA 1
ATOM 1739 C C . LEU A 1 208 ? -22.338 -9.167 15.945 1.00 94.50 208 LEU A C 1
ATOM 1741 O O . LEU A 1 208 ? -21.212 -8.701 16.080 1.00 94.50 208 LEU A O 1
ATOM 1745 N N . GLN A 1 209 ? -22.832 -9.458 14.738 1.00 94.69 209 GLN A N 1
ATOM 1746 C CA . GLN A 1 209 ? -22.085 -9.220 13.496 1.00 94.69 209 GLN A CA 1
ATOM 1747 C C . GLN A 1 209 ? -21.776 -7.733 13.280 1.00 94.69 209 GLN A C 1
ATOM 1749 O O . GLN A 1 209 ? -20.665 -7.388 12.875 1.00 94.69 209 GLN A O 1
ATOM 1754 N N . ALA A 1 210 ? -22.733 -6.849 13.573 1.00 94.25 210 ALA A N 1
ATOM 1755 C CA . ALA A 1 210 ? -22.533 -5.407 13.499 1.00 94.25 210 ALA A CA 1
ATOM 1756 C C . ALA A 1 210 ? -21.508 -4.916 14.536 1.00 94.25 210 ALA A C 1
ATOM 1758 O O . ALA A 1 210 ? -20.618 -4.139 14.195 1.00 94.25 210 ALA A O 1
ATOM 1759 N N . ALA A 1 211 ? -21.559 -5.431 15.767 1.00 95.06 211 ALA A N 1
ATOM 1760 C CA . ALA A 1 211 ? -20.589 -5.121 16.814 1.00 95.06 211 ALA A CA 1
ATOM 1761 C C . ALA A 1 211 ? -19.177 -5.627 16.474 1.00 95.06 211 ALA A C 1
ATOM 1763 O O . ALA A 1 211 ? -18.210 -4.886 16.638 1.00 95.06 211 ALA A O 1
ATOM 1764 N N . ILE A 1 212 ? -19.051 -6.844 15.927 1.00 95.50 212 ILE A N 1
ATOM 1765 C CA . ILE A 1 212 ? -17.779 -7.393 15.429 1.00 95.50 212 ILE A CA 1
ATOM 1766 C C . ILE A 1 212 ? -17.209 -6.502 14.327 1.00 95.50 212 ILE A C 1
ATOM 1768 O O . ILE A 1 212 ? -16.027 -6.164 14.360 1.00 95.50 212 ILE A O 1
ATOM 1772 N N . PHE A 1 213 ? -18.040 -6.087 13.366 1.00 95.50 213 PHE A N 1
ATOM 1773 C CA . PHE A 1 213 ? -17.612 -5.168 12.315 1.00 95.50 213 PHE A CA 1
ATOM 1774 C C . PHE A 1 213 ? -17.133 -3.838 12.892 1.00 95.50 213 PHE A C 1
ATOM 1776 O O . PHE A 1 213 ? -16.062 -3.359 12.519 1.00 95.50 213 PHE A O 1
ATOM 1783 N N . MET A 1 214 ? -17.916 -3.247 13.795 1.00 93.50 214 MET A N 1
ATOM 1784 C CA . MET A 1 214 ? -17.598 -1.965 14.408 1.00 93.50 214 MET A CA 1
ATOM 1785 C C . MET A 1 214 ? -16.275 -2.038 15.168 1.00 93.50 214 MET A C 1
ATOM 1787 O O . MET A 1 214 ? -15.403 -1.201 14.940 1.00 93.50 214 MET A O 1
ATOM 1791 N N . HIS A 1 215 ? -16.085 -3.068 15.996 1.00 94.06 215 HIS A N 1
ATOM 1792 C CA . HIS A 1 215 ? -14.844 -3.261 16.742 1.00 94.06 215 HIS A CA 1
ATOM 1793 C C . HIS A 1 215 ? -13.659 -3.518 15.814 1.00 94.06 215 HIS A C 1
ATOM 1795 O O . HIS A 1 215 ? -12.644 -2.839 15.914 1.00 94.06 215 HIS A O 1
ATOM 1801 N N . ALA A 1 216 ? -13.793 -4.419 14.837 1.00 95.44 216 ALA A N 1
ATOM 1802 C CA . ALA A 1 216 ? -12.745 -4.672 13.846 1.00 95.44 216 ALA A CA 1
ATOM 1803 C C . ALA A 1 216 ? -12.357 -3.399 13.077 1.00 95.44 216 ALA A C 1
ATOM 1805 O O . ALA A 1 216 ? -11.177 -3.186 12.794 1.00 95.44 216 ALA A O 1
ATOM 1806 N N . ARG A 1 217 ? -13.329 -2.526 12.771 1.00 92.88 217 ARG A N 1
ATOM 1807 C CA . ARG A 1 217 ? -13.076 -1.221 12.152 1.00 92.88 217 ARG A CA 1
ATOM 1808 C C . ARG A 1 217 ? -12.313 -0.296 13.103 1.00 92.88 217 ARG A C 1
ATOM 1810 O O . ARG A 1 217 ? -11.363 0.334 12.656 1.00 92.88 217 ARG A O 1
ATOM 1817 N N . GLN A 1 218 ? -12.661 -0.244 14.387 1.00 91.81 218 GLN A N 1
ATOM 1818 C CA . GLN A 1 218 ? -11.934 0.558 15.382 1.00 91.81 218 GLN A CA 1
ATOM 1819 C C . GLN A 1 218 ? -10.493 0.068 15.575 1.00 91.81 218 GLN A C 1
ATOM 1821 O O . GLN A 1 218 ? -9.568 0.875 15.522 1.00 91.81 218 GLN A O 1
ATOM 1826 N N . LEU A 1 219 ? -10.292 -1.248 15.705 1.00 93.56 219 LEU A N 1
ATOM 1827 C CA . LEU A 1 219 ? -8.966 -1.867 15.790 1.00 93.56 219 LEU A CA 1
ATOM 1828 C C . LEU A 1 219 ? -8.127 -1.568 14.543 1.00 93.56 219 LEU A C 1
ATOM 1830 O O . LEU A 1 219 ? -6.963 -1.199 14.652 1.00 93.56 219 LEU A O 1
ATOM 1834 N N . CYS A 1 220 ? -8.723 -1.669 13.348 1.00 93.88 220 CYS A N 1
ATOM 1835 C CA . CYS A 1 220 ? -7.996 -1.416 12.107 1.00 93.88 220 CYS A CA 1
ATOM 1836 C C . CYS A 1 220 ? -7.618 0.054 11.917 1.00 93.88 220 CYS A C 1
ATOM 1838 O O . CYS A 1 220 ? -6.816 0.333 11.034 1.00 93.88 220 CYS A O 1
ATOM 1840 N N . LEU A 1 221 ? -8.235 0.990 12.643 1.00 90.50 221 LEU A N 1
ATOM 1841 C CA . LEU A 1 221 ? -7.968 2.426 12.534 1.00 90.50 221 LEU A CA 1
ATOM 1842 C C . LEU A 1 221 ? -6.860 2.888 13.473 1.00 90.50 221 LEU A C 1
ATOM 1844 O O . LEU A 1 221 ? -6.289 3.944 13.215 1.00 90.50 221 LEU A O 1
ATOM 1848 N N . ASP A 1 222 ? -6.543 2.115 14.514 1.00 90.94 222 ASP A N 1
ATOM 1849 C CA . ASP A 1 222 ? -5.443 2.458 15.404 1.00 90.94 222 ASP A CA 1
ATOM 1850 C C . ASP A 1 222 ? -4.113 2.471 14.621 1.00 90.94 222 ASP A C 1
ATOM 1852 O O . ASP A 1 222 ? -3.743 1.470 13.989 1.00 90.94 222 ASP A O 1
ATOM 1856 N N . PRO A 1 223 ? -3.357 3.583 14.633 1.00 89.00 223 PRO A N 1
ATOM 1857 C CA . PRO A 1 223 ? -2.156 3.662 13.831 1.00 89.00 223 PRO A CA 1
ATOM 1858 C C . PRO A 1 223 ? -1.031 2.772 14.376 1.00 89.00 223 PRO A C 1
ATOM 1860 O O . PRO A 1 223 ? -0.075 2.520 13.648 1.00 89.00 223 PRO A O 1
ATOM 1863 N N . LEU A 1 224 ? -1.070 2.298 15.637 1.00 89.38 224 LEU A N 1
ATOM 1864 C CA . LEU A 1 224 ? -0.010 1.445 16.211 1.00 89.38 224 LEU A CA 1
ATOM 1865 C C . LEU A 1 224 ? -0.204 0.004 15.768 1.00 89.38 224 LEU A C 1
ATOM 1867 O O . LEU A 1 224 ? 0.741 -0.609 15.275 1.00 89.38 224 LEU A O 1
ATOM 1871 N N . VAL A 1 225 ? -1.448 -0.465 15.802 1.00 93.81 225 VAL A N 1
ATOM 1872 C CA . VAL A 1 225 ? -1.896 -1.686 15.136 1.00 93.81 225 VAL A CA 1
ATOM 1873 C C . VAL A 1 225 ? -1.484 -1.655 13.661 1.00 93.81 225 VAL A C 1
ATOM 1875 O O . VAL A 1 225 ? -0.823 -2.583 13.192 1.00 93.81 225 VAL A O 1
ATOM 1878 N N . ARG A 1 226 ? -1.786 -0.570 12.928 1.00 94.44 226 ARG A N 1
ATOM 1879 C CA . ARG A 1 226 ? -1.372 -0.438 11.518 1.00 94.44 226 ARG A CA 1
ATOM 1880 C C . ARG A 1 226 ? 0.133 -0.465 11.337 1.00 94.44 226 ARG A C 1
ATOM 1882 O O . ARG A 1 226 ? 0.603 -1.162 10.450 1.00 94.44 226 ARG A O 1
ATOM 1889 N N . TYR A 1 227 ? 0.879 0.274 12.151 1.00 92.00 227 TYR A N 1
ATOM 1890 C CA . TYR A 1 227 ? 2.335 0.332 12.070 1.00 92.00 227 TYR A CA 1
ATOM 1891 C C . TYR A 1 227 ? 2.966 -1.060 12.215 1.00 92.00 227 TYR A C 1
ATOM 1893 O O . TYR A 1 227 ? 3.753 -1.470 11.360 1.00 92.00 227 TYR A O 1
ATOM 1901 N N . VAL A 1 228 ? 2.579 -1.812 13.251 1.00 94.12 228 VAL A N 1
ATOM 1902 C CA . VAL A 1 228 ? 3.115 -3.157 13.506 1.00 94.12 228 VAL A CA 1
ATOM 1903 C C . VAL A 1 228 ? 2.720 -4.117 12.386 1.00 94.12 228 VAL A C 1
ATOM 1905 O O . VAL A 1 228 ? 3.584 -4.773 11.806 1.00 94.12 228 VAL A O 1
ATOM 1908 N N . ILE A 1 229 ? 1.434 -4.161 12.029 1.00 95.50 229 ILE A N 1
ATOM 1909 C CA . ILE A 1 229 ? 0.929 -5.103 11.023 1.00 95.50 229 ILE A CA 1
ATOM 1910 C C . ILE A 1 229 ? 1.471 -4.765 9.635 1.00 95.50 229 ILE A C 1
ATOM 1912 O O . ILE A 1 229 ? 1.831 -5.681 8.906 1.00 95.50 229 ILE A O 1
ATOM 1916 N N . ARG A 1 230 ? 1.593 -3.484 9.263 1.00 95.06 230 ARG A N 1
ATOM 1917 C CA . ARG A 1 230 ? 2.207 -3.062 7.993 1.00 95.06 230 ARG A CA 1
ATOM 1918 C C . ARG A 1 230 ? 3.644 -3.555 7.895 1.00 95.06 230 ARG A C 1
ATOM 1920 O O . ARG A 1 230 ? 4.027 -4.108 6.867 1.00 95.06 230 ARG A O 1
ATOM 1927 N N . ARG A 1 231 ? 4.433 -3.378 8.960 1.00 93.56 231 ARG A N 1
ATOM 1928 C CA . ARG A 1 231 ? 5.831 -3.822 9.003 1.00 93.56 231 ARG A CA 1
ATOM 1929 C C . ARG A 1 231 ? 5.938 -5.334 8.808 1.00 93.56 231 ARG A C 1
ATOM 1931 O O . ARG A 1 231 ? 6.717 -5.784 7.971 1.00 93.56 231 ARG A O 1
ATOM 1938 N N . GLU A 1 232 ? 5.143 -6.111 9.543 1.00 94.31 232 GLU A N 1
ATOM 1939 C CA . GLU A 1 232 ? 5.130 -7.572 9.409 1.00 94.31 232 GLU A CA 1
ATOM 1940 C C . GLU A 1 232 ? 4.592 -8.016 8.044 1.00 94.31 232 GLU A C 1
ATOM 1942 O O . GLU A 1 232 ? 5.155 -8.924 7.437 1.00 94.31 232 GLU A O 1
ATOM 1947 N N . TYR A 1 233 ? 3.564 -7.342 7.519 1.00 95.31 233 TYR A N 1
ATOM 1948 C CA . TYR A 1 233 ? 3.009 -7.603 6.193 1.00 95.31 233 TYR A CA 1
ATOM 1949 C C . TYR A 1 233 ? 4.082 -7.428 5.122 1.00 95.31 233 TYR A C 1
ATOM 1951 O O . TYR A 1 233 ? 4.357 -8.366 4.387 1.00 95.31 233 TYR A O 1
ATOM 1959 N N . ILE A 1 234 ? 4.743 -6.270 5.057 1.00 92.81 234 ILE A N 1
ATOM 1960 C CA . ILE A 1 234 ? 5.777 -5.993 4.047 1.00 92.81 234 ILE A CA 1
ATOM 1961 C C . ILE A 1 234 ? 6.962 -6.960 4.188 1.00 92.81 234 ILE A C 1
ATOM 1963 O O . ILE A 1 234 ? 7.481 -7.441 3.184 1.00 92.81 234 ILE A O 1
ATOM 1967 N N . SER A 1 235 ? 7.365 -7.281 5.420 1.00 93.75 235 SER A N 1
ATOM 1968 C CA . SER A 1 235 ? 8.486 -8.189 5.696 1.00 93.75 235 SER A CA 1
ATOM 1969 C C . SER A 1 235 ? 8.203 -9.634 5.264 1.00 93.75 235 SER A C 1
ATOM 1971 O O . SER A 1 235 ? 9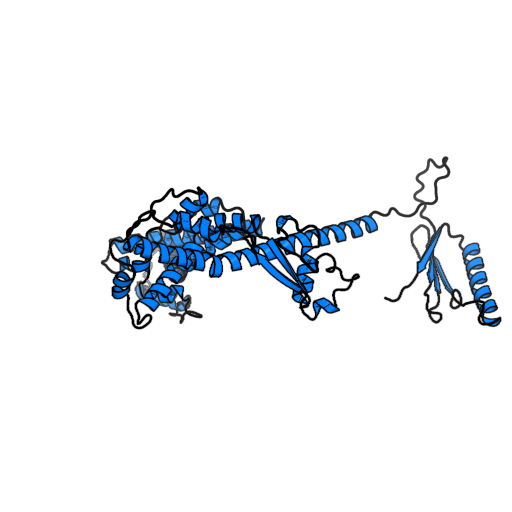.055 -10.287 4.661 1.00 93.75 235 SER A O 1
ATOM 1973 N N . ARG A 1 236 ? 6.998 -10.141 5.556 1.00 94.00 236 ARG A N 1
ATOM 1974 C CA . ARG A 1 236 ? 6.625 -11.549 5.341 1.00 94.00 236 ARG A CA 1
ATOM 1975 C C . ARG A 1 236 ? 5.921 -11.799 4.006 1.00 94.00 236 ARG A C 1
ATOM 1977 O O . ARG A 1 236 ? 5.812 -12.952 3.601 1.00 94.00 236 ARG A O 1
ATOM 1984 N N . CYS A 1 237 ? 5.429 -10.759 3.328 1.00 96.19 237 CYS A N 1
ATOM 1985 C CA . CYS A 1 237 ? 4.645 -10.923 2.109 1.00 96.19 237 CYS A CA 1
ATOM 1986 C C . CYS A 1 237 ? 5.462 -11.595 0.997 1.00 96.19 237 CYS A C 1
ATOM 1988 O O . CYS A 1 237 ? 6.614 -11.261 0.703 1.00 96.19 237 CYS A O 1
ATOM 1990 N N . MET A 1 238 ? 4.817 -12.553 0.349 1.00 96.00 238 MET A N 1
ATOM 1991 C CA . MET A 1 238 ? 5.313 -13.315 -0.776 1.00 96.00 238 MET A CA 1
ATOM 1992 C C . MET A 1 238 ? 4.314 -13.234 -1.927 1.00 96.00 238 MET A C 1
ATOM 1994 O O . MET A 1 238 ? 3.103 -13.122 -1.731 1.00 96.00 238 MET A O 1
ATOM 1998 N N . ILE A 1 239 ? 4.833 -13.334 -3.144 1.00 96.12 239 ILE A N 1
ATOM 1999 C CA . ILE A 1 239 ? 4.059 -13.304 -4.377 1.00 96.12 239 ILE A CA 1
ATOM 2000 C C . ILE A 1 239 ? 4.046 -14.697 -5.007 1.00 96.12 239 ILE A C 1
ATOM 2002 O O . ILE A 1 239 ? 5.090 -15.280 -5.314 1.00 96.12 239 ILE A O 1
ATOM 2006 N N . ASN A 1 240 ? 2.836 -15.192 -5.252 1.00 96.06 240 ASN A N 1
ATOM 2007 C CA . ASN A 1 240 ? 2.562 -16.292 -6.164 1.00 96.06 240 ASN A CA 1
ATOM 2008 C C . ASN A 1 240 ? 2.113 -15.713 -7.506 1.00 96.06 240 ASN A C 1
ATOM 2010 O O . ASN A 1 240 ? 1.259 -14.828 -7.544 1.00 96.06 240 ASN A O 1
ATOM 2014 N N . ALA A 1 241 ? 2.636 -16.230 -8.613 1.00 95.81 241 ALA A N 1
ATOM 2015 C CA . ALA A 1 241 ? 2.219 -15.816 -9.944 1.00 95.81 241 ALA A CA 1
ATOM 2016 C C . ALA A 1 241 ? 2.030 -17.022 -10.859 1.00 95.81 241 ALA A C 1
ATOM 2018 O O . ALA A 1 241 ? 2.852 -17.939 -10.887 1.00 95.81 241 ALA A O 1
ATOM 2019 N N . ARG A 1 242 ? 0.929 -17.013 -11.611 1.00 96.06 242 ARG A N 1
ATOM 2020 C CA . ARG A 1 242 ? 0.585 -18.070 -12.566 1.00 96.06 242 ARG A CA 1
ATOM 2021 C C . ARG A 1 242 ? -0.005 -17.487 -13.847 1.00 96.06 242 ARG A C 1
ATOM 2023 O O . ARG A 1 242 ? -0.721 -16.483 -13.765 1.00 96.06 242 ARG A O 1
ATOM 2030 N N . PRO A 1 243 ? 0.218 -18.118 -15.009 1.00 96.56 243 PRO A N 1
ATOM 2031 C CA . PRO A 1 243 ? -0.364 -17.649 -16.251 1.00 96.56 243 PRO A CA 1
ATOM 2032 C C . PRO A 1 243 ? -1.872 -17.911 -16.264 1.00 96.56 243 PRO A C 1
ATOM 2034 O O . PRO A 1 243 ? -2.369 -18.894 -15.704 1.00 96.56 243 PRO A O 1
ATOM 2037 N N . THR A 1 244 ? -2.614 -17.028 -16.923 1.00 96.19 244 THR A N 1
ATOM 2038 C CA . THR A 1 244 ? -4.005 -17.277 -17.305 1.00 96.19 244 THR A CA 1
ATOM 2039 C C . THR A 1 244 ? -4.050 -18.228 -18.502 1.00 96.19 244 THR A C 1
ATOM 2041 O O . THR A 1 244 ? -3.022 -18.582 -19.084 1.00 96.19 244 THR A O 1
ATOM 2044 N N . ARG A 1 245 ? -5.256 -18.625 -18.930 1.00 94.31 245 ARG A N 1
ATOM 2045 C CA . ARG A 1 245 ? -5.417 -19.434 -20.149 1.00 94.31 245 ARG A CA 1
ATOM 2046 C C . ARG A 1 245 ? -4.785 -18.758 -21.373 1.00 94.31 245 ARG A C 1
ATOM 2048 O O . ARG A 1 245 ? -4.195 -19.443 -22.201 1.00 94.31 245 ARG A O 1
ATOM 2055 N N . ASN A 1 246 ? -4.878 -17.430 -21.451 1.00 92.88 246 ASN A N 1
ATOM 2056 C CA . ASN A 1 246 ? -4.301 -16.642 -22.538 1.00 92.88 246 ASN A CA 1
ATOM 2057 C C . ASN A 1 246 ? -2.781 -16.511 -22.371 1.00 92.88 246 ASN A C 1
ATOM 2059 O O . ASN A 1 246 ? -2.041 -16.753 -23.320 1.00 92.88 246 ASN A O 1
ATOM 2063 N N . GLY A 1 247 ? -2.308 -16.229 -21.151 1.00 93.00 247 GLY A N 1
ATOM 2064 C CA . GLY A 1 247 ? -0.874 -16.138 -20.864 1.00 93.00 247 GLY A CA 1
ATOM 2065 C C . GLY A 1 247 ? -0.104 -17.434 -21.081 1.00 93.00 247 GLY A C 1
ATOM 2066 O O . GLY A 1 247 ? 1.088 -17.402 -21.366 1.00 93.00 247 GLY A O 1
ATOM 2067 N N . LEU A 1 248 ? -0.766 -18.592 -20.994 1.00 93.69 248 LEU A N 1
ATOM 2068 C CA . LEU A 1 248 ? -0.121 -19.868 -21.288 1.00 93.69 248 LEU A CA 1
ATOM 2069 C C . LEU A 1 248 ? 0.382 -19.926 -22.739 1.00 93.69 248 LEU A C 1
ATOM 2071 O O . LEU A 1 248 ? 1.474 -20.448 -22.962 1.00 93.69 248 LEU A O 1
ATOM 2075 N N . GLN A 1 249 ? -0.402 -19.370 -23.673 1.00 91.94 249 GLN A N 1
ATOM 2076 C CA . GLN A 1 249 ? -0.116 -19.345 -25.109 1.00 91.94 249 GLN A CA 1
ATOM 2077 C C . GLN A 1 249 ? 0.779 -18.168 -25.508 1.00 91.94 249 GLN A C 1
ATOM 2079 O O . GLN A 1 249 ? 1.663 -18.344 -26.338 1.00 91.94 249 GLN A O 1
ATOM 2084 N N . SER A 1 250 ? 0.562 -16.980 -24.934 1.00 91.69 250 SER A N 1
ATOM 2085 C CA . SER A 1 250 ? 1.278 -15.764 -25.343 1.00 91.69 250 SER A CA 1
ATOM 2086 C C . SER A 1 250 ? 2.645 -15.585 -24.682 1.00 91.69 250 SER A C 1
ATOM 2088 O O . SER A 1 250 ? 3.531 -14.985 -25.281 1.00 91.69 250 SER A O 1
ATOM 2090 N N . ILE A 1 251 ? 2.843 -16.094 -23.459 1.00 92.31 251 ILE A N 1
ATOM 2091 C CA . ILE A 1 251 ? 4.129 -15.998 -22.756 1.00 92.31 251 ILE A CA 1
ATOM 2092 C C . ILE A 1 251 ? 5.033 -17.136 -23.245 1.00 92.31 251 ILE A C 1
ATOM 2094 O O . ILE A 1 251 ? 5.098 -18.210 -22.627 1.00 92.31 251 ILE A O 1
ATOM 2098 N N . THR A 1 252 ? 5.688 -16.895 -24.378 1.00 91.81 252 THR A N 1
ATOM 2099 C CA . THR A 1 252 ? 6.746 -17.724 -24.978 1.00 91.81 252 THR A CA 1
ATOM 2100 C C . THR A 1 252 ? 8.129 -17.316 -24.456 1.00 91.81 252 THR A C 1
ATOM 2102 O O . THR A 1 252 ? 8.230 -16.389 -23.654 1.00 91.81 252 THR A O 1
ATOM 2105 N N . GLU A 1 253 ? 9.189 -18.009 -24.882 1.00 91.88 253 GLU A N 1
ATOM 2106 C CA . GLU A 1 253 ? 10.578 -17.780 -24.435 1.00 91.88 253 GLU A CA 1
ATOM 2107 C C . GLU A 1 253 ? 11.073 -16.343 -24.668 1.00 91.88 253 GLU A C 1
ATOM 2109 O O . GLU A 1 253 ? 11.852 -15.829 -23.867 1.00 91.88 253 GLU A O 1
ATOM 2114 N N . ASP A 1 254 ? 10.552 -15.669 -25.696 1.00 91.75 254 ASP A N 1
ATOM 2115 C CA . ASP A 1 254 ? 10.904 -14.286 -26.040 1.00 91.75 254 ASP A CA 1
ATOM 2116 C C . ASP A 1 254 ? 10.182 -13.235 -25.177 1.00 91.75 254 ASP A C 1
ATOM 2118 O O . ASP A 1 254 ? 10.525 -12.051 -25.197 1.00 91.75 254 ASP A O 1
ATOM 2122 N N . HIS A 1 255 ? 9.152 -13.627 -24.420 1.00 92.69 255 HIS A N 1
ATOM 2123 C CA . HIS A 1 255 ? 8.364 -12.686 -23.631 1.00 92.69 255 HIS A CA 1
ATOM 2124 C C . HIS A 1 255 ? 9.122 -12.259 -22.364 1.00 92.69 255 HIS A C 1
ATOM 2126 O O . HIS A 1 255 ? 9.589 -13.095 -21.593 1.00 92.69 255 HIS A O 1
ATOM 2132 N N . ALA A 1 256 ? 9.150 -10.959 -22.054 1.00 90.88 256 ALA A N 1
ATOM 2133 C CA . ALA A 1 256 ? 9.904 -10.420 -20.911 1.00 90.88 256 ALA A CA 1
ATOM 2134 C C . ALA A 1 256 ? 9.518 -11.037 -19.546 1.00 90.88 256 ALA A C 1
ATOM 2136 O O . ALA A 1 256 ? 10.341 -11.164 -18.642 1.00 90.88 256 ALA A O 1
ATOM 2137 N N . CYS A 1 257 ? 8.262 -11.472 -19.399 1.00 92.12 257 CYS A N 1
ATOM 2138 C CA . CYS A 1 257 ? 7.758 -12.147 -18.195 1.00 92.12 257 CYS A CA 1
ATOM 2139 C C . CYS A 1 257 ? 8.003 -13.675 -18.165 1.00 92.12 257 CYS A C 1
ATOM 2141 O O . CYS A 1 257 ? 7.624 -14.331 -17.198 1.00 92.12 257 CYS A O 1
ATOM 2143 N N . TYR A 1 258 ? 8.632 -14.274 -19.184 1.00 93.25 258 TYR A N 1
ATOM 2144 C CA . TYR A 1 258 ? 8.814 -15.731 -19.276 1.00 93.25 258 TYR A CA 1
ATOM 2145 C C . TYR A 1 258 ? 9.551 -16.321 -18.066 1.00 93.25 258 TYR A C 1
ATOM 2147 O O . TYR A 1 258 ? 9.115 -17.319 -17.492 1.00 93.25 258 TYR A O 1
ATOM 2155 N N . THR A 1 259 ? 10.599 -15.640 -17.596 1.00 91.94 259 THR A N 1
ATOM 2156 C CA . THR A 1 259 ? 11.390 -16.037 -16.414 1.00 91.94 259 THR A CA 1
ATOM 2157 C C . THR A 1 259 ? 10.583 -16.062 -15.112 1.00 91.94 259 THR A C 1
ATOM 2159 O O . THR A 1 259 ? 10.988 -16.702 -14.145 1.00 91.94 259 THR A O 1
ATOM 2162 N N . MET A 1 260 ? 9.433 -15.385 -15.081 1.00 92.81 260 MET A N 1
ATOM 2163 C CA . MET A 1 260 ? 8.534 -15.268 -13.930 1.00 92.81 260 MET A CA 1
ATOM 2164 C C . MET A 1 260 ? 7.147 -15.853 -14.216 1.00 92.81 260 MET A C 1
ATOM 2166 O O . MET A 1 260 ? 6.196 -15.587 -13.479 1.00 92.81 260 MET A O 1
ATOM 2170 N N . LYS A 1 261 ? 7.020 -16.673 -15.268 1.00 92.94 261 LYS A N 1
ATOM 2171 C CA . LYS A 1 261 ? 5.755 -17.307 -15.662 1.00 92.94 261 LYS A CA 1
ATOM 2172 C C . LYS A 1 261 ? 5.153 -18.141 -14.529 1.00 92.94 261 LYS A C 1
ATOM 2174 O O . LYS A 1 261 ? 3.936 -18.192 -14.396 1.00 92.94 261 LYS A O 1
ATOM 2179 N N . TYR A 1 262 ? 5.990 -18.757 -13.696 1.00 94.88 262 TYR A N 1
ATOM 2180 C CA . TYR A 1 262 ? 5.565 -19.513 -12.520 1.00 94.88 262 TYR A CA 1
ATOM 2181 C C . TYR A 1 262 ? 6.368 -19.067 -11.301 1.00 94.88 262 TYR A C 1
ATOM 2183 O O . TYR A 1 262 ? 7.532 -19.431 -11.151 1.00 94.88 262 TYR A O 1
ATOM 2191 N N . LEU A 1 263 ? 5.742 -18.281 -10.427 1.00 95.00 263 LEU A N 1
ATOM 2192 C CA . LEU A 1 263 ? 6.318 -17.892 -9.143 1.00 95.00 263 LEU A CA 1
ATOM 2193 C C . LEU A 1 263 ? 5.525 -18.541 -8.016 1.00 95.00 263 LEU A C 1
ATOM 2195 O O . LEU A 1 263 ? 4.294 -18.490 -8.002 1.00 95.00 263 LEU A O 1
ATOM 2199 N N . VAL A 1 264 ? 6.244 -19.126 -7.066 1.00 95.00 264 VAL A N 1
ATOM 2200 C CA . VAL A 1 264 ? 5.679 -19.694 -5.844 1.00 95.00 264 VAL A CA 1
ATOM 2201 C C . VAL A 1 264 ? 6.452 -19.125 -4.666 1.00 95.00 264 VAL A C 1
ATOM 2203 O O . VAL A 1 264 ? 7.674 -19.223 -4.630 1.00 95.00 264 VAL A O 1
ATOM 2206 N N . GLU A 1 265 ? 5.724 -18.518 -3.735 1.00 94.81 265 GLU A N 1
ATOM 2207 C CA . GLU A 1 265 ? 6.187 -17.991 -2.455 1.00 94.81 265 GLU A CA 1
ATOM 2208 C C . GLU A 1 265 ? 7.449 -17.117 -2.583 1.00 94.81 265 GLU A C 1
ATOM 2210 O O . GLU A 1 265 ? 8.328 -17.150 -1.72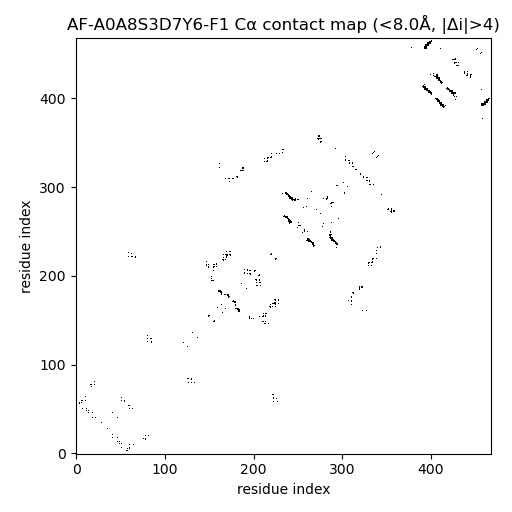6 1.00 94.81 265 GLU A O 1
ATOM 2215 N N . LYS A 1 266 ? 7.556 -16.311 -3.655 1.00 95.19 266 LYS A N 1
ATOM 2216 C CA . LYS A 1 266 ? 8.703 -15.411 -3.850 1.00 95.19 266 LYS A CA 1
ATOM 2217 C C . LYS A 1 266 ? 8.576 -14.214 -2.898 1.00 95.19 266 LYS A C 1
ATOM 2219 O O . LYS A 1 266 ? 7.640 -13.433 -3.083 1.00 95.19 266 LYS A O 1
ATOM 2224 N N . PRO A 1 267 ? 9.488 -14.009 -1.929 1.00 95.75 267 PRO A N 1
ATOM 2225 C CA . PRO A 1 267 ? 9.385 -12.887 -0.997 1.00 95.75 267 PRO A CA 1
ATOM 2226 C C . PRO A 1 267 ? 9.506 -11.543 -1.718 1.00 95.75 267 PRO A C 1
ATOM 2228 O O . PRO A 1 267 ? 10.341 -11.394 -2.617 1.00 95.75 267 PRO A O 1
ATOM 2231 N N . VAL A 1 268 ? 8.705 -10.554 -1.319 1.00 95.19 268 VAL A N 1
ATOM 2232 C CA . VAL A 1 268 ? 8.621 -9.267 -2.033 1.00 95.19 268 VAL A CA 1
ATOM 2233 C C . VAL A 1 268 ? 9.945 -8.502 -2.068 1.00 95.19 268 VAL A C 1
ATOM 2235 O O . VAL A 1 268 ? 10.312 -7.962 -3.105 1.00 95.19 268 VAL A O 1
ATOM 2238 N N . HIS A 1 269 ? 10.741 -8.574 -1.002 1.00 92.19 269 HIS A N 1
ATOM 2239 C CA . HIS A 1 269 ? 12.058 -7.930 -0.927 1.00 92.19 269 HIS A CA 1
ATOM 2240 C C . HIS A 1 269 ? 13.114 -8.552 -1.867 1.00 92.19 269 HIS A C 1
ATOM 2242 O O . HIS A 1 269 ? 14.228 -8.045 -1.973 1.00 92.19 269 HIS A O 1
ATOM 2248 N N . THR A 1 270 ? 12.823 -9.695 -2.502 1.00 94.44 270 THR A N 1
ATOM 2249 C CA . THR A 1 270 ? 13.734 -10.339 -3.472 1.00 94.44 270 THR A CA 1
ATOM 2250 C C . THR A 1 270 ? 13.479 -9.897 -4.909 1.00 94.44 270 THR A C 1
ATOM 2252 O O . THR A 1 270 ? 14.238 -10.265 -5.811 1.00 94.44 270 THR A O 1
ATOM 2255 N N . PHE A 1 271 ? 12.409 -9.137 -5.159 1.00 93.25 271 PHE A N 1
ATOM 2256 C CA . PHE A 1 271 ? 12.211 -8.517 -6.461 1.00 93.25 271 PHE A CA 1
ATOM 2257 C C . PHE A 1 271 ? 13.287 -7.459 -6.672 1.00 93.25 271 PHE A C 1
ATOM 2259 O O . PHE A 1 271 ? 13.590 -6.660 -5.795 1.00 93.25 271 PHE A O 1
ATOM 2266 N N . THR A 1 272 ? 13.909 -7.492 -7.844 1.00 90.56 272 THR A N 1
ATOM 2267 C CA . THR A 1 272 ? 14.989 -6.569 -8.194 1.00 90.56 272 THR A CA 1
ATOM 2268 C C . THR A 1 272 ? 14.729 -5.978 -9.569 1.00 90.56 272 THR A C 1
ATOM 2270 O O . THR A 1 272 ? 14.084 -6.612 -10.409 1.00 90.56 272 THR A O 1
ATOM 2273 N N . LYS A 1 273 ? 15.281 -4.786 -9.819 1.00 91.44 273 LYS A N 1
ATOM 2274 C CA . LYS A 1 273 ? 15.257 -4.136 -11.137 1.00 91.44 273 LYS A CA 1
ATOM 2275 C C . LYS A 1 273 ? 13.818 -3.916 -11.641 1.00 91.44 273 LYS A C 1
ATOM 2277 O O . LYS A 1 273 ? 12.971 -3.412 -10.919 1.00 91.44 273 LYS A O 1
ATOM 2282 N N . ASP A 1 274 ? 13.555 -4.302 -12.879 1.00 93.25 274 ASP A N 1
ATOM 2283 C CA . ASP A 1 274 ? 12.307 -4.199 -13.629 1.00 93.25 274 ASP A CA 1
ATOM 2284 C C . ASP A 1 274 ? 11.433 -5.468 -13.540 1.00 93.25 274 ASP A C 1
ATOM 2286 O O . ASP A 1 274 ? 10.392 -5.556 -14.192 1.00 93.25 274 ASP A O 1
ATOM 2290 N N . GLN A 1 275 ? 11.799 -6.446 -12.699 1.00 94.31 275 GLN A N 1
ATOM 2291 C CA . GLN A 1 275 ? 11.071 -7.717 -12.574 1.00 94.31 275 GLN A CA 1
ATOM 2292 C C . GLN A 1 275 ? 9.587 -7.520 -12.238 1.00 94.31 275 GLN A C 1
ATOM 2294 O O . GLN A 1 275 ? 8.707 -8.085 -12.893 1.00 94.31 275 GLN A O 1
ATOM 2299 N N . PHE A 1 276 ? 9.296 -6.710 -11.218 1.00 95.56 276 PHE A N 1
ATOM 2300 C CA . PHE A 1 276 ? 7.915 -6.477 -10.801 1.00 95.56 276 PHE A CA 1
ATOM 2301 C C . PHE A 1 276 ? 7.112 -5.725 -11.870 1.00 95.56 276 PHE A C 1
ATOM 2303 O O . PHE A 1 276 ? 5.929 -6.003 -12.054 1.00 95.56 276 PHE A O 1
ATOM 2310 N N . LEU A 1 277 ? 7.763 -4.848 -12.643 1.00 95.38 277 LEU A N 1
ATOM 2311 C CA . LEU A 1 277 ? 7.126 -4.097 -13.723 1.00 95.38 277 LEU A CA 1
ATOM 2312 C C . LEU A 1 277 ? 6.608 -5.023 -14.833 1.00 95.38 277 LEU A C 1
ATOM 2314 O O . LEU A 1 277 ? 5.454 -4.892 -15.237 1.00 95.38 277 LEU A O 1
ATOM 2318 N N . TYR A 1 278 ? 7.409 -5.997 -15.282 1.00 94.62 278 TYR A N 1
ATOM 2319 C CA . TYR A 1 278 ? 6.951 -6.975 -16.278 1.00 94.62 278 TYR A CA 1
ATOM 2320 C C . TYR A 1 278 ? 5.806 -7.839 -15.762 1.00 94.62 278 TYR A C 1
ATOM 2322 O O . TYR A 1 278 ? 4.877 -8.152 -16.512 1.00 94.62 278 TYR A O 1
ATOM 2330 N N . LEU A 1 279 ? 5.864 -8.229 -14.487 1.00 95.50 279 LEU A N 1
ATOM 2331 C CA . LEU A 1 279 ? 4.810 -9.018 -13.864 1.00 95.50 279 LEU A CA 1
ATOM 2332 C C . LEU A 1 279 ? 3.500 -8.220 -13.796 1.00 95.50 279 LEU A C 1
ATOM 2334 O O . LEU A 1 279 ? 2.458 -8.718 -14.217 1.00 95.50 279 LEU A O 1
ATOM 2338 N N . TYR A 1 280 ? 3.567 -6.965 -13.351 1.00 95.25 280 TYR A N 1
ATOM 2339 C CA . TYR A 1 280 ? 2.421 -6.062 -13.272 1.00 95.25 280 TYR A CA 1
ATOM 2340 C C . TYR A 1 280 ? 1.807 -5.775 -14.648 1.00 95.25 280 TYR A C 1
ATOM 2342 O O . TYR A 1 280 ? 0.591 -5.875 -14.817 1.00 95.25 280 TYR A O 1
ATOM 2350 N N . GLN A 1 281 ? 2.638 -5.491 -15.655 1.00 94.88 281 GLN A N 1
ATOM 2351 C CA . GLN A 1 281 ? 2.179 -5.286 -17.030 1.00 94.88 281 GLN A CA 1
ATOM 2352 C C . GLN A 1 281 ? 1.479 -6.542 -17.571 1.00 94.88 281 GLN A C 1
ATOM 2354 O O . GLN A 1 281 ? 0.372 -6.456 -18.093 1.00 94.88 281 GLN A O 1
ATOM 2359 N N . SER A 1 282 ? 2.049 -7.726 -17.330 1.00 95.19 282 SER A N 1
ATOM 2360 C CA . SER A 1 282 ? 1.448 -8.999 -17.754 1.00 95.19 282 SER A CA 1
ATOM 2361 C C . SER A 1 282 ? 0.114 -9.295 -17.057 1.00 95.19 282 SER A C 1
ATOM 2363 O O . SER A 1 282 ? -0.750 -9.953 -17.636 1.00 95.19 282 SER A O 1
ATOM 2365 N N . VAL A 1 283 ? -0.085 -8.826 -15.819 1.00 95.38 283 VAL A N 1
ATOM 2366 C CA . VAL A 1 283 ? -1.394 -8.888 -15.145 1.00 95.38 283 VAL A CA 1
ATOM 2367 C C . VAL A 1 283 ? -2.388 -7.935 -15.796 1.00 95.38 283 VAL A C 1
ATOM 2369 O O . VAL A 1 283 ? -3.524 -8.331 -16.054 1.00 95.38 283 VAL A O 1
ATOM 2372 N N . LYS A 1 284 ? -1.966 -6.702 -16.098 1.00 95.62 284 LYS A N 1
ATOM 2373 C CA . LYS A 1 284 ? -2.804 -5.699 -16.768 1.00 95.62 284 LYS A CA 1
ATOM 2374 C C . LYS A 1 284 ? -3.259 -6.165 -18.154 1.00 95.62 284 LYS A C 1
ATOM 2376 O O . LYS A 1 284 ? -4.412 -5.947 -18.517 1.00 95.62 284 LYS A O 1
ATOM 2381 N N . ASP A 1 285 ? -2.393 -6.880 -18.866 1.00 95.19 285 ASP A N 1
ATOM 2382 C CA . ASP A 1 285 ? -2.679 -7.480 -20.174 1.00 95.19 285 ASP A CA 1
ATOM 2383 C C . ASP A 1 285 ? -3.500 -8.785 -20.070 1.00 95.19 285 ASP A C 1
ATOM 2385 O O . ASP A 1 285 ? -3.807 -9.433 -21.071 1.00 95.19 285 ASP A O 1
ATOM 2389 N N . GLY A 1 286 ? -3.872 -9.204 -18.853 1.00 95.19 286 GLY A N 1
ATOM 2390 C CA . GLY A 1 286 ? -4.673 -10.404 -18.604 1.00 95.19 286 GLY A CA 1
ATOM 2391 C C . GLY A 1 286 ? -3.931 -11.718 -18.867 1.00 95.19 286 GLY A C 1
ATOM 2392 O O . GLY A 1 286 ? -4.564 -12.773 -18.979 1.00 95.19 286 GLY A O 1
ATOM 2393 N N . LEU A 1 287 ? -2.601 -11.682 -18.969 1.00 96.12 287 LEU A N 1
ATOM 2394 C CA . LEU A 1 287 ? -1.749 -12.846 -19.219 1.00 96.12 287 LEU A CA 1
ATOM 2395 C C . LEU A 1 287 ? -1.364 -13.561 -17.921 1.00 96.12 287 LEU A C 1
ATOM 2397 O O . LEU A 1 287 ? -1.215 -14.779 -17.902 1.00 96.12 287 LEU A O 1
ATOM 2401 N N . MET A 1 288 ? -1.243 -12.828 -16.818 1.00 96.12 288 MET A N 1
ATOM 2402 C CA . MET A 1 288 ? -0.833 -13.364 -15.519 1.00 96.12 288 MET A CA 1
ATOM 2403 C C . MET A 1 288 ? -1.886 -13.104 -14.442 1.00 96.12 288 MET A C 1
ATOM 2405 O O . MET A 1 288 ? -2.660 -12.153 -14.512 1.00 96.12 288 MET A O 1
ATOM 2409 N N . LYS A 1 289 ? -1.894 -13.951 -13.411 1.00 96.31 289 LYS A N 1
ATOM 2410 C CA . LYS A 1 289 ? -2.607 -13.728 -12.152 1.00 96.31 289 LYS A CA 1
ATOM 2411 C C . LYS A 1 289 ? -1.602 -13.766 -11.006 1.00 96.31 289 LYS A C 1
ATOM 2413 O O . LYS A 1 289 ? -0.868 -14.746 -10.879 1.00 96.31 289 LYS A O 1
ATOM 2418 N N . ILE A 1 290 ? -1.616 -12.723 -10.181 1.00 95.69 290 ILE A N 1
ATOM 2419 C CA . ILE A 1 290 ? -0.814 -12.611 -8.960 1.00 95.69 290 ILE A CA 1
ATOM 2420 C C . ILE A 1 290 ? -1.703 -12.871 -7.740 1.00 95.69 290 ILE A C 1
ATOM 2422 O O . ILE A 1 290 ? -2.887 -12.531 -7.735 1.00 95.69 290 ILE A O 1
ATOM 2426 N N . GLU A 1 291 ? -1.124 -13.485 -6.718 1.00 95.38 291 GLU A N 1
ATOM 2427 C CA . GLU A 1 291 ? -1.705 -13.653 -5.392 1.00 95.38 291 GLU A CA 1
ATOM 2428 C C . GLU A 1 291 ? -0.652 -13.300 -4.337 1.00 95.38 291 GLU A C 1
ATOM 2430 O O . GLU A 1 291 ? 0.486 -13.771 -4.407 1.00 95.38 291 GLU A O 1
ATOM 2435 N N . TYR A 1 292 ? -1.042 -12.467 -3.374 1.00 95.06 292 TYR A N 1
ATOM 2436 C CA . TYR A 1 292 ? -0.199 -12.032 -2.264 1.00 95.06 292 TYR A CA 1
ATOM 2437 C C . TYR A 1 292 ? -0.493 -12.904 -1.055 1.00 95.06 292 TYR A C 1
ATOM 2439 O O . TYR A 1 292 ? -1.649 -13.071 -0.669 1.00 95.06 292 TYR A O 1
ATOM 2447 N N . VAL A 1 293 ? 0.555 -13.470 -0.470 1.00 94.19 293 VAL A N 1
ATOM 2448 C CA . VAL A 1 293 ? 0.450 -14.433 0.623 1.00 94.19 293 VAL A CA 1
ATOM 2449 C C . VAL A 1 293 ? 1.428 -14.046 1.721 1.00 94.19 293 VAL A C 1
ATOM 2451 O O . VAL A 1 293 ? 2.582 -13.745 1.441 1.00 94.19 293 VAL A O 1
ATOM 2454 N N . ILE A 1 294 ? 0.974 -14.048 2.971 1.00 92.94 294 ILE A N 1
ATOM 2455 C CA . ILE A 1 294 ? 1.823 -13.781 4.144 1.00 92.94 294 ILE A CA 1
ATOM 2456 C C . ILE A 1 294 ? 2.330 -15.093 4.740 1.00 92.94 294 ILE A C 1
ATOM 2458 O O . ILE A 1 294 ? 3.511 -15.228 5.049 1.00 92.94 294 ILE A O 1
ATOM 2462 N N . ASP A 1 295 ? 1.436 -16.069 4.885 1.00 90.62 295 ASP A N 1
ATOM 2463 C CA . ASP A 1 295 ? 1.735 -17.343 5.525 1.00 90.62 295 ASP A CA 1
ATOM 2464 C C . ASP A 1 295 ? 2.122 -18.399 4.491 1.00 90.62 295 ASP A C 1
ATOM 2466 O O . ASP A 1 295 ? 1.436 -18.604 3.490 1.00 90.62 295 ASP A O 1
ATOM 2470 N N . ARG A 1 296 ? 3.216 -19.120 4.741 1.00 86.00 296 ARG A N 1
ATOM 2471 C CA . ARG A 1 296 ? 3.602 -20.249 3.885 1.00 86.00 296 ARG A CA 1
ATOM 2472 C C . ARG A 1 296 ? 2.553 -21.348 3.965 1.00 86.00 296 ARG A C 1
ATOM 2474 O O . ARG A 1 296 ? 2.044 -21.635 5.047 1.00 86.00 296 ARG A O 1
ATOM 2481 N N . LYS A 1 297 ? 2.320 -22.054 2.856 1.00 80.56 297 LYS A N 1
ATOM 2482 C CA . LYS A 1 297 ? 1.321 -23.141 2.795 1.00 80.56 297 LYS A CA 1
ATOM 2483 C C . LYS A 1 297 ? 1.524 -24.244 3.838 1.00 80.56 297 LYS A C 1
ATOM 2485 O O . LYS A 1 297 ? 0.558 -24.877 4.241 1.00 80.56 297 LYS A O 1
ATOM 2490 N N . ASN A 1 298 ? 2.766 -24.462 4.271 1.00 79.69 298 ASN A N 1
ATOM 2491 C CA . ASN A 1 298 ? 3.127 -25.492 5.250 1.00 79.69 298 ASN A CA 1
ATOM 2492 C C . ASN A 1 298 ? 3.274 -24.952 6.685 1.00 79.69 298 ASN A C 1
ATOM 2494 O O . ASN A 1 298 ? 3.786 -25.665 7.549 1.00 79.69 298 ASN A O 1
ATOM 2498 N N . SER A 1 299 ? 2.897 -23.697 6.948 1.00 83.31 299 SER A N 1
ATOM 2499 C CA . SER A 1 299 ? 2.977 -23.138 8.297 1.00 83.31 299 SER A CA 1
ATOM 2500 C C . SER A 1 299 ? 1.878 -23.719 9.185 1.00 83.31 299 SER A C 1
ATOM 2502 O O . SER A 1 299 ? 0.710 -23.725 8.810 1.00 83.31 299 SER A O 1
ATOM 2504 N N . GLN A 1 300 ? 2.252 -24.194 10.376 1.00 80.69 300 GLN A N 1
ATOM 2505 C CA . GLN A 1 300 ? 1.301 -24.689 11.385 1.00 80.69 300 GLN A CA 1
ATOM 2506 C C . GLN A 1 300 ? 0.564 -23.550 12.101 1.00 80.69 300 GLN A C 1
ATOM 2508 O O . GLN A 1 300 ? -0.500 -23.757 12.672 1.00 80.69 300 GLN A O 1
ATOM 2513 N N . LEU A 1 301 ? 1.158 -22.357 12.099 1.00 86.75 301 LEU A N 1
ATOM 2514 C CA . LEU A 1 301 ? 0.643 -21.154 12.740 1.00 86.75 301 LEU A CA 1
ATOM 2515 C C . LEU A 1 301 ? 0.623 -20.033 11.712 1.00 86.75 301 LEU A C 1
ATOM 2517 O O . LEU A 1 301 ? 1.629 -19.797 11.037 1.00 86.75 301 LEU A O 1
ATOM 2521 N N . THR A 1 302 ? -0.524 -19.373 11.585 1.00 91.12 302 THR A N 1
ATOM 2522 C CA . THR A 1 302 ? -0.655 -18.187 10.739 1.00 91.12 302 THR A CA 1
ATOM 2523 C C . THR A 1 302 ? -0.304 -16.932 11.525 1.00 91.12 302 THR A C 1
ATOM 2525 O O . THR A 1 302 ? -0.433 -16.888 12.752 1.00 91.12 302 THR A O 1
ATOM 2528 N N . TYR A 1 303 ? 0.078 -15.869 10.825 1.00 91.50 303 TYR A N 1
ATOM 2529 C CA . TYR A 1 303 ? 0.266 -14.561 11.443 1.00 91.50 303 TYR A CA 1
ATOM 2530 C C . TYR A 1 303 ? -1.026 -14.048 12.110 1.00 91.50 303 TYR A C 1
ATOM 2532 O O . TYR A 1 303 ? -0.980 -13.390 13.150 1.00 91.50 303 TYR A O 1
ATOM 2540 N N . ALA A 1 304 ? -2.199 -14.408 11.576 1.00 92.12 304 ALA A N 1
ATOM 2541 C CA . ALA A 1 304 ? -3.474 -14.125 12.231 1.00 92.12 304 ALA A CA 1
ATOM 2542 C C . ALA A 1 304 ? -3.587 -14.822 13.601 1.00 92.12 304 ALA A C 1
ATOM 2544 O O . ALA A 1 304 ? -4.073 -14.214 14.554 1.00 92.12 304 ALA A O 1
ATOM 2545 N N . ASP A 1 305 ? -3.097 -16.058 13.730 1.00 92.38 305 ASP A N 1
ATOM 2546 C CA . ASP A 1 305 ? -3.089 -16.789 15.003 1.00 92.38 305 ASP A CA 1
ATOM 2547 C C . ASP A 1 305 ? -2.105 -16.190 16.017 1.00 92.38 305 ASP A C 1
ATOM 2549 O O . ASP A 1 305 ? -2.402 -16.169 17.212 1.00 92.38 305 ASP A O 1
ATOM 2553 N N . GLU A 1 306 ? -0.972 -15.645 15.559 1.00 91.62 306 GLU A N 1
ATOM 2554 C CA . GLU A 1 306 ? -0.043 -14.882 16.408 1.00 91.62 306 GLU A CA 1
ATOM 2555 C C . GLU A 1 306 ? -0.742 -13.656 17.019 1.00 91.62 306 GLU A C 1
ATOM 2557 O O . GLU A 1 306 ? -0.712 -13.469 18.234 1.00 91.62 306 GLU A O 1
ATOM 2562 N N . ILE A 1 307 ? -1.449 -12.867 16.202 1.00 92.62 307 ILE A N 1
ATOM 2563 C CA . ILE A 1 307 ? -2.176 -11.668 16.656 1.00 92.62 307 ILE A CA 1
ATOM 2564 C C . ILE A 1 307 ? -3.324 -12.032 17.605 1.00 92.62 307 ILE A C 1
ATOM 2566 O O . ILE A 1 307 ? -3.551 -11.332 18.594 1.00 92.62 307 ILE A O 1
ATOM 2570 N N . LYS A 1 308 ? -4.047 -13.129 17.339 1.00 93.44 308 LYS A N 1
ATOM 2571 C CA . LYS A 1 308 ? -5.149 -13.586 18.204 1.00 93.44 308 LYS A CA 1
ATOM 2572 C C . LYS A 1 308 ? -4.684 -13.848 19.634 1.00 93.44 308 LYS A C 1
ATOM 2574 O O . LYS A 1 308 ? -5.423 -13.530 20.564 1.00 93.44 308 LYS A O 1
ATOM 2579 N N . ARG A 1 309 ? -3.464 -14.362 19.832 1.00 91.12 309 ARG A N 1
ATOM 2580 C CA . ARG A 1 309 ? -2.898 -14.592 21.176 1.00 91.12 309 ARG A CA 1
ATOM 2581 C C . ARG A 1 309 ? -2.785 -13.297 21.978 1.00 91.12 309 ARG A C 1
ATOM 2583 O O . ARG A 1 309 ? -3.123 -13.296 23.153 1.00 91.12 309 ARG A O 1
ATOM 2590 N N . SER A 1 310 ? -2.430 -12.188 21.332 1.00 90.44 310 SER A N 1
ATOM 2591 C CA . SER A 1 310 ? -2.351 -10.863 21.967 1.00 90.44 310 SER A CA 1
ATOM 2592 C C . SER A 1 310 ? -3.714 -10.278 22.362 1.00 90.44 310 SER A C 1
ATOM 2594 O O . SER A 1 310 ? -3.761 -9.271 23.074 1.00 90.44 310 SER A O 1
ATOM 2596 N N . TYR A 1 311 ? -4.816 -10.899 21.917 1.00 92.12 311 TYR A N 1
ATOM 2597 C CA . TYR A 1 311 ? -6.190 -10.538 22.267 1.00 92.12 311 TYR A CA 1
ATOM 2598 C C . TYR A 1 311 ? -7.017 -11.729 22.792 1.00 92.12 311 TYR A C 1
ATOM 2600 O O . TYR A 1 311 ? -8.235 -11.790 22.613 1.00 92.12 311 TYR A O 1
ATOM 2608 N N . THR A 1 312 ? -6.366 -12.680 23.462 1.00 91.31 312 THR A N 1
ATOM 2609 C CA . THR A 1 312 ? -7.026 -13.826 24.102 1.00 91.31 312 THR A CA 1
ATOM 2610 C C . THR A 1 312 ? -6.794 -13.787 25.608 1.00 91.31 312 THR A C 1
ATOM 2612 O O . THR A 1 312 ? -5.707 -13.446 26.061 1.00 91.31 312 THR A O 1
ATOM 2615 N N . ARG A 1 313 ? -7.825 -14.110 26.398 1.00 89.56 313 ARG A N 1
ATOM 2616 C CA . ARG A 1 313 ? -7.697 -14.293 27.853 1.00 89.56 313 ARG A CA 1
ATOM 2617 C C . ARG A 1 313 ? -7.564 -15.781 28.156 1.00 89.56 313 ARG A C 1
ATOM 2619 O O . ARG A 1 313 ? -8.407 -16.554 27.701 1.00 89.56 313 ARG A O 1
ATOM 2626 N N . ASP A 1 314 ? -6.532 -16.162 28.901 1.00 88.25 314 ASP A N 1
ATOM 2627 C CA . ASP A 1 314 ? -6.224 -17.562 29.216 1.00 88.25 314 ASP A CA 1
ATOM 2628 C C . ASP A 1 314 ? -7.038 -18.067 30.420 1.00 88.25 314 ASP A C 1
ATOM 2630 O O . ASP A 1 314 ? -6.538 -18.212 31.533 1.00 88.25 314 ASP A O 1
ATOM 2634 N N . GLU A 1 315 ? -8.341 -18.273 30.208 1.00 88.88 315 GLU A N 1
ATOM 2635 C CA . GLU A 1 315 ? -9.243 -18.890 31.186 1.00 88.88 315 GLU A CA 1
ATOM 2636 C C . GLU A 1 315 ? -10.224 -19.848 30.501 1.00 88.88 315 GLU A C 1
ATOM 2638 O O . GLU A 1 315 ? -10.728 -19.585 29.409 1.00 88.88 315 GLU A O 1
ATOM 2643 N N . TYR A 1 316 ? -10.546 -20.948 31.186 1.00 86.00 316 TYR A N 1
ATOM 2644 C CA . TYR A 1 316 ? -11.372 -22.043 30.658 1.00 86.00 316 TYR A CA 1
ATOM 2645 C C . TYR A 1 316 ? -12.874 -21.908 30.960 1.00 86.00 316 TYR A C 1
ATOM 2647 O O . TYR A 1 316 ? -13.624 -22.863 30.785 1.00 86.00 316 TYR A O 1
ATOM 2655 N N . SER A 1 317 ? -13.332 -20.748 31.436 1.00 92.62 317 SER A N 1
ATOM 2656 C CA . SER A 1 317 ? -14.763 -20.502 31.656 1.00 92.62 317 SER A CA 1
ATOM 2657 C C . SER A 1 317 ? -15.505 -20.407 30.320 1.00 92.62 317 SER A C 1
ATOM 2659 O O . SER A 1 317 ? -15.027 -19.728 29.410 1.00 92.62 317 SER A O 1
ATOM 2661 N N . ASP A 1 318 ? -16.694 -21.011 30.214 1.00 92.50 318 ASP A N 1
ATOM 2662 C CA . ASP A 1 318 ? -17.525 -20.968 28.998 1.00 92.50 318 ASP A CA 1
ATOM 2663 C C . ASP A 1 318 ? -17.741 -19.531 28.501 1.00 92.50 318 ASP A C 1
ATOM 2665 O O . ASP A 1 318 ? -17.578 -19.244 27.315 1.00 92.50 318 ASP A O 1
ATOM 2669 N N . ASN A 1 319 ? -17.993 -18.598 29.425 1.00 93.06 319 ASN A N 1
ATOM 2670 C CA . ASN A 1 319 ? -18.140 -17.178 29.110 1.00 93.06 319 ASN A CA 1
ATOM 2671 C C . ASN A 1 319 ? -16.870 -16.602 28.452 1.00 93.06 319 ASN A C 1
ATOM 2673 O O . ASN A 1 319 ? -16.937 -15.914 27.433 1.00 93.06 319 ASN A O 1
ATOM 2677 N N . VAL A 1 320 ? -15.691 -16.908 29.001 1.00 93.00 320 VAL A N 1
ATOM 2678 C CA . VAL A 1 320 ? -14.413 -16.421 28.457 1.00 93.00 320 VAL A CA 1
ATOM 2679 C C . VAL A 1 320 ? -14.148 -17.019 27.080 1.00 93.00 320 VAL A C 1
ATOM 2681 O O . VAL A 1 320 ? -13.734 -16.298 26.172 1.00 93.00 320 VAL A O 1
ATOM 2684 N N . LEU A 1 321 ? -14.444 -18.306 26.889 1.00 94.19 321 LEU A N 1
ATOM 2685 C CA . LEU A 1 321 ? -14.299 -18.979 25.600 1.00 94.19 321 LEU A CA 1
ATOM 2686 C C . LEU A 1 321 ? -15.215 -18.370 24.529 1.00 94.19 321 LEU A C 1
ATOM 2688 O O . LEU A 1 321 ? -14.782 -18.179 23.392 1.00 94.19 321 LEU A O 1
ATOM 2692 N N . GLU A 1 322 ? -16.459 -18.029 24.869 1.00 94.69 322 GLU A N 1
ATOM 2693 C CA . GLU A 1 322 ? -17.382 -17.350 23.952 1.00 94.69 322 GLU A CA 1
ATOM 2694 C C . GLU A 1 322 ? -16.894 -15.949 23.565 1.00 94.69 322 GLU A C 1
ATOM 2696 O O . GLU A 1 322 ? -16.868 -15.606 22.379 1.00 94.69 322 GLU A O 1
ATOM 2701 N N . TRP A 1 323 ? -16.426 -15.158 24.532 1.00 95.44 323 TRP A N 1
ATOM 2702 C CA . TRP A 1 323 ? -15.848 -13.843 24.255 1.00 95.44 323 TRP A CA 1
ATOM 2703 C C . TRP A 1 323 ? -14.551 -13.930 23.441 1.00 95.44 323 TRP A C 1
ATOM 2705 O O . TRP A 1 323 ? -14.358 -13.144 22.512 1.00 95.44 323 TRP A O 1
ATOM 2715 N N . ASN A 1 324 ? -13.685 -14.907 23.717 1.00 95.19 324 ASN A N 1
ATOM 2716 C CA . ASN A 1 324 ? -12.464 -15.146 22.945 1.00 95.19 324 ASN A CA 1
ATOM 2717 C C . ASN A 1 324 ? -12.772 -15.505 21.482 1.00 95.19 324 ASN A C 1
ATOM 2719 O O . ASN A 1 324 ? -12.091 -15.007 20.586 1.00 95.19 324 ASN A O 1
ATOM 2723 N N . LYS A 1 325 ? -13.832 -16.284 21.210 1.00 95.12 325 LYS A N 1
ATOM 2724 C CA . LYS A 1 325 ? -14.286 -16.554 19.830 1.00 95.12 325 LYS A CA 1
ATOM 2725 C C . LYS A 1 325 ? -14.649 -15.261 19.099 1.00 95.12 325 LYS A C 1
ATOM 2727 O O . LYS A 1 325 ? -14.228 -15.060 17.964 1.00 95.12 325 LYS A O 1
ATOM 2732 N N . ILE A 1 326 ? -15.378 -14.360 19.754 1.00 95.31 326 ILE A N 1
ATOM 2733 C CA . ILE A 1 326 ? -15.784 -13.073 19.171 1.00 95.31 326 ILE A CA 1
ATOM 2734 C C . ILE A 1 326 ? -14.570 -12.171 18.920 1.00 95.31 326 ILE A C 1
ATOM 2736 O O . ILE A 1 326 ? -14.450 -11.591 17.843 1.00 95.31 326 ILE A O 1
ATOM 2740 N N . ARG A 1 327 ? -13.633 -12.091 19.872 1.00 95.44 327 ARG A N 1
ATOM 2741 C CA . ARG A 1 327 ? -12.374 -11.339 19.711 1.00 95.44 327 ARG A CA 1
ATOM 2742 C C . ARG A 1 327 ? -11.552 -11.873 18.538 1.00 95.44 327 ARG A C 1
ATOM 2744 O O . ARG A 1 327 ? -11.082 -11.085 17.719 1.00 95.44 327 ARG A O 1
ATOM 2751 N N . ALA A 1 328 ? -11.448 -13.196 18.400 1.00 95.75 328 ALA A N 1
ATOM 2752 C CA . ALA A 1 328 ? -10.777 -13.827 17.267 1.00 95.75 328 ALA A CA 1
ATOM 2753 C C . ALA A 1 328 ? -11.448 -13.474 15.929 1.00 95.75 328 ALA A C 1
ATOM 2755 O O . ALA A 1 328 ? -10.751 -13.110 14.983 1.00 95.75 328 ALA A O 1
ATOM 2756 N N . MET A 1 329 ? -12.787 -13.478 15.869 1.00 96.19 329 MET A N 1
ATOM 2757 C CA . MET A 1 329 ? -13.534 -13.038 14.683 1.00 96.19 329 MET A CA 1
ATOM 2758 C C . MET A 1 329 ? -13.269 -11.566 14.336 1.00 96.19 329 MET A C 1
ATOM 2760 O O . MET A 1 329 ? -13.154 -11.231 13.157 1.00 96.19 329 MET A O 1
ATOM 2764 N N . CYS A 1 330 ? -13.133 -10.685 15.335 1.00 96.25 330 CYS A N 1
ATOM 2765 C CA . CYS A 1 330 ? -12.755 -9.287 15.112 1.00 96.25 330 CYS A CA 1
ATOM 2766 C C . CYS A 1 330 ? -11.365 -9.169 14.478 1.00 96.25 330 CYS A C 1
ATOM 2768 O O . CYS A 1 330 ? -11.201 -8.398 13.535 1.00 96.25 330 CYS A O 1
ATOM 2770 N N . ILE A 1 331 ? -10.382 -9.941 14.956 1.00 96.12 331 ILE A N 1
ATOM 2771 C CA . ILE A 1 331 ? -9.027 -9.965 14.386 1.00 96.12 331 ILE A CA 1
ATOM 2772 C C . ILE A 1 331 ? -9.038 -10.505 12.951 1.00 96.12 331 ILE A C 1
ATOM 2774 O O . ILE A 1 331 ? -8.456 -9.882 12.063 1.00 96.12 331 ILE A O 1
ATOM 2778 N N . ASP A 1 332 ? -9.745 -11.607 12.694 1.00 95.88 332 ASP A N 1
ATOM 2779 C CA . ASP A 1 332 ? -9.853 -12.182 11.348 1.00 95.88 332 ASP A CA 1
ATOM 2780 C C . ASP A 1 332 ? -10.480 -11.193 10.360 1.00 95.88 332 ASP A C 1
ATOM 2782 O O . ASP A 1 332 ? -9.983 -11.006 9.244 1.00 95.88 332 ASP A O 1
ATOM 2786 N N . LEU A 1 333 ? -11.546 -10.505 10.777 1.00 96.31 333 LEU A N 1
ATOM 2787 C CA . LEU A 1 333 ? -12.192 -9.476 9.970 1.00 96.31 333 LEU A CA 1
ATOM 2788 C C . LEU A 1 333 ? -11.272 -8.265 9.764 1.00 96.31 333 LEU A C 1
ATOM 2790 O O . LEU A 1 333 ? -11.153 -7.769 8.643 1.00 96.31 333 LEU A O 1
ATOM 2794 N N . MET A 1 334 ? -10.585 -7.819 10.819 1.00 95.94 334 MET A N 1
ATOM 2795 C CA . MET A 1 334 ? -9.635 -6.707 10.777 1.00 95.94 334 MET A CA 1
ATOM 2796 C C . MET A 1 334 ? -8.545 -6.936 9.725 1.00 95.94 334 MET A C 1
ATOM 2798 O O . MET A 1 334 ? -8.293 -6.070 8.882 1.00 95.94 334 MET A O 1
ATOM 2802 N N . LEU A 1 335 ? -7.925 -8.114 9.755 1.00 96.12 335 LEU A N 1
ATOM 2803 C CA . LEU A 1 335 ? -6.836 -8.483 8.858 1.00 96.12 335 LEU A CA 1
ATOM 2804 C C . LEU A 1 335 ? -7.332 -8.686 7.425 1.00 96.12 335 LEU A C 1
ATOM 2806 O O . LEU A 1 335 ? -6.857 -8.017 6.507 1.00 96.12 335 LEU A O 1
ATOM 2810 N N . SER A 1 336 ? -8.325 -9.558 7.233 1.00 94.69 336 SER A N 1
ATOM 2811 C CA . SER A 1 336 ? -8.761 -9.990 5.900 1.00 94.69 336 SER A CA 1
ATOM 2812 C C . SER A 1 336 ? -9.524 -8.920 5.115 1.00 94.69 336 SER A C 1
ATOM 2814 O O . SER A 1 336 ? -9.349 -8.815 3.899 1.00 94.69 336 SER A O 1
ATOM 2816 N N . LYS A 1 337 ? -10.377 -8.119 5.773 1.00 94.56 337 LYS A N 1
ATOM 2817 C CA . LYS A 1 337 ? -11.228 -7.129 5.092 1.00 94.56 337 LYS A CA 1
ATOM 2818 C C . LYS A 1 337 ? -10.645 -5.728 5.042 1.00 94.56 337 LYS A C 1
ATOM 2820 O O . LYS A 1 337 ? -10.961 -5.014 4.090 1.00 94.56 337 LYS A O 1
ATOM 2825 N N . PHE A 1 338 ? -9.835 -5.325 6.021 1.00 94.00 338 PHE A N 1
ATOM 2826 C CA . PHE A 1 338 ? -9.350 -3.944 6.105 1.00 94.00 338 PHE A CA 1
ATOM 2827 C C . PHE A 1 338 ? -7.845 -3.829 5.865 1.00 94.00 338 PHE A C 1
ATOM 2829 O O . PHE A 1 338 ? -7.437 -3.130 4.937 1.00 94.00 338 PHE A O 1
ATOM 2836 N N . LEU A 1 339 ? -7.021 -4.500 6.674 1.00 95.50 339 LEU A N 1
ATOM 2837 C CA . LEU A 1 339 ? -5.579 -4.247 6.691 1.00 95.50 339 LEU A CA 1
ATOM 2838 C C . LEU A 1 339 ? -4.837 -4.881 5.510 1.00 95.50 339 LEU A C 1
ATOM 2840 O O . LEU A 1 339 ? -4.122 -4.167 4.812 1.00 95.50 339 LEU A O 1
ATOM 2844 N N . TYR A 1 340 ? -5.034 -6.171 5.217 1.00 95.38 340 TYR A N 1
ATOM 2845 C CA . TYR A 1 340 ? -4.326 -6.826 4.107 1.00 95.38 340 TYR A CA 1
ATOM 2846 C C . TYR A 1 340 ? -4.634 -6.194 2.743 1.00 95.38 340 TYR A C 1
ATOM 2848 O O . TYR A 1 340 ? -3.684 -5.867 2.038 1.00 95.38 340 TYR A O 1
ATOM 2856 N N . PRO A 1 341 ? -5.897 -5.897 2.367 1.00 95.31 341 PRO A N 1
ATOM 2857 C CA . PRO A 1 341 ? -6.172 -5.232 1.091 1.00 95.31 341 PRO A CA 1
ATOM 2858 C C . PRO A 1 341 ? -5.601 -3.810 0.999 1.00 95.31 341 PRO A C 1
ATOM 2860 O O . PRO A 1 341 ? -5.342 -3.306 -0.096 1.00 95.31 341 PRO A O 1
ATOM 2863 N N . LYS A 1 342 ? -5.440 -3.121 2.137 1.00 94.19 342 LYS A N 1
ATOM 2864 C CA . LYS A 1 342 ? -4.798 -1.803 2.185 1.00 94.19 342 LYS A CA 1
ATOM 2865 C C . LYS A 1 342 ? -3.290 -1.934 1.975 1.00 94.19 342 LYS A C 1
ATOM 2867 O O . LYS A 1 342 ? -2.766 -1.330 1.046 1.00 94.19 342 LYS A O 1
ATOM 2872 N N . PHE A 1 343 ? -2.626 -2.766 2.771 1.00 95.56 343 PHE A N 1
ATOM 2873 C CA . PHE A 1 343 ? -1.175 -2.945 2.706 1.00 95.56 343 PHE A CA 1
ATOM 2874 C C . PHE A 1 343 ? -0.716 -3.634 1.424 1.00 95.56 343 PHE A C 1
ATOM 2876 O O . PHE A 1 343 ? 0.371 -3.343 0.942 1.00 95.56 343 PHE A O 1
ATOM 2883 N N . GLN A 1 344 ? -1.553 -4.475 0.813 1.00 95.50 344 GLN A N 1
ATOM 2884 C CA . GLN A 1 344 ? -1.291 -5.010 -0.519 1.00 95.50 344 GLN A CA 1
ATOM 2885 C C . GLN A 1 344 ? -1.152 -3.887 -1.556 1.00 95.50 344 GLN A C 1
ATOM 2887 O O . GLN A 1 344 ? -0.199 -3.898 -2.326 1.00 95.50 344 GLN A O 1
ATOM 2892 N N . ARG A 1 345 ? -2.061 -2.901 -1.553 1.00 94.19 345 ARG A N 1
ATOM 2893 C CA . ARG A 1 345 ? -1.996 -1.758 -2.478 1.00 94.19 345 ARG A CA 1
ATOM 2894 C C . ARG A 1 345 ? -0.780 -0.873 -2.210 1.00 94.19 345 ARG A C 1
ATOM 2896 O O . ARG A 1 345 ? -0.088 -0.518 -3.153 1.00 94.19 345 ARG A O 1
ATOM 2903 N N . GLU A 1 346 ? -0.491 -0.575 -0.942 1.00 94.19 346 GLU A N 1
ATOM 2904 C CA . GLU A 1 346 ? 0.708 0.192 -0.552 1.00 94.19 346 GLU A CA 1
ATOM 2905 C C . GLU A 1 346 ? 2.000 -0.515 -1.015 1.00 94.19 346 GLU A C 1
ATOM 2907 O O . GLU A 1 346 ? 2.905 0.105 -1.580 1.00 94.19 346 GLU A O 1
ATOM 2912 N N . LEU A 1 347 ? 2.069 -1.839 -0.840 1.00 94.81 347 LEU A N 1
ATOM 2913 C CA . LEU A 1 347 ? 3.198 -2.662 -1.273 1.00 94.81 347 LEU A CA 1
ATOM 2914 C C . LEU A 1 347 ? 3.330 -2.701 -2.800 1.00 94.81 347 LEU A C 1
ATOM 2916 O O . LEU A 1 347 ? 4.431 -2.555 -3.325 1.00 94.81 347 LEU A O 1
ATOM 2920 N N . GLU A 1 348 ? 2.220 -2.882 -3.517 1.00 94.94 348 GLU A N 1
ATOM 2921 C CA . GLU A 1 348 ? 2.180 -2.841 -4.982 1.00 94.94 348 GLU A CA 1
ATOM 2922 C C . GLU A 1 348 ? 2.688 -1.502 -5.529 1.00 94.94 348 GLU A C 1
ATOM 2924 O O . GLU A 1 348 ? 3.513 -1.487 -6.443 1.00 94.94 348 GLU A O 1
ATOM 2929 N N . GLU A 1 349 ? 2.233 -0.384 -4.958 1.00 94.00 349 GLU A N 1
ATOM 2930 C CA . GLU A 1 349 ? 2.673 0.959 -5.342 1.00 94.00 349 GLU A CA 1
ATOM 2931 C C . GLU A 1 349 ? 4.171 1.157 -5.089 1.00 94.00 349 GLU A C 1
ATOM 2933 O O . GLU A 1 349 ? 4.872 1.678 -5.959 1.00 94.00 349 GLU A O 1
ATOM 2938 N N . THR A 1 350 ? 4.673 0.677 -3.948 1.00 93.56 350 THR A N 1
ATOM 2939 C CA . THR A 1 350 ? 6.099 0.749 -3.599 1.00 93.56 350 THR A CA 1
ATOM 2940 C C . THR A 1 350 ? 6.955 -0.039 -4.591 1.00 93.56 350 THR A C 1
ATOM 2942 O O . THR A 1 350 ? 7.878 0.514 -5.187 1.00 93.56 350 THR A O 1
ATOM 2945 N N . LEU A 1 351 ? 6.608 -1.305 -4.849 1.00 95.38 351 LEU A N 1
ATOM 2946 C CA . LEU A 1 351 ? 7.342 -2.162 -5.788 1.00 95.38 351 LEU A CA 1
ATOM 2947 C C . LEU A 1 351 ? 7.306 -1.615 -7.224 1.00 95.38 351 LEU A C 1
ATOM 2949 O O . LEU A 1 351 ? 8.282 -1.736 -7.969 1.00 95.38 351 LEU A O 1
ATOM 2953 N N . LEU A 1 352 ? 6.187 -1.006 -7.634 1.00 95.56 352 LEU A N 1
ATOM 2954 C CA . LEU A 1 352 ? 6.085 -0.335 -8.929 1.00 95.56 352 LEU A CA 1
ATOM 2955 C C . LEU A 1 352 ? 6.979 0.891 -9.017 1.00 95.56 352 LEU A C 1
ATOM 2957 O O . LEU A 1 352 ? 7.604 1.105 -10.057 1.00 95.56 352 LEU A O 1
ATOM 2961 N N . ASP A 1 353 ? 7.013 1.713 -7.972 1.00 94.62 353 ASP A N 1
ATOM 2962 C CA . ASP A 1 353 ? 7.824 2.921 -7.984 1.00 94.62 353 ASP A CA 1
ATOM 2963 C C . ASP A 1 353 ? 9.320 2.589 -7.963 1.00 94.62 353 ASP A C 1
ATOM 2965 O O . ASP A 1 353 ? 10.072 3.152 -8.755 1.00 94.62 353 ASP A O 1
ATOM 2969 N N . GLU A 1 354 ? 9.744 1.592 -7.182 1.00 94.56 354 GLU A N 1
ATOM 2970 C CA . GLU A 1 354 ? 11.121 1.078 -7.197 1.00 94.56 354 GLU A CA 1
ATOM 2971 C C . GLU A 1 354 ? 11.534 0.587 -8.593 1.00 94.56 354 GLU A C 1
ATOM 2973 O O . GLU A 1 354 ? 12.582 0.980 -9.122 1.00 94.56 354 GLU A O 1
ATOM 2978 N N . ALA A 1 355 ? 10.685 -0.222 -9.236 1.00 95.94 355 ALA A N 1
ATOM 2979 C CA . ALA A 1 355 ? 10.945 -0.715 -10.585 1.00 95.94 355 ALA A CA 1
ATOM 2980 C C . ALA A 1 355 ? 10.972 0.426 -11.618 1.00 95.94 355 ALA A C 1
ATOM 2982 O O . ALA A 1 355 ? 11.832 0.456 -12.503 1.00 95.94 355 ALA A O 1
ATOM 2983 N N . ARG A 1 356 ? 10.073 1.410 -11.490 1.00 95.50 356 ARG A N 1
ATOM 2984 C CA . ARG A 1 356 ? 10.035 2.604 -12.346 1.00 95.50 356 ARG A CA 1
ATOM 2985 C C . ARG A 1 356 ? 11.306 3.436 -12.199 1.00 95.50 356 ARG A C 1
ATOM 2987 O O . ARG A 1 356 ? 11.904 3.809 -13.207 1.00 95.50 356 ARG A O 1
ATOM 2994 N N . GLN A 1 357 ? 11.732 3.718 -10.970 1.00 95.56 357 GLN A N 1
ATOM 2995 C CA . GLN A 1 357 ? 12.956 4.468 -10.693 1.00 95.56 357 GLN A CA 1
ATOM 2996 C C . GLN A 1 357 ? 14.184 3.756 -11.270 1.00 95.56 357 GLN A C 1
ATOM 2998 O O . GLN A 1 357 ? 15.062 4.409 -11.840 1.00 95.56 357 GLN A O 1
ATOM 3003 N N . TYR A 1 358 ? 14.227 2.421 -11.189 1.00 96.19 358 TYR A N 1
ATOM 3004 C CA . TYR A 1 358 ? 15.284 1.635 -11.819 1.00 96.19 358 TYR A CA 1
ATOM 3005 C C . TYR A 1 358 ? 15.325 1.842 -13.338 1.00 96.19 358 TYR A C 1
ATOM 3007 O O . TYR A 1 358 ? 16.390 2.158 -13.872 1.00 96.19 358 TYR A O 1
ATOM 3015 N N . VAL A 1 359 ? 14.186 1.721 -14.029 1.00 96.06 359 VAL A N 1
ATOM 3016 C CA . VAL A 1 359 ? 14.109 1.913 -15.488 1.00 96.06 359 VAL A CA 1
ATOM 3017 C C . VAL A 1 359 ? 14.512 3.334 -15.879 1.00 96.06 359 VAL A C 1
ATOM 3019 O O . VAL A 1 359 ? 15.350 3.500 -16.762 1.00 96.06 359 VAL A O 1
ATOM 3022 N N . ILE A 1 360 ? 14.002 4.355 -15.181 1.00 96.81 360 ILE A N 1
ATOM 3023 C CA . ILE A 1 360 ? 14.378 5.758 -15.425 1.00 96.81 360 ILE A CA 1
ATOM 3024 C C . ILE A 1 360 ? 15.892 5.933 -15.299 1.00 96.81 360 ILE A C 1
ATOM 3026 O O . ILE A 1 360 ? 16.514 6.531 -16.175 1.00 96.81 360 ILE A O 1
ATOM 3030 N N . LYS A 1 361 ? 16.503 5.363 -14.255 1.00 96.31 361 LYS A N 1
ATOM 3031 C CA . LYS A 1 361 ? 17.953 5.421 -14.051 1.00 96.31 361 LYS A CA 1
ATOM 3032 C C . LYS A 1 361 ? 18.722 4.749 -15.190 1.00 96.31 361 LYS A C 1
ATOM 3034 O O . LYS A 1 361 ? 19.718 5.308 -15.638 1.00 96.31 361 LYS A O 1
ATOM 3039 N N . GLN A 1 362 ? 18.271 3.591 -15.676 1.00 95.81 362 GLN A N 1
ATOM 3040 C CA . GLN A 1 362 ? 18.901 2.936 -16.830 1.00 95.81 362 GLN A CA 1
ATOM 3041 C C . GLN A 1 362 ? 18.782 3.793 -18.093 1.00 95.81 362 GLN A C 1
ATOM 3043 O O . GLN A 1 362 ? 19.788 4.031 -18.754 1.00 95.81 362 GLN A O 1
ATOM 3048 N N . CYS A 1 363 ? 17.600 4.343 -18.385 1.00 95.88 363 CYS A N 1
ATOM 3049 C CA . CYS A 1 363 ? 17.406 5.242 -19.524 1.00 95.88 363 CYS A CA 1
ATOM 3050 C C . CYS A 1 363 ? 18.287 6.496 -19.425 1.00 95.88 363 CYS A C 1
ATOM 3052 O O . CYS A 1 363 ? 18.902 6.896 -20.412 1.00 95.88 363 CYS A O 1
ATOM 3054 N N . SER A 1 364 ? 18.386 7.100 -18.237 1.00 96.81 364 SER A N 1
ATOM 3055 C CA . SER A 1 364 ? 19.272 8.241 -17.995 1.00 96.81 364 SER A CA 1
ATOM 3056 C C . SER A 1 364 ? 20.740 7.882 -18.201 1.00 96.81 364 SER A C 1
ATOM 3058 O O . SER A 1 364 ? 21.459 8.675 -18.797 1.00 96.81 364 SER A O 1
ATOM 3060 N N . ASN A 1 365 ? 21.185 6.702 -17.759 1.00 95.69 365 ASN A N 1
ATOM 3061 C CA . ASN A 1 365 ? 22.556 6.241 -17.979 1.00 95.69 365 ASN A CA 1
ATOM 3062 C C . ASN A 1 365 ? 22.845 6.022 -19.467 1.00 95.69 365 ASN A C 1
ATOM 3064 O O . ASN A 1 365 ? 23.829 6.556 -19.960 1.00 95.69 365 ASN A O 1
ATOM 3068 N N . CYS A 1 366 ? 21.963 5.332 -20.198 1.00 95.81 366 CYS A N 1
ATOM 3069 C CA . CYS A 1 366 ? 22.131 5.123 -21.638 1.00 95.81 366 CYS A CA 1
ATOM 3070 C C . CYS A 1 366 ? 22.208 6.450 -22.401 1.00 95.81 366 CYS A C 1
ATOM 3072 O O . CYS A 1 366 ? 23.086 6.634 -23.239 1.00 95.81 366 CYS A O 1
ATOM 3074 N N . LEU A 1 367 ? 21.326 7.402 -22.078 1.00 95.69 367 LEU A N 1
ATOM 3075 C CA . LEU A 1 367 ? 21.365 8.734 -22.678 1.00 95.69 367 LEU A CA 1
ATOM 3076 C C . LEU A 1 367 ? 22.656 9.477 -22.317 1.00 95.69 367 LEU A C 1
ATOM 3078 O O . LEU A 1 367 ? 23.248 10.147 -23.157 1.00 95.69 367 LEU A O 1
ATOM 3082 N N . ASN A 1 368 ? 23.102 9.362 -21.069 1.00 95.69 368 ASN A N 1
ATOM 3083 C CA . ASN A 1 368 ? 24.331 9.985 -20.606 1.00 95.69 368 ASN A CA 1
ATOM 3084 C C . ASN A 1 368 ? 25.561 9.414 -21.328 1.00 95.69 368 ASN A C 1
ATOM 3086 O O . ASN A 1 368 ? 26.422 10.185 -21.741 1.00 95.69 368 ASN A O 1
ATOM 3090 N N . ASP A 1 369 ? 25.605 8.101 -21.545 1.00 95.62 369 ASP A N 1
ATOM 3091 C CA . ASP A 1 369 ? 26.665 7.437 -22.304 1.00 95.62 369 ASP A CA 1
ATOM 3092 C C . ASP A 1 369 ? 26.683 7.915 -23.760 1.00 95.62 369 ASP A C 1
ATOM 3094 O O . ASP A 1 369 ? 27.754 8.196 -24.293 1.00 95.62 369 ASP A O 1
ATOM 3098 N N . TRP A 1 370 ? 25.511 8.108 -24.378 1.00 93.19 370 TRP A N 1
ATOM 3099 C CA . TRP A 1 370 ? 25.403 8.679 -25.727 1.00 93.19 370 TRP A CA 1
ATOM 3100 C C . TRP A 1 370 ? 25.873 10.135 -25.800 1.00 93.19 370 TRP A C 1
ATOM 3102 O O . TRP A 1 370 ? 26.507 10.523 -26.778 1.00 93.19 370 TRP A O 1
ATOM 3112 N N . LEU A 1 371 ? 25.603 10.939 -24.769 1.00 94.06 371 LEU A N 1
ATOM 3113 C CA . LEU A 1 371 ? 26.024 12.344 -24.708 1.00 94.06 371 LEU A CA 1
ATOM 3114 C C . LEU A 1 371 ? 27.508 12.519 -24.358 1.00 94.06 371 LEU A C 1
ATOM 3116 O O . LEU A 1 371 ? 28.104 13.536 -24.704 1.00 94.06 371 LEU A O 1
ATOM 3120 N N . LYS A 1 372 ? 28.109 11.553 -23.657 1.00 93.50 372 LYS A N 1
ATOM 3121 C CA . LYS A 1 372 ? 29.512 11.593 -23.217 1.00 93.50 372 LYS A CA 1
ATOM 3122 C C . LYS A 1 372 ? 30.518 11.227 -24.301 1.00 93.50 372 LYS A C 1
ATOM 3124 O O . LYS A 1 372 ? 31.720 11.354 -24.062 1.00 93.50 372 LYS A O 1
ATOM 3129 N N . VAL A 1 373 ? 30.064 10.749 -25.457 1.00 90.81 373 VAL A N 1
ATOM 3130 C CA . VAL A 1 373 ? 30.959 10.397 -26.559 1.00 90.81 373 VAL A CA 1
ATOM 3131 C C . VAL A 1 373 ? 31.688 11.660 -27.019 1.00 90.81 373 VAL A C 1
ATOM 3133 O O . VAL A 1 373 ? 31.077 12.597 -27.531 1.00 90.81 373 VAL A O 1
ATOM 3136 N N . ALA A 1 374 ? 33.006 11.696 -26.811 1.00 86.38 374 ALA A N 1
ATOM 3137 C CA . ALA A 1 374 ? 33.830 12.805 -27.270 1.00 86.38 374 ALA A CA 1
ATOM 3138 C C . ALA A 1 374 ? 33.796 12.892 -28.808 1.00 86.38 374 ALA A C 1
ATOM 3140 O O . ALA A 1 374 ? 33.739 11.851 -29.472 1.00 86.38 374 ALA A O 1
ATOM 3141 N N . PRO A 1 375 ? 33.879 14.103 -29.389 1.00 84.56 375 PRO A N 1
ATOM 3142 C CA . PRO A 1 375 ? 34.032 14.259 -30.830 1.00 84.56 375 PRO A CA 1
ATOM 3143 C C . PRO A 1 375 ? 35.200 13.419 -31.355 1.00 84.56 375 PRO A C 1
ATOM 3145 O O . PRO A 1 375 ? 36.265 13.370 -30.732 1.00 84.56 375 PRO A O 1
ATOM 3148 N N . TYR A 1 376 ? 34.998 12.759 -32.497 1.00 84.25 376 TYR A N 1
ATOM 3149 C CA . TYR A 1 376 ? 36.026 11.929 -33.120 1.00 84.25 376 TYR A CA 1
ATOM 3150 C C . TYR A 1 376 ? 37.273 12.761 -33.447 1.00 84.25 376 TYR A C 1
ATOM 3152 O O . TYR A 1 376 ? 37.170 13.871 -33.970 1.00 84.25 376 TYR A O 1
ATOM 3160 N N . ARG A 1 377 ? 38.453 12.203 -33.167 1.00 78.44 377 ARG A N 1
ATOM 3161 C CA . ARG A 1 377 ? 39.754 12.799 -33.488 1.00 78.44 377 ARG A CA 1
ATOM 3162 C C . ARG A 1 377 ? 40.564 11.816 -34.318 1.00 78.44 377 ARG A C 1
ATOM 3164 O O . ARG A 1 377 ? 40.546 10.617 -34.044 1.00 78.44 377 ARG A O 1
ATOM 3171 N N . LEU A 1 378 ? 41.278 12.333 -35.312 1.00 75.38 378 LEU A N 1
ATOM 3172 C CA . LEU A 1 378 ? 42.261 11.553 -36.059 1.00 75.38 378 LEU A CA 1
ATOM 3173 C C . LEU A 1 378 ? 43.381 11.156 -35.089 1.00 75.38 378 LEU A C 1
ATOM 3175 O O . LEU A 1 378 ? 43.796 11.966 -34.263 1.00 75.38 378 LEU A O 1
ATOM 3179 N N . SER A 1 379 ? 43.809 9.896 -35.135 1.00 63.84 379 SER A N 1
ATOM 3180 C CA . SER A 1 379 ? 44.814 9.350 -34.220 1.00 63.84 379 SER A CA 1
ATOM 3181 C C . SER A 1 379 ? 46.090 10.192 -34.229 1.00 63.84 379 SER A C 1
ATOM 3183 O O . SER A 1 379 ? 46.653 10.436 -35.295 1.00 63.84 379 SER A O 1
ATOM 3185 N N . ASN A 1 380 ? 46.546 10.599 -33.044 1.00 54.34 380 ASN A N 1
ATOM 3186 C CA . ASN A 1 380 ? 47.821 11.280 -32.855 1.00 54.34 380 ASN A CA 1
ATOM 3187 C C . ASN A 1 380 ? 48.967 10.406 -33.391 1.00 54.34 380 ASN A C 1
ATOM 3189 O O . ASN A 1 380 ? 49.232 9.344 -32.829 1.00 54.34 380 ASN A O 1
ATOM 3193 N N . ASP A 1 381 ? 49.701 10.885 -34.395 1.00 54.88 381 ASP A N 1
ATOM 3194 C CA . ASP A 1 381 ? 51.135 10.600 -34.446 1.00 54.88 381 ASP A CA 1
ATOM 3195 C C . ASP A 1 381 ? 51.742 11.123 -33.132 1.00 54.88 381 ASP A C 1
ATOM 3197 O O . ASP A 1 381 ? 51.435 12.240 -32.705 1.00 54.88 381 ASP A O 1
ATOM 3201 N N . GLU A 1 382 ? 52.599 10.334 -32.480 1.00 52.25 382 GLU A N 1
ATOM 3202 C CA . GLU A 1 382 ? 53.170 10.584 -31.140 1.00 52.25 382 GLU A CA 1
ATOM 3203 C C . GLU A 1 382 ? 53.956 11.912 -30.990 1.00 52.25 382 GLU A C 1
ATOM 3205 O O . GLU A 1 382 ? 54.461 12.217 -29.913 1.00 52.25 382 GLU A O 1
ATOM 3210 N N . ASN A 1 383 ? 54.038 12.739 -32.039 1.00 50.16 383 ASN A N 1
ATOM 3211 C CA . ASN A 1 383 ? 54.838 13.963 -32.102 1.00 50.16 383 ASN A CA 1
ATOM 3212 C C . ASN A 1 383 ? 54.040 15.275 -32.208 1.00 50.16 383 ASN A C 1
ATOM 3214 O O . ASN A 1 383 ? 54.649 16.336 -32.350 1.00 50.16 383 ASN A O 1
ATOM 3218 N N . VAL A 1 384 ? 52.705 15.262 -32.123 1.00 51.94 384 VAL A N 1
ATOM 3219 C CA . VAL A 1 384 ? 51.915 16.508 -32.157 1.00 51.94 384 VAL A CA 1
ATOM 3220 C C . VAL A 1 384 ? 51.579 16.959 -30.731 1.00 51.94 384 VAL A C 1
ATOM 3222 O O . VAL A 1 384 ? 50.540 16.639 -30.164 1.00 51.94 384 VAL A O 1
ATOM 3225 N N . THR A 1 385 ? 52.484 17.746 -30.146 1.00 49.31 385 THR A N 1
ATOM 3226 C CA . THR A 1 385 ? 52.314 18.479 -28.872 1.00 49.31 385 THR A CA 1
ATOM 3227 C C . THR A 1 385 ? 51.380 19.689 -28.979 1.00 49.31 385 THR A C 1
ATOM 3229 O O . THR A 1 385 ? 51.213 20.440 -28.020 1.00 49.31 385 THR A O 1
ATOM 3232 N N . SER A 1 386 ? 50.747 19.895 -30.132 1.00 48.66 386 SER A N 1
ATOM 3233 C CA . SER A 1 386 ? 49.758 20.946 -30.343 1.00 48.66 386 SER A CA 1
ATOM 3234 C C . SER A 1 386 ? 48.371 20.322 -30.293 1.00 48.66 386 SER A C 1
ATOM 3236 O O . SER A 1 386 ? 47.962 19.610 -31.204 1.00 48.66 386 SER A O 1
ATOM 3238 N N . ILE A 1 387 ? 47.623 20.620 -29.233 1.00 48.84 387 ILE A N 1
ATOM 3239 C CA . ILE A 1 387 ? 46.162 20.522 -29.232 1.00 48.84 387 ILE A CA 1
ATOM 3240 C C . ILE A 1 387 ? 45.681 21.550 -30.261 1.00 48.84 387 ILE A C 1
ATOM 3242 O O . ILE A 1 387 ? 45.344 22.679 -29.922 1.00 48.84 387 ILE A O 1
ATOM 3246 N N . SER A 1 388 ? 45.775 21.226 -31.545 1.00 49.75 388 SER A N 1
ATOM 3247 C CA . SER A 1 388 ? 45.177 22.050 -32.572 1.00 49.75 388 SER A CA 1
ATOM 3248 C C . SER A 1 388 ? 43.697 21.691 -32.588 1.00 49.75 388 SER A C 1
ATOM 3250 O O . SER A 1 388 ? 43.346 20.574 -32.967 1.00 49.75 388 SER A O 1
ATOM 3252 N N . ASP A 1 389 ? 42.856 22.641 -32.177 1.00 54.88 389 ASP A N 1
ATOM 3253 C CA . ASP A 1 389 ? 41.384 22.689 -32.293 1.00 54.88 389 ASP A CA 1
ATOM 3254 C C . ASP A 1 389 ? 40.878 22.586 -33.753 1.00 54.88 389 ASP A C 1
ATOM 3256 O O . ASP A 1 389 ? 39.816 23.087 -34.119 1.00 54.88 389 ASP A O 1
ATOM 3260 N N . VAL A 1 390 ? 41.650 21.962 -34.639 1.00 63.97 390 VAL A N 1
ATOM 3261 C CA . VAL A 1 390 ? 41.315 21.799 -36.045 1.00 63.97 390 VAL A CA 1
ATOM 3262 C C . VAL A 1 390 ? 40.275 20.692 -36.117 1.00 63.97 390 VAL A C 1
ATOM 3264 O O . VAL A 1 390 ? 40.583 19.509 -35.973 1.00 63.97 390 VAL A O 1
ATOM 3267 N N . GLY A 1 391 ? 39.015 21.095 -36.271 1.00 69.56 391 GLY A N 1
ATOM 3268 C CA . GLY A 1 391 ? 37.916 20.167 -36.492 1.00 69.56 391 GLY A CA 1
ATOM 3269 C C . GLY A 1 391 ? 38.157 19.274 -37.713 1.00 69.56 391 GLY A C 1
ATOM 3270 O O . GLY A 1 391 ? 38.941 19.587 -38.607 1.00 69.56 391 GLY A O 1
ATOM 3271 N N . VAL A 1 392 ? 37.473 18.137 -37.748 1.00 85.00 392 VAL A N 1
ATOM 3272 C CA . VAL A 1 392 ? 37.640 17.102 -38.775 1.00 85.00 392 VAL A CA 1
ATOM 3273 C C . VAL A 1 392 ? 36.628 17.334 -39.895 1.00 85.00 392 VAL A C 1
ATOM 3275 O O . VAL A 1 392 ? 35.446 17.533 -39.613 1.00 85.00 392 VAL A O 1
ATOM 3278 N N . ARG A 1 393 ? 37.043 17.265 -41.165 1.00 89.12 393 ARG A N 1
ATOM 3279 C CA . ARG A 1 393 ? 36.090 17.247 -42.286 1.00 89.12 393 ARG A CA 1
ATOM 3280 C C . ARG A 1 393 ? 35.497 15.859 -42.426 1.00 89.12 393 ARG A C 1
ATOM 3282 O O . ARG A 1 393 ? 36.219 14.878 -42.620 1.00 89.12 393 ARG A O 1
ATOM 3289 N N . VAL A 1 394 ? 34.176 15.780 -42.360 1.00 92.75 394 VAL A N 1
ATOM 3290 C CA . VAL A 1 394 ? 33.458 14.504 -42.328 1.00 92.75 394 VAL A CA 1
ATOM 3291 C C . VAL A 1 394 ? 32.637 14.332 -43.593 1.00 92.75 394 VAL A C 1
ATOM 3293 O O . VAL A 1 394 ? 31.774 15.153 -43.891 1.00 92.75 394 VAL A O 1
ATOM 3296 N N . LEU A 1 395 ? 32.863 13.235 -44.312 1.00 94.38 395 LEU A N 1
ATOM 3297 C CA . LEU A 1 395 ? 31.951 12.747 -45.342 1.00 94.38 395 LEU A CA 1
ATOM 3298 C C . LEU A 1 395 ? 30.966 11.767 -44.700 1.00 94.38 395 LEU A C 1
ATOM 3300 O O . LEU A 1 395 ? 31.347 10.667 -44.316 1.00 94.38 395 LEU A O 1
ATOM 3304 N N . SER A 1 396 ? 29.701 12.149 -44.580 1.00 93.94 396 SER A N 1
ATOM 3305 C CA . SER A 1 396 ? 28.637 11.267 -44.100 1.00 93.94 396 SER A CA 1
ATOM 3306 C C . SER A 1 396 ? 27.916 10.629 -45.279 1.00 93.94 396 SER A C 1
ATOM 3308 O O . SER A 1 396 ? 27.417 11.347 -46.141 1.00 93.94 396 SER A O 1
ATOM 3310 N N . ILE A 1 397 ? 27.844 9.300 -45.323 1.00 93.62 397 ILE A N 1
ATOM 3311 C CA . ILE A 1 397 ? 27.106 8.530 -46.328 1.00 93.62 397 ILE A CA 1
ATOM 3312 C C . ILE A 1 397 ? 25.968 7.806 -45.625 1.00 93.62 397 ILE A C 1
ATOM 3314 O O . ILE A 1 397 ? 26.197 7.003 -44.726 1.00 93.62 397 ILE A O 1
ATOM 3318 N N . THR A 1 398 ? 24.736 8.055 -46.052 1.00 92.81 398 THR A N 1
ATOM 3319 C CA . THR A 1 398 ? 23.561 7.349 -45.542 1.00 92.81 398 THR A CA 1
ATOM 3320 C C . THR A 1 398 ? 22.952 6.499 -46.646 1.00 92.81 398 THR A C 1
ATOM 3322 O O . THR A 1 398 ? 22.638 7.019 -47.719 1.00 92.81 398 THR A O 1
ATOM 3325 N N . TYR A 1 399 ? 22.782 5.202 -46.384 1.00 90.12 399 TYR A N 1
ATOM 3326 C CA . TYR A 1 399 ? 22.192 4.254 -47.330 1.00 90.12 399 TYR A CA 1
ATOM 3327 C C . TYR A 1 399 ? 20.951 3.570 -46.747 1.00 90.12 399 TYR A C 1
ATOM 3329 O O . TYR A 1 399 ? 20.854 3.334 -45.540 1.00 90.12 399 TYR A O 1
ATOM 3337 N N . SER A 1 400 ? 20.005 3.238 -47.623 1.00 85.06 400 SER A N 1
ATOM 3338 C CA . SER A 1 400 ? 18.833 2.414 -47.315 1.00 85.06 400 SER A CA 1
ATOM 3339 C C . SER A 1 400 ? 19.032 1.004 -47.873 1.00 85.06 400 SER A C 1
ATOM 3341 O O . SER A 1 400 ? 19.803 0.799 -48.809 1.00 85.06 400 SER A O 1
ATOM 3343 N N . THR A 1 401 ? 18.365 0.008 -47.292 1.00 80.06 401 THR A N 1
ATOM 3344 C CA . THR A 1 401 ? 18.304 -1.342 -47.883 1.00 80.06 401 THR A CA 1
ATOM 3345 C C . THR A 1 401 ? 17.274 -1.455 -48.996 1.00 80.06 401 THR A C 1
ATOM 3347 O O . THR A 1 401 ? 17.329 -2.419 -49.760 1.00 80.06 401 THR A O 1
ATOM 3350 N N . ASP A 1 402 ? 16.355 -0.495 -49.081 1.00 80.81 402 ASP A N 1
ATOM 3351 C CA . ASP A 1 402 ? 15.326 -0.476 -50.109 1.00 80.81 402 ASP A CA 1
ATOM 3352 C C . ASP A 1 402 ? 15.931 0.021 -51.430 1.00 80.81 402 ASP A C 1
ATOM 3354 O O . ASP A 1 402 ? 16.535 1.093 -51.459 1.00 80.81 402 ASP A O 1
ATOM 3358 N N . PRO A 1 403 ? 15.792 -0.738 -52.533 1.00 72.44 403 PRO A N 1
ATOM 3359 C CA . PRO A 1 403 ? 16.424 -0.407 -53.811 1.00 72.44 403 PRO A CA 1
ATOM 3360 C C . PRO A 1 403 ? 15.843 0.848 -54.479 1.00 72.44 403 PRO A C 1
ATOM 3362 O O . PRO A 1 403 ? 16.486 1.402 -55.367 1.00 72.44 403 PRO A O 1
ATOM 3365 N N . ASP A 1 404 ? 14.654 1.289 -54.060 1.00 79.12 404 ASP A N 1
ATOM 3366 C CA . ASP A 1 404 ? 13.999 2.501 -54.564 1.00 79.12 404 ASP A CA 1
ATOM 3367 C C . ASP A 1 404 ? 14.469 3.774 -53.834 1.00 79.12 404 ASP A C 1
ATOM 3369 O O . ASP A 1 404 ? 14.322 4.888 -54.348 1.00 79.12 404 ASP A O 1
ATOM 3373 N N . ASP A 1 405 ? 15.062 3.623 -52.646 1.00 85.12 405 ASP A N 1
ATOM 3374 C CA . ASP A 1 405 ? 15.563 4.732 -51.843 1.00 85.12 405 ASP A CA 1
ATOM 3375 C C . ASP A 1 405 ? 17.001 5.074 -52.268 1.00 85.12 405 ASP A C 1
ATOM 3377 O O . ASP A 1 405 ? 17.936 4.281 -52.137 1.00 85.12 405 ASP A O 1
ATOM 3381 N N . ALA A 1 406 ? 17.205 6.301 -52.753 1.00 87.69 406 ALA A N 1
ATOM 3382 C CA . ALA A 1 406 ? 18.538 6.772 -53.110 1.00 87.69 406 ALA A CA 1
ATOM 3383 C C . ALA A 1 406 ? 19.416 6.965 -51.862 1.00 87.69 406 ALA A C 1
ATOM 3385 O O . ALA A 1 406 ? 18.965 7.493 -50.845 1.00 87.69 406 ALA A O 1
ATOM 3386 N N . SER A 1 407 ? 20.696 6.604 -51.965 1.00 90.75 407 SER A N 1
ATOM 3387 C CA . SER A 1 407 ? 21.695 6.946 -50.947 1.00 90.75 407 SER A CA 1
ATOM 3388 C C . SER A 1 407 ? 22.122 8.405 -51.097 1.00 90.75 407 SER A C 1
ATOM 3390 O O . SER A 1 407 ? 22.125 8.956 -52.201 1.00 90.75 407 SER A O 1
ATOM 3392 N N . TYR A 1 408 ? 22.516 9.036 -49.996 1.00 92.75 408 TYR A N 1
ATOM 3393 C CA . TYR A 1 408 ? 23.007 10.413 -49.999 1.00 92.75 408 TYR A CA 1
ATOM 3394 C C . TYR A 1 408 ? 24.356 10.484 -49.306 1.00 92.75 408 TYR A C 1
ATOM 3396 O O . TYR A 1 408 ? 24.554 9.848 -48.269 1.00 92.75 408 TYR A O 1
ATOM 3404 N N . ALA A 1 409 ? 25.266 11.277 -49.865 1.00 93.50 409 ALA A N 1
ATOM 3405 C CA . ALA A 1 409 ? 26.510 11.624 -49.202 1.00 93.50 409 ALA A CA 1
ATOM 3406 C C . ALA A 1 409 ? 26.609 13.140 -49.029 1.00 93.50 409 ALA A C 1
ATOM 3408 O O . ALA A 1 409 ? 26.334 13.889 -49.962 1.00 93.50 409 ALA A O 1
ATOM 3409 N N . VAL A 1 410 ? 26.991 13.587 -47.837 1.00 94.69 410 VAL A N 1
ATOM 3410 C CA . VAL A 1 410 ? 27.130 15.002 -47.473 1.00 94.69 410 VAL A CA 1
ATOM 3411 C C . VAL A 1 410 ? 28.510 15.200 -46.879 1.00 94.69 410 VAL A C 1
ATOM 3413 O O . VAL A 1 410 ? 28.910 14.433 -46.004 1.00 94.69 410 VAL A O 1
ATOM 3416 N N . ILE A 1 411 ? 29.232 16.225 -47.326 1.00 94.31 411 ILE A N 1
ATOM 3417 C CA . ILE A 1 411 ? 30.495 16.609 -46.703 1.00 94.31 411 ILE A CA 1
ATOM 3418 C C . ILE A 1 411 ? 30.325 17.838 -45.811 1.00 94.31 411 ILE A C 1
ATOM 3420 O O . ILE A 1 411 ? 29.733 18.846 -46.204 1.00 94.31 411 ILE A O 1
ATOM 3424 N N . LEU A 1 412 ? 30.861 17.732 -44.601 1.00 93.19 412 LEU A N 1
ATOM 3425 C CA . LEU A 1 412 ? 30.892 18.778 -43.591 1.00 93.19 412 LEU A CA 1
ATOM 3426 C C . LEU A 1 412 ? 32.306 19.356 -43.478 1.00 93.19 412 LEU A C 1
ATOM 3428 O O . LEU A 1 412 ? 33.295 18.620 -43.540 1.00 93.19 412 LEU A O 1
ATOM 3432 N N . SER A 1 413 ? 32.397 20.673 -43.305 1.00 90.44 413 SER A N 1
ATOM 3433 C CA . SER A 1 413 ? 33.646 21.357 -42.971 1.00 90.44 413 SER A CA 1
ATOM 3434 C C . SER A 1 413 ? 34.104 21.009 -41.549 1.00 90.44 413 SER A C 1
ATOM 3436 O O . SER A 1 413 ? 33.347 20.448 -40.757 1.00 90.44 413 SER A O 1
ATOM 3438 N N . SER A 1 414 ? 35.329 21.404 -41.197 1.00 85.62 414 SER A N 1
ATOM 3439 C CA . SER A 1 414 ? 35.864 21.310 -39.830 1.00 85.62 414 SER A CA 1
ATOM 3440 C C . SER A 1 414 ? 35.020 22.062 -38.790 1.00 85.62 414 SER A C 1
ATOM 3442 O O . SER A 1 414 ? 35.086 21.752 -37.607 1.00 85.62 414 SER A O 1
ATOM 3444 N N . GLU A 1 415 ? 34.207 23.030 -39.221 1.00 86.12 415 GLU A N 1
ATOM 3445 C CA . GLU A 1 415 ? 33.296 23.814 -38.373 1.00 86.12 415 GLU A CA 1
ATOM 3446 C C . GLU A 1 415 ? 31.869 23.232 -38.332 1.00 86.12 415 GLU A C 1
ATOM 3448 O O . GLU A 1 415 ? 30.978 23.806 -37.710 1.00 86.12 415 GLU A O 1
ATOM 3453 N N . GLY A 1 416 ? 31.622 22.106 -39.013 1.00 87.06 416 GLY A N 1
ATOM 3454 C CA . GLY A 1 416 ? 30.303 21.471 -39.090 1.00 87.06 416 GLY A CA 1
ATOM 3455 C C . GLY A 1 416 ? 29.347 22.095 -40.113 1.00 87.06 416 GLY A C 1
ATOM 3456 O O . GLY A 1 416 ? 28.159 21.774 -40.110 1.00 87.06 416 GLY A O 1
ATOM 3457 N N . GLN A 1 417 ? 29.830 22.965 -41.005 1.00 90.94 417 GLN A N 1
ATOM 3458 C CA . GLN A 1 417 ? 29.011 23.542 -42.076 1.00 90.94 417 GLN A CA 1
ATOM 3459 C C . GLN A 1 417 ? 28.905 22.583 -43.264 1.00 90.94 417 GLN A C 1
ATOM 3461 O O . GLN A 1 417 ? 29.876 21.919 -43.624 1.00 90.94 417 GLN A O 1
ATOM 3466 N N . VAL A 1 418 ? 27.737 22.532 -43.907 1.00 93.88 418 VAL A N 1
ATOM 3467 C CA . VAL A 1 418 ? 27.536 21.729 -45.120 1.00 93.88 418 VAL A CA 1
ATOM 3468 C C . VAL A 1 418 ? 28.285 22.371 -46.280 1.00 93.88 418 VAL A C 1
ATOM 3470 O O . VAL A 1 418 ? 27.973 23.488 -46.682 1.00 93.88 418 VAL A O 1
ATOM 3473 N N . MET A 1 419 ? 29.261 21.649 -46.823 1.00 91.06 419 MET A N 1
ATOM 3474 C CA . MET A 1 419 ? 30.068 22.113 -47.950 1.00 91.06 419 MET A CA 1
ATOM 3475 C C . MET A 1 419 ? 29.452 21.705 -49.285 1.00 91.06 419 MET A C 1
ATOM 3477 O O . MET A 1 419 ? 29.400 22.501 -50.218 1.00 91.06 419 MET A O 1
ATOM 3481 N N . ASP A 1 420 ? 29.037 20.443 -49.390 1.00 92.31 420 ASP A N 1
ATOM 3482 C CA . ASP A 1 420 ? 28.552 19.853 -50.635 1.00 92.31 420 ASP A CA 1
ATOM 3483 C C . ASP A 1 420 ? 27.794 18.546 -50.359 1.00 92.31 420 ASP A C 1
ATOM 3485 O O . ASP A 1 420 ? 27.967 17.927 -49.302 1.00 92.31 420 ASP A O 1
ATOM 3489 N N . PHE A 1 421 ? 26.979 18.100 -51.310 1.00 93.88 421 PHE A N 1
ATOM 3490 C CA . PHE A 1 421 ? 26.252 16.836 -51.218 1.00 93.88 421 PHE A CA 1
ATOM 3491 C C . PHE A 1 421 ? 26.070 16.178 -52.587 1.00 93.88 421 PHE A C 1
ATOM 3493 O O . PHE A 1 421 ? 25.975 16.844 -53.614 1.00 93.88 421 PHE A O 1
ATOM 3500 N N . ILE A 1 422 ? 25.966 14.850 -52.598 1.00 94.12 422 ILE A N 1
ATOM 3501 C CA . ILE A 1 422 ? 25.704 14.054 -53.800 1.00 94.12 422 ILE A CA 1
ATOM 3502 C C . ILE A 1 422 ? 24.586 13.043 -53.550 1.00 94.12 422 ILE A C 1
ATOM 3504 O O . ILE A 1 422 ? 24.437 12.495 -52.454 1.00 94.12 422 ILE A O 1
ATOM 3508 N N . ARG A 1 423 ? 23.796 12.786 -54.595 1.00 93.00 423 ARG A N 1
ATOM 3509 C CA . ARG A 1 423 ? 22.749 11.759 -54.614 1.00 93.00 423 ARG A CA 1
ATOM 3510 C C . ARG A 1 423 ? 23.252 10.539 -55.377 1.00 93.00 423 ARG A C 1
ATOM 3512 O O . ARG A 1 423 ? 23.709 10.670 -56.506 1.00 93.00 423 ARG A O 1
ATOM 3519 N N . LEU A 1 424 ? 23.102 9.371 -54.767 1.00 89.94 424 LEU A N 1
ATOM 3520 C CA . LEU A 1 424 ? 23.620 8.086 -55.228 1.00 89.94 424 LEU A CA 1
ATOM 3521 C C . LEU A 1 424 ? 22.459 7.081 -55.318 1.00 89.94 424 LEU A C 1
ATOM 3523 O O . LEU A 1 424 ? 22.206 6.326 -54.373 1.00 89.94 424 LEU A O 1
ATOM 3527 N N . PRO A 1 425 ? 21.670 7.121 -56.405 1.00 88.00 425 PRO A N 1
ATOM 3528 C CA . PRO A 1 425 ? 20.462 6.311 -56.538 1.00 88.00 425 PRO A CA 1
ATOM 3529 C C . PRO A 1 425 ? 20.737 4.809 -56.682 1.00 88.00 425 PRO A C 1
ATOM 3531 O O . PRO A 1 425 ? 19.868 4.006 -56.377 1.00 88.00 425 PRO A O 1
ATOM 3534 N N . ASN A 1 426 ? 21.928 4.420 -57.132 1.00 86.31 426 ASN A N 1
ATOM 3535 C CA . ASN A 1 426 ? 22.249 3.058 -57.547 1.00 86.31 426 ASN A CA 1
ATOM 3536 C C . ASN A 1 426 ? 23.273 2.361 -56.635 1.00 86.31 426 ASN A C 1
ATOM 3538 O O . ASN A 1 426 ? 23.663 1.227 -56.920 1.00 86.31 426 ASN A O 1
ATOM 3542 N N . LEU A 1 427 ? 23.699 3.000 -55.538 1.00 83.69 427 LEU A N 1
ATOM 3543 C CA . LEU A 1 427 ? 24.767 2.507 -54.656 1.00 83.69 427 LEU A CA 1
ATOM 3544 C C . LEU A 1 427 ? 24.527 1.077 -54.139 1.00 83.69 427 LEU A C 1
ATOM 3546 O O . LEU A 1 427 ? 25.457 0.273 -54.063 1.00 83.69 427 LEU A O 1
ATOM 3550 N N . MET A 1 428 ? 23.272 0.753 -53.814 1.00 83.81 428 MET A N 1
ATOM 3551 C CA . MET A 1 428 ? 22.879 -0.528 -53.214 1.00 83.81 428 MET A CA 1
ATOM 3552 C C . MET A 1 428 ? 22.361 -1.558 -54.232 1.00 83.81 428 MET A C 1
ATOM 3554 O O . MET A 1 428 ? 21.934 -2.647 -53.837 1.00 83.81 428 MET A O 1
ATOM 3558 N N . LEU A 1 429 ? 22.419 -1.269 -55.541 1.00 79.81 429 LEU A N 1
ATOM 3559 C CA . LEU A 1 429 ? 22.010 -2.231 -56.568 1.00 79.81 429 LEU A CA 1
ATOM 3560 C C . LEU A 1 429 ? 22.890 -3.492 -56.527 1.00 79.81 429 LEU A C 1
ATOM 3562 O O . LEU A 1 429 ? 24.120 -3.438 -56.428 1.00 79.81 429 LEU A O 1
ATOM 3566 N N . ARG A 1 430 ? 22.248 -4.661 -56.639 1.00 72.25 430 ARG A N 1
ATOM 3567 C CA . ARG A 1 430 ? 22.943 -5.952 -56.726 1.00 72.25 430 ARG A CA 1
ATOM 3568 C C . ARG A 1 430 ? 23.510 -6.146 -58.132 1.00 72.25 430 ARG A C 1
ATOM 3570 O O . ARG A 1 430 ? 22.771 -6.119 -59.115 1.00 72.25 430 ARG A O 1
ATOM 3577 N N . GLU A 1 431 ? 24.809 -6.418 -58.208 1.00 61.81 431 GLU A N 1
ATOM 3578 C CA . GLU A 1 431 ? 25.551 -6.591 -59.469 1.00 61.81 431 GLU A CA 1
ATOM 3579 C C . GLU A 1 431 ? 25.091 -7.815 -60.277 1.00 61.81 431 GLU A C 1
ATOM 3581 O O . GLU A 1 431 ? 25.149 -7.812 -61.503 1.00 61.81 431 GLU A O 1
ATOM 3586 N N . ASN A 1 432 ? 24.554 -8.837 -59.605 1.00 61.50 432 ASN A N 1
ATOM 3587 C CA . ASN A 1 432 ? 24.220 -10.129 -60.212 1.00 61.50 432 ASN A CA 1
ATOM 3588 C C . ASN A 1 432 ? 22.920 -10.135 -61.040 1.00 61.50 432 ASN A C 1
ATOM 3590 O O . ASN A 1 432 ? 22.573 -11.170 -61.601 1.00 61.50 432 ASN A O 1
ATOM 3594 N N . TYR A 1 433 ? 22.170 -9.028 -61.084 1.00 60.69 433 TYR A N 1
ATOM 3595 C CA . TYR A 1 433 ? 20.838 -8.993 -61.706 1.00 60.69 433 TYR A CA 1
ATOM 3596 C C . TYR A 1 433 ? 20.859 -8.562 -63.184 1.00 60.69 433 TYR A C 1
ATOM 3598 O O . TYR A 1 433 ? 20.007 -8.993 -63.954 1.00 60.69 433 TYR A O 1
ATOM 3606 N N . SER A 1 434 ? 21.804 -7.704 -63.596 1.00 72.19 434 SER A N 1
ATOM 3607 C CA . SER A 1 434 ? 21.928 -7.218 -64.982 1.0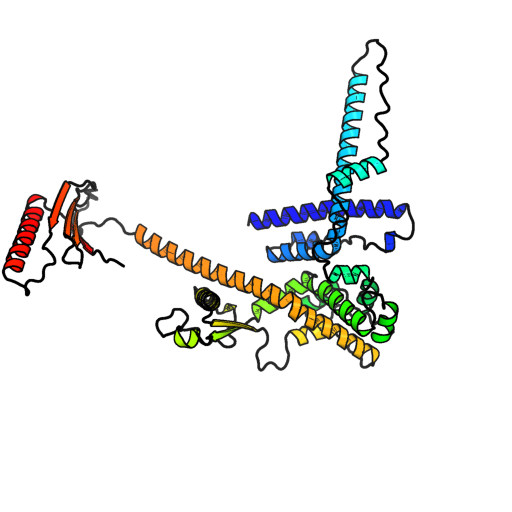0 72.19 434 SER A CA 1
ATOM 3608 C C . SER A 1 434 ? 23.252 -6.479 -65.205 1.00 72.19 434 SER A C 1
ATOM 3610 O O . SER A 1 434 ? 23.717 -5.757 -64.321 1.00 72.19 434 SER A O 1
ATOM 3612 N N . ALA A 1 435 ? 23.820 -6.577 -66.412 1.00 75.00 435 ALA A N 1
ATOM 3613 C CA . ALA A 1 435 ? 24.989 -5.789 -66.817 1.00 75.00 435 ALA A CA 1
ATOM 3614 C C . ALA A 1 435 ? 24.729 -4.268 -66.747 1.00 75.00 435 ALA A C 1
ATOM 3616 O O . ALA A 1 435 ? 25.639 -3.504 -66.437 1.00 75.00 435 ALA A O 1
ATOM 3617 N N . ASP A 1 436 ? 23.482 -3.833 -66.956 1.00 80.56 436 ASP A N 1
ATOM 3618 C CA . ASP A 1 436 ? 23.076 -2.425 -66.841 1.00 80.56 436 ASP A CA 1
ATOM 3619 C C . ASP A 1 436 ? 23.129 -1.922 -65.383 1.00 80.56 436 ASP A C 1
ATOM 3621 O O . ASP A 1 436 ? 23.558 -0.799 -65.116 1.00 80.56 436 ASP A O 1
ATOM 3625 N N . ASN A 1 437 ? 22.796 -2.780 -64.409 1.00 79.69 437 ASN A N 1
ATOM 3626 C CA . ASN A 1 437 ? 22.903 -2.441 -62.985 1.00 79.69 437 ASN A CA 1
ATOM 3627 C C . ASN A 1 437 ? 24.361 -2.269 -62.555 1.00 79.69 437 ASN A C 1
ATOM 3629 O O . ASN A 1 437 ? 24.660 -1.380 -61.760 1.00 79.69 437 ASN A O 1
ATOM 3633 N N . ARG A 1 438 ? 25.268 -3.085 -63.106 1.00 79.50 438 ARG A N 1
ATOM 3634 C CA . ARG A 1 438 ? 26.708 -2.954 -62.866 1.00 79.50 438 ARG A CA 1
ATOM 3635 C C . ARG A 1 438 ? 27.223 -1.600 -63.357 1.00 79.50 438 ARG A C 1
ATOM 3637 O O . ARG A 1 438 ? 27.828 -0.874 -62.583 1.00 79.50 438 ARG A O 1
ATOM 3644 N N . ILE A 1 439 ? 26.871 -1.207 -64.583 1.00 85.00 439 ILE A N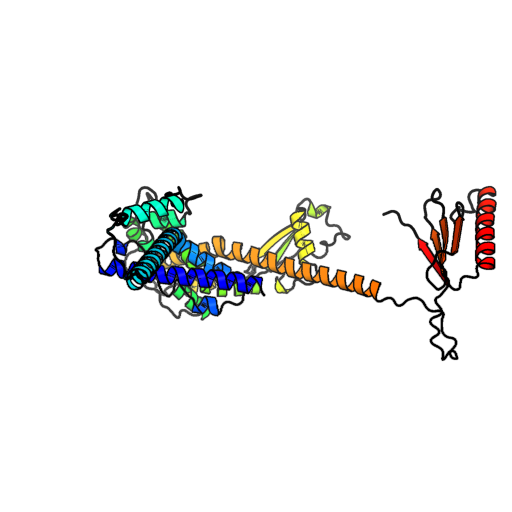 1
ATOM 3645 C CA . ILE A 1 439 ? 27.264 0.092 -65.156 1.00 85.00 439 ILE A CA 1
ATOM 3646 C C . ILE A 1 439 ? 26.716 1.261 -64.322 1.00 85.00 439 ILE A C 1
ATOM 3648 O O . ILE A 1 439 ? 27.421 2.236 -64.073 1.00 85.00 439 ILE A O 1
ATOM 3652 N N . LYS A 1 440 ? 25.455 1.188 -63.882 1.00 85.00 440 LYS A N 1
ATOM 3653 C CA . LYS A 1 440 ? 24.825 2.227 -63.048 1.00 85.00 440 LYS A CA 1
ATOM 3654 C C . LYS A 1 440 ? 25.484 2.364 -61.676 1.00 85.00 440 LYS A C 1
ATOM 3656 O O . LYS A 1 440 ? 25.647 3.481 -61.195 1.00 85.00 440 LYS A O 1
ATOM 3661 N N . LYS A 1 441 ? 25.880 1.248 -61.068 1.00 85.38 441 LYS A N 1
ATOM 3662 C CA . LYS A 1 441 ? 26.590 1.231 -59.787 1.00 85.38 441 LYS A CA 1
ATOM 3663 C C . LYS A 1 441 ? 28.027 1.739 -59.924 1.00 85.38 441 LYS A C 1
ATOM 3665 O O . LYS A 1 441 ? 28.469 2.528 -59.096 1.00 85.38 441 LYS A O 1
ATOM 3670 N N . ASP A 1 442 ? 28.724 1.347 -60.990 1.00 88.06 442 ASP A N 1
ATOM 3671 C CA . ASP A 1 442 ? 30.082 1.816 -61.288 1.00 88.06 442 ASP A CA 1
ATOM 3672 C C . ASP A 1 442 ? 30.110 3.344 -61.465 1.00 88.06 442 ASP A C 1
ATOM 3674 O O . ASP A 1 442 ? 30.990 4.005 -60.919 1.00 88.06 442 ASP A O 1
ATOM 3678 N N . LYS A 1 443 ? 29.088 3.928 -62.111 1.00 89.31 443 LYS A N 1
ATOM 3679 C CA . LYS A 1 443 ? 28.920 5.392 -62.204 1.00 89.31 443 LYS A CA 1
ATOM 3680 C C . LYS A 1 443 ? 28.794 6.070 -60.838 1.00 89.31 443 LYS A C 1
ATOM 3682 O O . LYS A 1 443 ? 29.412 7.109 -60.618 1.00 89.31 443 LYS A O 1
ATOM 3687 N N . ASP A 1 444 ? 28.013 5.500 -59.922 1.00 89.31 444 ASP A N 1
ATOM 3688 C CA . ASP A 1 444 ? 27.861 6.037 -58.565 1.00 89.31 444 ASP A CA 1
ATOM 3689 C C . ASP A 1 444 ? 29.175 5.914 -57.767 1.00 89.31 444 ASP A C 1
ATOM 3691 O O . ASP A 1 444 ? 29.548 6.838 -57.045 1.00 89.31 444 ASP A O 1
ATOM 3695 N N . PHE A 1 445 ? 29.933 4.823 -57.936 1.00 89.25 445 PHE A N 1
ATOM 3696 C CA . PHE A 1 445 ? 31.262 4.675 -57.330 1.00 89.25 445 PHE A CA 1
ATOM 3697 C C . PHE A 1 445 ? 32.292 5.652 -57.898 1.00 89.25 445 PHE A C 1
ATOM 3699 O O . PHE A 1 445 ? 33.090 6.204 -57.137 1.00 89.25 445 PHE A O 1
ATOM 3706 N N . GLU A 1 446 ? 32.282 5.893 -59.208 1.00 92.31 446 GLU A N 1
ATOM 3707 C CA . GLU A 1 446 ? 33.111 6.923 -59.835 1.00 92.31 446 GLU A CA 1
ATOM 3708 C C . GLU A 1 446 ? 32.750 8.311 -59.301 1.00 92.31 446 GLU A C 1
ATOM 3710 O O . GLU A 1 446 ? 33.646 9.058 -58.909 1.00 92.31 446 GLU A O 1
ATOM 3715 N N . ALA A 1 447 ? 31.455 8.622 -59.177 1.00 90.19 447 ALA A N 1
ATOM 3716 C CA . ALA A 1 447 ? 30.988 9.876 -58.594 1.00 90.19 447 ALA A CA 1
ATOM 3717 C C . ALA A 1 447 ? 31.477 10.054 -57.146 1.00 90.19 447 ALA A C 1
ATOM 3719 O O . ALA A 1 447 ? 31.994 11.119 -56.806 1.00 90.19 447 ALA A O 1
ATOM 3720 N N . ILE A 1 448 ? 31.403 9.010 -56.309 1.00 91.50 448 ILE A N 1
ATOM 3721 C CA . ILE A 1 448 ? 31.960 9.028 -54.944 1.00 91.50 448 ILE A CA 1
ATOM 3722 C C . ILE A 1 448 ? 33.475 9.233 -54.974 1.00 91.50 448 ILE A C 1
ATOM 3724 O O . ILE A 1 448 ? 33.999 10.035 -54.203 1.00 91.50 448 ILE A O 1
ATOM 3728 N N . ARG A 1 449 ? 34.197 8.535 -55.858 1.00 91.81 449 ARG A N 1
ATOM 3729 C CA . ARG A 1 449 ? 35.657 8.648 -55.964 1.00 91.81 449 ARG A CA 1
ATOM 3730 C C . ARG A 1 449 ? 36.069 10.070 -56.327 1.00 91.81 449 ARG A C 1
ATOM 3732 O O . ARG A 1 449 ? 36.949 10.629 -55.676 1.00 91.81 449 ARG A O 1
ATOM 3739 N N . THR A 1 450 ? 35.405 10.671 -57.312 1.00 92.12 450 THR A N 1
ATOM 3740 C CA . THR A 1 450 ? 35.616 12.070 -57.689 1.00 92.12 450 THR A CA 1
ATOM 3741 C C . THR A 1 450 ? 35.280 13.008 -56.532 1.00 92.12 450 THR A C 1
ATOM 3743 O O . THR A 1 450 ? 36.063 13.911 -56.245 1.00 92.12 450 THR A O 1
ATOM 3746 N N . PHE A 1 451 ? 34.179 12.764 -55.818 1.00 91.38 451 PHE A N 1
ATOM 3747 C CA . PHE A 1 451 ? 33.758 13.574 -54.673 1.00 91.38 451 PHE A CA 1
ATOM 3748 C C . PHE A 1 451 ? 34.778 13.545 -53.523 1.00 91.38 451 PHE A C 1
ATOM 3750 O O . PHE A 1 451 ? 35.159 14.593 -52.999 1.00 91.38 451 PHE A O 1
ATOM 3757 N N . ILE A 1 452 ? 35.302 12.359 -53.189 1.00 92.44 452 ILE A N 1
ATOM 3758 C CA . ILE A 1 452 ? 36.360 12.180 -52.185 1.00 92.44 452 ILE A CA 1
ATOM 3759 C C . ILE A 1 452 ? 37.656 12.862 -52.640 1.00 92.44 452 ILE A C 1
ATOM 3761 O O . ILE A 1 452 ? 38.275 13.571 -51.852 1.00 92.44 452 ILE A O 1
ATOM 3765 N N . SER A 1 453 ? 38.063 12.701 -53.905 1.00 92.06 453 SER A N 1
ATOM 3766 C CA . SER A 1 453 ? 39.288 13.327 -54.426 1.00 92.06 453 SER A CA 1
ATOM 3767 C C . SER A 1 453 ? 39.214 14.856 -54.485 1.00 92.06 453 SER A C 1
ATOM 3769 O O . SER A 1 453 ? 40.228 15.513 -54.275 1.00 92.06 453 SER A O 1
ATOM 3771 N N . GLN A 1 454 ? 38.041 15.435 -54.754 1.00 89.62 454 GLN A N 1
ATOM 3772 C CA . GLN A 1 454 ? 37.866 16.890 -54.828 1.00 89.62 454 GLN A CA 1
ATOM 3773 C C . GLN A 1 454 ? 37.812 17.555 -53.454 1.00 89.62 454 GLN A C 1
ATOM 3775 O O . GLN A 1 454 ? 38.339 18.652 -53.276 1.00 89.62 454 GLN A O 1
ATOM 3780 N N . ARG A 1 455 ? 37.123 16.930 -52.494 1.00 87.00 455 ARG A N 1
ATOM 3781 C CA . ARG A 1 455 ? 36.819 17.557 -51.202 1.00 87.00 455 ARG A CA 1
ATOM 3782 C C . ARG A 1 455 ? 37.712 17.079 -50.053 1.00 87.00 455 ARG A C 1
ATOM 3784 O O . ARG A 1 455 ? 37.772 17.760 -49.032 1.00 87.00 455 ARG A O 1
ATOM 3791 N N . VAL A 1 456 ? 38.431 15.969 -50.252 1.00 88.94 456 VAL A N 1
ATOM 3792 C CA . VAL A 1 456 ? 39.444 15.396 -49.350 1.00 88.94 456 VAL A CA 1
ATOM 3793 C C . VAL A 1 456 ? 38.926 15.309 -47.905 1.00 88.94 456 VAL A C 1
ATOM 3795 O O . VAL A 1 456 ? 39.422 16.032 -47.048 1.00 88.94 456 VAL A O 1
ATOM 3798 N N . PRO A 1 457 ? 37.880 14.507 -47.622 1.00 90.94 457 PRO A N 1
ATOM 3799 C CA . PRO A 1 457 ? 37.400 14.324 -46.256 1.00 90.94 457 PRO A CA 1
ATOM 3800 C C . PRO A 1 457 ? 38.458 13.617 -45.410 1.00 90.94 457 PRO A C 1
ATOM 3802 O O . PRO A 1 457 ? 39.162 12.733 -45.898 1.00 90.94 457 PRO A O 1
ATOM 3805 N N . ASP A 1 458 ? 38.524 13.971 -44.133 1.00 88.12 458 ASP A N 1
ATOM 3806 C CA . ASP A 1 458 ? 39.473 13.362 -43.208 1.00 88.12 458 ASP A CA 1
ATOM 3807 C C . ASP A 1 458 ? 38.881 12.080 -42.583 1.00 88.12 458 ASP A C 1
ATOM 3809 O O . ASP A 1 458 ? 39.606 11.137 -42.275 1.00 88.12 458 ASP A O 1
ATOM 3813 N N . VAL A 1 459 ? 37.549 12.012 -42.440 1.00 90.56 459 VAL A N 1
ATOM 3814 C CA . VAL A 1 459 ? 36.812 10.847 -41.914 1.00 90.56 459 VAL A CA 1
ATOM 3815 C C . VAL A 1 459 ? 35.553 10.583 -42.733 1.00 90.56 459 VAL A C 1
ATOM 3817 O O . VAL A 1 459 ? 34.893 11.513 -43.199 1.00 90.56 459 VAL A O 1
ATOM 3820 N N . ILE A 1 460 ? 35.186 9.305 -42.867 1.00 92.56 460 ILE A N 1
ATOM 3821 C CA . ILE A 1 460 ? 33.933 8.874 -43.493 1.00 92.56 460 ILE A CA 1
ATOM 3822 C C . ILE A 1 460 ? 33.023 8.248 -42.430 1.00 92.56 460 ILE A C 1
ATOM 3824 O O . ILE A 1 460 ? 33.387 7.257 -41.801 1.00 92.56 460 ILE A O 1
ATOM 3828 N N . CYS A 1 461 ? 31.836 8.819 -42.241 1.00 92.81 461 CYS A N 1
ATOM 3829 C CA . CYS A 1 461 ? 30.780 8.284 -41.386 1.00 92.81 461 CYS A CA 1
ATOM 3830 C C . CYS A 1 461 ? 29.743 7.565 -42.253 1.00 92.81 461 CYS A C 1
ATOM 3832 O O . CYS A 1 461 ? 29.360 8.076 -43.303 1.00 92.81 461 CYS A O 1
ATOM 3834 N N . ILE A 1 462 ? 29.282 6.387 -41.830 1.00 93.31 462 ILE A N 1
ATOM 3835 C CA . ILE A 1 462 ? 28.296 5.604 -42.580 1.00 93.31 462 ILE A CA 1
ATOM 3836 C C . ILE A 1 462 ? 27.071 5.357 -41.701 1.00 93.31 462 ILE A C 1
ATOM 3838 O O . ILE A 1 462 ? 27.174 4.749 -40.637 1.00 93.31 462 ILE A O 1
ATOM 3842 N N . GLY A 1 463 ? 25.909 5.801 -42.172 1.00 91.75 463 GLY A N 1
ATOM 3843 C CA . GLY A 1 463 ? 24.608 5.568 -41.556 1.00 91.75 463 GLY A CA 1
ATOM 3844 C C . GLY A 1 463 ? 23.771 4.592 -42.376 1.00 91.75 463 GLY A C 1
ATOM 3845 O O . GLY A 1 463 ? 23.722 4.674 -43.603 1.00 91.75 463 GLY A O 1
ATOM 3846 N N . LYS A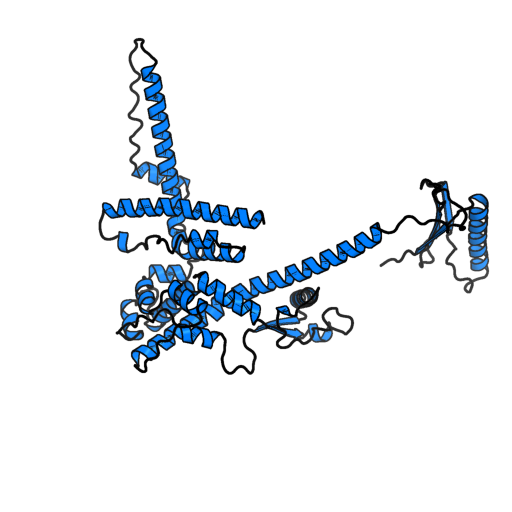 1 464 ? 23.078 3.675 -41.701 1.00 90.00 464 LYS A N 1
ATOM 3847 C CA . LYS A 1 464 ? 22.079 2.804 -42.325 1.00 90.00 464 LYS A CA 1
ATOM 3848 C C . LYS A 1 464 ? 20.688 3.249 -41.897 1.00 90.00 464 LYS A C 1
ATOM 3850 O O . LYS A 1 464 ? 20.412 3.321 -40.702 1.00 90.00 464 LYS A O 1
ATOM 3855 N N . ILE A 1 465 ? 19.805 3.476 -42.860 1.00 84.12 465 ILE A N 1
ATOM 3856 C CA . ILE A 1 465 ? 18.379 3.662 -42.595 1.00 84.12 465 ILE A CA 1
ATOM 3857 C C . ILE A 1 465 ? 17.748 2.277 -42.472 1.00 84.12 465 ILE A C 1
ATOM 3859 O O . ILE A 1 465 ? 17.840 1.451 -43.380 1.00 84.12 465 ILE A O 1
ATOM 3863 N N . ILE A 1 466 ? 17.125 2.018 -41.326 1.00 75.62 466 ILE A N 1
ATOM 3864 C CA . ILE A 1 466 ? 16.279 0.848 -41.097 1.00 75.62 466 ILE A CA 1
ATOM 3865 C C . ILE A 1 466 ? 14.884 1.406 -40.829 1.00 75.62 466 ILE A C 1
ATOM 3867 O O . ILE A 1 466 ? 14.692 2.101 -39.832 1.00 75.62 466 ILE A O 1
ATOM 3871 N N . ARG A 1 467 ? 13.925 1.152 -41.726 1.00 66.31 467 ARG A N 1
ATOM 3872 C CA . ARG A 1 467 ? 12.511 1.406 -41.425 1.00 66.31 467 ARG A CA 1
ATOM 3873 C C . ARG A 1 467 ? 12.069 0.331 -40.429 1.00 66.31 467 ARG A C 1
ATOM 3875 O O . ARG A 1 467 ? 12.185 -0.853 -40.741 1.00 66.31 467 ARG A O 1
ATOM 3882 N N . ILE A 1 468 ? 11.689 0.758 -39.225 1.00 49.81 468 ILE A N 1
ATOM 3883 C CA . ILE A 1 468 ? 11.159 -0.101 -38.153 1.00 49.81 468 ILE A CA 1
ATOM 3884 C C . ILE A 1 468 ? 9.670 -0.322 -38.386 1.00 49.81 468 ILE A C 1
ATOM 3886 O O . ILE A 1 468 ? 8.991 0.678 -38.717 1.00 49.81 468 ILE A O 1
#

Nearest PDB structures (foldseek):
  9eh2-assembly1_M  TM=9.117E-01  e=1.486E-29  Homo sapiens
  8oev-assembly1_S  TM=9.244E-01  e=6.946E-28  Homo sapiens
  8oeu-assembly1_S  TM=9.464E-01  e=4.111E-27  Homo sapiens
  7opd-assembly1_M  TM=9.475E-01  e=7.005E-26  Homo sapiens
  8of0-assembly1_S  TM=9.086E-01  e=2.713E-23  Homo sapiens